Protein AF-A0A962NBS8-F1 (afdb_monomer_lite)

Sequence (531 aa):
AIYKRDRKGNLLDPVGNIVADDDPKKFEKAVHMSSIHVDLGMHCVDCHFAQDMHGNGHVVGEVMAGVEITCKDCHGTPDAYPTLRTTGPMAAPEGRDLANLRNPDGKRRFEWVGGKLIQRSLLNPGLEWEMSLVKDTSDPLSPAYNALADRAHTMSRNPATQAFGNDVAKEDRAHGEDTMLCYSCHTSWTTSCGGCHLPIQANWKTERKHYEGKFTRNYATYNPQVTRDDVFMLTRHGEIKDFAIAPLRSSSALVLSSTNINRERIYIQQPPIAASGYSSQAMAPHYPHTERRTETKTCTDCHLSQANDNNAIMAQLLGQGTKFMDFLGFNAWVGGEGEISAVRVTEWEEPQAVVGSYLHRYAYPDWFNDHLRNDQVLQEGYSHRAGEANCIQLRGEYVFVAEGSRGFRVYDAASVANKGFSQRIITAPFSPLGQDTRVKSRNATCVALATTQPVQPSRNQGELMRDINLEQPHHPIYNYAFVTDSEEGLILVDIDTLHDFEPRNNFLERALTWNENGVLNGATHLSIAGY

Radius of gyration: 28.08 Å; chains: 1; bounding box: 65×59×75 Å

pLDDT: mean 92.39, std 5.18, range [52.25, 98.56]

Structure (mmCIF, N/CA/C/O backbone):
data_AF-A0A962NBS8-F1
#
_entry.id   AF-A0A962NBS8-F1
#
loop_
_atom_site.group_PDB
_atom_site.id
_atom_site.type_symbol
_atom_site.label_atom_id
_atom_site.label_alt_id
_atom_site.label_comp_id
_atom_site.label_asym_id
_atom_site.label_entity_id
_atom_site.label_seq_id
_atom_site.pdbx_PDB_ins_code
_atom_site.Cartn_x
_atom_site.Cartn_y
_atom_site.Cartn_z
_atom_site.occupancy
_atom_site.B_iso_or_equiv
_atom_site.auth_seq_id
_atom_site.auth_comp_id
_atom_site.auth_asym_id
_atom_site.auth_atom_id
_atom_site.pdbx_PDB_model_num
ATOM 1 N N . ALA A 1 1 ? -20.575 0.754 0.756 1.00 84.12 1 ALA A N 1
ATOM 2 C CA . ALA A 1 1 ? -20.884 -0.115 1.907 1.00 84.12 1 ALA A CA 1
ATOM 3 C C . ALA A 1 1 ? -20.051 -1.378 1.771 1.00 84.12 1 ALA A C 1
ATOM 5 O O . ALA A 1 1 ? -19.960 -1.896 0.661 1.00 84.12 1 ALA A O 1
ATOM 6 N N . ILE A 1 2 ? -19.403 -1.803 2.852 1.00 93.19 2 ILE A N 1
ATOM 7 C CA . ILE A 1 2 ? -18.475 -2.940 2.869 1.00 93.19 2 ILE A CA 1
ATOM 8 C C . ILE A 1 2 ? -19.155 -4.105 3.588 1.00 93.19 2 ILE A C 1
ATOM 10 O O . ILE A 1 2 ? -19.727 -3.907 4.657 1.00 93.19 2 ILE A O 1
ATOM 14 N N . TYR A 1 3 ? -19.122 -5.300 3.001 1.00 95.06 3 TYR A N 1
ATOM 15 C CA . TYR A 1 3 ? -19.843 -6.470 3.509 1.00 95.06 3 TYR A CA 1
ATOM 16 C C . TYR A 1 3 ? -18.906 -7.651 3.719 1.00 95.06 3 TYR A C 1
ATOM 18 O O . TYR A 1 3 ? -17.949 -7.822 2.964 1.00 95.06 3 TYR A O 1
ATOM 26 N N . LYS A 1 4 ? -19.209 -8.477 4.722 1.00 94.88 4 LYS A N 1
ATOM 27 C CA . LYS A 1 4 ? -18.453 -9.690 5.047 1.00 94.88 4 LYS A CA 1
ATOM 28 C C . LYS A 1 4 ? -18.426 -10.631 3.845 1.00 94.88 4 LYS A C 1
ATOM 30 O O . LYS A 1 4 ? -19.470 -10.915 3.251 1.00 94.88 4 LYS A O 1
ATOM 35 N N . ARG A 1 5 ? -17.231 -11.119 3.509 1.00 94.12 5 ARG A N 1
ATOM 36 C CA . ARG A 1 5 ? -17.006 -12.058 2.408 1.00 94.12 5 ARG A CA 1
ATOM 37 C C . ARG A 1 5 ? -16.090 -13.202 2.817 1.00 94.12 5 ARG A C 1
ATOM 39 O O . ARG A 1 5 ? -15.264 -13.044 3.714 1.00 94.12 5 ARG A O 1
ATOM 46 N N . ASP A 1 6 ? -16.238 -14.343 2.153 1.00 92.06 6 ASP A N 1
ATOM 47 C CA . ASP A 1 6 ? -15.234 -15.406 2.215 1.00 92.06 6 ASP A CA 1
ATOM 48 C C . ASP A 1 6 ? -14.019 -15.083 1.324 1.00 92.06 6 ASP A C 1
ATOM 50 O O . ASP A 1 6 ? -14.008 -14.112 0.564 1.00 92.06 6 ASP A O 1
ATOM 54 N N . ARG A 1 7 ? -12.986 -15.934 1.374 1.00 86.44 7 ARG A N 1
ATOM 55 C CA . ARG A 1 7 ? -11.767 -15.778 0.556 1.00 86.44 7 ARG A CA 1
ATOM 56 C C . ARG A 1 7 ? -12.004 -15.908 -0.958 1.00 86.44 7 ARG A C 1
ATOM 58 O O . ARG A 1 7 ? -11.110 -15.586 -1.731 1.00 86.44 7 ARG A O 1
ATOM 65 N N . LYS A 1 8 ? -13.173 -16.394 -1.392 1.00 89.75 8 LYS A N 1
ATOM 66 C CA . LYS A 1 8 ? -13.573 -16.476 -2.807 1.00 89.75 8 LYS A CA 1
ATOM 67 C C . LYS A 1 8 ? -14.394 -15.260 -3.244 1.00 89.75 8 LYS A C 1
ATOM 69 O O . LYS A 1 8 ? -14.755 -15.165 -4.413 1.00 89.75 8 LYS A O 1
ATOM 74 N N . GLY A 1 9 ? -14.670 -14.337 -2.325 1.00 91.00 9 GLY A N 1
ATOM 75 C CA . GLY A 1 9 ? -15.442 -13.133 -2.576 1.00 91.00 9 GLY A CA 1
ATOM 76 C C . GLY A 1 9 ? -16.951 -13.321 -2.440 1.00 91.00 9 GLY A C 1
ATOM 77 O O . GLY A 1 9 ? -17.677 -12.393 -2.780 1.00 91.00 9 GLY A O 1
ATOM 78 N N . ASN A 1 10 ? -17.455 -14.447 -1.930 1.00 95.69 10 ASN A N 1
ATOM 79 C CA . ASN A 1 10 ? -18.895 -14.640 -1.730 1.00 95.69 10 ASN A CA 1
ATOM 80 C C . ASN A 1 10 ? -19.389 -13.830 -0.526 1.00 95.69 10 ASN A C 1
ATOM 82 O O . ASN A 1 10 ? -18.711 -13.800 0.498 1.00 95.69 10 ASN A O 1
ATOM 86 N N . LEU A 1 11 ? -20.568 -13.205 -0.621 1.00 96.88 11 LEU A N 1
ATOM 87 C CA . LEU A 1 11 ? -21.202 -12.517 0.512 1.00 96.88 11 LEU A CA 1
ATOM 88 C C . LEU A 1 11 ? -21.565 -13.507 1.621 1.00 96.88 11 LEU A C 1
ATOM 90 O O . LEU A 1 11 ? -22.054 -14.596 1.328 1.00 96.88 11 LEU A O 1
ATOM 94 N N . LEU A 1 12 ? -21.379 -13.107 2.881 1.00 97.19 12 LEU A N 1
ATOM 95 C CA . LEU A 1 12 ? -21.673 -13.944 4.043 1.00 97.19 12 LEU A CA 1
ATOM 96 C C . LEU A 1 12 ? -22.706 -13.317 4.982 1.00 97.19 12 LEU A C 1
ATOM 98 O O . LEU A 1 12 ? -22.660 -12.119 5.284 1.00 97.19 12 LEU A O 1
ATOM 102 N N . ASP A 1 13 ? -23.600 -14.164 5.485 1.00 96.38 13 ASP A N 1
ATOM 103 C CA . ASP A 1 13 ? -24.529 -13.840 6.568 1.00 96.38 13 ASP A CA 1
ATOM 104 C C . ASP A 1 13 ? -23.824 -13.855 7.956 1.00 96.38 13 ASP A C 1
ATOM 106 O O . ASP A 1 13 ? -22.623 -14.163 8.056 1.00 96.38 13 ASP A O 1
ATOM 110 N N . PRO A 1 14 ? -24.525 -13.509 9.057 1.00 94.88 14 PRO A N 1
ATOM 111 C CA . PRO A 1 14 ? -23.933 -13.485 10.398 1.00 94.88 14 PRO A CA 1
ATOM 112 C C . PRO A 1 14 ? -23.347 -14.820 10.871 1.00 94.88 14 PRO A C 1
ATOM 114 O O . PRO A 1 14 ? -22.362 -14.818 11.609 1.00 94.88 14 PRO A O 1
ATOM 117 N N . VAL A 1 15 ? -23.902 -15.953 10.431 1.00 94.44 15 VAL A N 1
ATOM 118 C CA . VAL A 1 15 ? -23.447 -17.295 10.835 1.00 94.44 15 VAL A CA 1
ATOM 119 C C . VAL A 1 15 ? -22.466 -17.921 9.835 1.00 94.44 15 VAL A C 1
ATOM 121 O O . VAL A 1 15 ? -21.932 -18.994 10.098 1.00 94.44 15 VAL A O 1
ATOM 124 N N . GLY A 1 16 ? -22.171 -17.232 8.728 1.00 94.25 16 GLY A N 1
ATOM 125 C CA . GLY A 1 16 ? -21.168 -17.623 7.740 1.00 94.25 16 GLY A CA 1
ATOM 126 C C . GLY A 1 16 ? -21.707 -18.382 6.527 1.00 94.25 16 GLY A C 1
ATOM 127 O O . GLY A 1 16 ? -20.905 -18.954 5.790 1.00 94.25 16 GLY A O 1
ATOM 128 N N . ASN A 1 17 ? -23.021 -18.394 6.282 1.00 97.25 17 ASN A N 1
ATOM 129 C CA . ASN A 1 17 ? -23.560 -18.968 5.047 1.00 97.25 17 ASN A CA 1
ATOM 130 C C . ASN A 1 17 ? -23.393 -18.002 3.872 1.00 97.25 17 ASN A C 1
ATOM 132 O O . ASN A 1 17 ? -23.471 -16.782 4.035 1.00 97.25 17 ASN A O 1
ATOM 136 N N . ILE A 1 18 ? -23.238 -18.568 2.674 1.00 98.06 18 ILE A N 1
ATOM 137 C CA . ILE A 1 18 ? -23.186 -17.801 1.430 1.00 98.06 18 ILE A CA 1
ATOM 138 C C . ILE A 1 18 ? -24.554 -17.173 1.142 1.00 98.06 18 ILE A C 1
ATOM 140 O O . ILE A 1 18 ? -25.574 -17.861 1.088 1.00 98.06 18 ILE A O 1
ATOM 144 N N . VAL A 1 19 ? -24.551 -15.866 0.894 1.00 97.81 19 VAL A N 1
ATOM 145 C CA . VAL A 1 19 ? -25.680 -15.108 0.356 1.00 97.81 19 VAL A CA 1
ATOM 146 C C . VAL A 1 19 ? -25.494 -14.979 -1.155 1.00 97.81 19 VAL A C 1
ATOM 148 O O . VAL A 1 19 ? -24.449 -14.527 -1.617 1.00 97.81 19 VAL A O 1
ATOM 151 N N . ALA A 1 20 ? -26.500 -15.382 -1.930 1.00 96.75 20 ALA A N 1
ATOM 152 C CA . ALA A 1 20 ? -26.421 -15.376 -3.388 1.00 96.75 20 ALA A CA 1
ATOM 153 C C . ALA A 1 20 ? -26.322 -13.950 -3.966 1.00 96.75 20 ALA A C 1
ATOM 155 O O . ALA A 1 20 ? -26.988 -13.023 -3.499 1.00 96.75 20 ALA A O 1
ATOM 156 N N . ASP A 1 21 ? -25.500 -13.773 -5.003 1.00 92.56 21 ASP A N 1
ATOM 157 C CA . ASP A 1 21 ? -25.269 -12.466 -5.633 1.00 92.56 21 ASP A CA 1
ATOM 158 C C . ASP A 1 21 ? -26.466 -11.953 -6.451 1.00 92.56 21 ASP A C 1
ATOM 160 O O . ASP A 1 21 ? -26.584 -10.744 -6.663 1.00 92.56 21 ASP A O 1
ATOM 164 N N . ASP A 1 22 ? -27.355 -12.833 -6.905 1.00 95.44 22 ASP A N 1
ATOM 165 C CA . ASP A 1 22 ? -28.584 -12.493 -7.631 1.00 95.44 22 ASP A CA 1
ATOM 166 C C . ASP A 1 22 ? -29.789 -12.255 -6.705 1.00 95.44 22 ASP A C 1
ATOM 168 O O . ASP A 1 22 ? -30.848 -11.822 -7.164 1.00 95.44 22 ASP A O 1
ATOM 172 N N . ASP A 1 23 ? -29.630 -12.465 -5.395 1.00 96.38 23 ASP A N 1
ATOM 173 C CA . ASP A 1 23 ? -30.675 -12.196 -4.416 1.00 96.38 23 ASP A CA 1
ATOM 174 C C . ASP A 1 23 ? -30.919 -10.677 -4.292 1.00 96.38 23 ASP A C 1
ATOM 176 O O . ASP A 1 23 ? -30.016 -9.930 -3.890 1.00 96.38 23 ASP A O 1
ATOM 180 N N . PRO A 1 24 ? -32.143 -10.182 -4.570 1.00 96.75 24 PRO A N 1
ATOM 181 C CA . PRO A 1 24 ? -32.455 -8.756 -4.477 1.00 96.75 24 PRO A CA 1
ATOM 182 C C . PRO A 1 24 ? -32.329 -8.198 -3.050 1.00 96.75 24 PRO A C 1
ATOM 184 O O . PRO A 1 24 ? -32.203 -6.987 -2.883 1.00 96.75 24 PRO A O 1
ATOM 187 N N . LYS A 1 25 ? -32.337 -9.059 -2.022 1.00 96.56 25 LYS A N 1
ATOM 188 C CA . LYS A 1 25 ? -32.187 -8.709 -0.601 1.00 96.56 25 LYS A CA 1
ATOM 189 C C . LYS A 1 25 ? -30.810 -9.050 -0.032 1.00 96.56 25 LYS A C 1
ATOM 191 O O . LYS A 1 25 ? -30.628 -9.028 1.184 1.00 96.56 25 LYS A O 1
ATOM 196 N N . LYS A 1 26 ? -29.817 -9.361 -0.869 1.00 96.56 26 LYS A N 1
ATOM 197 C CA . LYS A 1 26 ? -28.487 -9.793 -0.406 1.00 96.56 26 LYS A CA 1
ATOM 198 C C . LYS A 1 26 ? -27.836 -8.862 0.620 1.00 96.56 26 LYS A C 1
ATOM 200 O O . LYS A 1 26 ? -27.222 -9.338 1.565 1.00 96.56 26 LYS A O 1
ATOM 205 N N . PHE A 1 27 ? -28.016 -7.550 0.484 1.00 95.38 27 PHE A N 1
ATOM 206 C CA . PHE A 1 27 ? -27.446 -6.559 1.402 1.00 95.38 27 PHE A CA 1
ATOM 207 C C . PHE A 1 27 ? -28.185 -6.445 2.742 1.00 95.38 27 PHE A C 1
ATOM 209 O O . PHE A 1 27 ? -27.608 -5.936 3.696 1.00 95.38 27 PHE A O 1
ATOM 216 N N . GLU A 1 28 ? -29.430 -6.924 2.826 1.00 95.19 28 GLU A N 1
ATOM 217 C CA . GLU A 1 28 ? -30.158 -7.071 4.097 1.00 95.19 28 GLU A CA 1
ATOM 218 C C . GLU A 1 28 ? -29.718 -8.341 4.842 1.00 95.19 28 GLU A C 1
ATOM 220 O O . GLU A 1 28 ? -29.789 -8.402 6.065 1.00 95.19 28 GLU A O 1
ATOM 225 N N . LYS A 1 29 ? -29.282 -9.368 4.100 1.00 96.31 29 LYS A N 1
ATOM 226 C CA . LYS A 1 29 ? -28.864 -10.670 4.642 1.00 96.31 29 LYS A CA 1
ATOM 227 C C . LYS A 1 29 ? -27.384 -10.712 5.022 1.00 96.31 29 LYS A C 1
ATOM 229 O O . LYS A 1 29 ? -27.018 -11.383 5.983 1.00 96.31 29 LYS A O 1
ATOM 234 N N . ALA A 1 30 ? -26.537 -10.039 4.248 1.00 96.94 30 ALA A N 1
ATOM 235 C CA . ALA A 1 30 ? -25.099 -10.004 4.467 1.00 96.94 30 ALA A CA 1
ATOM 236 C C . ALA A 1 30 ? -24.724 -9.055 5.612 1.00 96.94 30 ALA A C 1
ATOM 238 O O . ALA A 1 30 ? -25.361 -8.025 5.827 1.00 96.94 30 ALA A O 1
ATOM 239 N N . VAL A 1 31 ? -23.636 -9.367 6.315 1.00 95.88 31 VAL A N 1
ATOM 240 C CA . VAL A 1 31 ? -23.142 -8.514 7.405 1.00 95.88 31 VAL A CA 1
ATOM 241 C C . VAL A 1 31 ? -22.486 -7.263 6.833 1.00 95.88 31 VAL A C 1
ATOM 243 O O . VAL A 1 31 ? -21.464 -7.361 6.153 1.00 95.88 31 VAL A O 1
ATOM 246 N N . HIS A 1 32 ? -23.036 -6.088 7.134 1.00 95.12 32 HIS A N 1
ATOM 247 C CA . HIS A 1 32 ? -22.356 -4.818 6.891 1.00 95.12 32 HIS A CA 1
ATOM 248 C C . HIS A 1 32 ? -21.219 -4.647 7.907 1.00 95.12 32 HIS A C 1
ATOM 250 O O . HIS A 1 32 ? -21.440 -4.726 9.112 1.00 95.12 32 HIS A O 1
ATOM 256 N N . MET A 1 33 ? -19.995 -4.427 7.428 1.00 94.25 33 MET A N 1
ATOM 257 C CA . MET A 1 33 ? -18.792 -4.317 8.261 1.00 94.25 33 MET A CA 1
ATOM 258 C C . MET A 1 33 ? -18.563 -2.876 8.754 1.00 94.25 33 MET A C 1
ATOM 260 O O . MET A 1 33 ? -17.455 -2.346 8.679 1.00 94.25 33 MET A O 1
ATOM 264 N N . SER A 1 34 ? -19.617 -2.202 9.220 1.00 93.62 34 SER A N 1
ATOM 265 C CA . SER A 1 34 ? -19.507 -0.935 9.962 1.00 93.62 34 SER A CA 1
ATOM 266 C C . SER A 1 34 ? -18.931 -1.169 11.360 1.00 93.62 34 SER A C 1
ATOM 268 O O . SER A 1 34 ? -18.981 -2.285 11.873 1.00 93.62 34 SER A O 1
ATOM 270 N N . SER A 1 35 ? -18.394 -0.129 12.003 1.00 95.25 35 SER A N 1
ATOM 271 C CA . SER A 1 35 ? -18.052 -0.213 13.428 1.00 95.25 35 SER A CA 1
ATOM 272 C C . SER A 1 35 ? -19.270 -0.624 14.264 1.00 95.25 35 SER A C 1
ATOM 274 O O . SER A 1 35 ? -20.374 -0.113 14.067 1.00 95.25 35 SER A O 1
ATOM 276 N N . ILE A 1 36 ? -19.055 -1.509 15.241 1.00 95.31 36 ILE A N 1
ATOM 277 C CA . ILE A 1 36 ? -20.084 -1.898 16.210 1.00 95.31 36 ILE A CA 1
ATOM 278 C C . ILE A 1 36 ? -20.584 -0.702 17.029 1.00 95.31 36 ILE A C 1
ATOM 280 O O . ILE A 1 36 ? -21.751 -0.668 17.405 1.00 95.31 36 ILE A O 1
ATOM 284 N N . HIS A 1 37 ? -19.739 0.303 17.278 1.00 95.56 37 HIS A N 1
ATOM 285 C CA . HIS A 1 37 ? -20.153 1.520 17.975 1.00 95.56 37 HIS A CA 1
ATOM 286 C C . HIS A 1 37 ? -21.187 2.294 17.150 1.00 95.56 37 HIS A C 1
ATOM 288 O O . HIS A 1 37 ? -22.208 2.720 17.687 1.00 95.56 37 HIS A O 1
ATOM 294 N N . VAL A 1 38 ? -20.976 2.400 15.833 1.00 94.31 38 VAL A N 1
ATOM 295 C CA . VAL A 1 38 ? -21.943 3.022 14.913 1.00 94.31 38 VAL A CA 1
ATOM 296 C C . VAL A 1 38 ? -23.237 2.210 14.850 1.00 94.31 38 VAL A C 1
ATOM 298 O O . VAL A 1 38 ? -24.318 2.789 14.927 1.00 94.31 38 VAL A O 1
ATOM 301 N N . ASP A 1 39 ? -23.143 0.880 14.779 1.00 93.62 39 ASP A N 1
ATOM 302 C CA . ASP A 1 39 ? -24.316 -0.006 14.756 1.00 93.62 39 ASP A CA 1
ATOM 303 C C . ASP A 1 39 ? -25.163 0.108 16.038 1.00 93.62 39 ASP A C 1
ATOM 305 O O . ASP A 1 39 ? -26.385 -0.037 15.996 1.00 93.62 39 ASP A O 1
ATOM 309 N N . LEU A 1 40 ? -24.529 0.408 17.178 1.00 95.38 40 LEU A N 1
ATOM 310 C CA . LEU A 1 40 ? -25.189 0.661 18.464 1.00 95.38 40 LEU A CA 1
ATOM 311 C C . LEU A 1 40 ? -25.683 2.109 18.634 1.00 95.38 40 LEU A C 1
ATOM 313 O O . LEU A 1 40 ? -26.249 2.438 19.680 1.00 95.38 40 LEU A O 1
ATOM 317 N N . GLY A 1 41 ? -25.492 2.969 17.629 1.00 95.56 41 GLY A N 1
ATOM 318 C CA . GLY A 1 41 ? -25.955 4.357 17.627 1.00 95.56 41 GLY A CA 1
ATOM 319 C C . GLY A 1 41 ? -25.032 5.350 18.338 1.00 95.56 41 GLY A C 1
ATOM 320 O O . GLY A 1 41 ? -25.498 6.420 18.735 1.00 95.56 41 GLY A O 1
ATOM 321 N N . MET A 1 42 ? -23.751 5.015 18.532 1.00 95.94 42 MET A N 1
ATOM 322 C CA . MET A 1 42 ? -22.754 5.962 19.040 1.00 95.94 42 MET A CA 1
ATOM 323 C C . MET A 1 42 ? -22.346 6.973 17.965 1.00 95.94 42 MET A C 1
ATOM 325 O O . MET A 1 42 ? -22.246 6.661 16.776 1.00 95.94 42 MET A O 1
ATOM 329 N N . HIS A 1 43 ? -22.041 8.187 18.410 1.00 93.44 43 HIS A N 1
ATOM 330 C CA . HIS A 1 43 ? -21.489 9.264 17.596 1.00 93.44 43 HIS A CA 1
ATOM 331 C C . HIS A 1 43 ? -20.085 9.651 18.070 1.00 93.44 43 HIS A C 1
ATOM 333 O O . HIS A 1 43 ? -19.661 9.267 19.156 1.00 93.44 43 HIS A O 1
ATOM 339 N N . CYS A 1 44 ? -19.375 10.479 17.290 1.00 91.38 44 CYS A N 1
ATOM 340 C CA . CYS A 1 44 ? -18.006 10.898 17.614 1.00 91.38 44 CYS A CA 1
ATOM 341 C C . CYS A 1 44 ? -17.871 11.394 19.062 1.00 91.38 44 CYS A C 1
ATOM 343 O O . CYS A 1 44 ? -16.929 11.024 19.742 1.00 91.38 44 CYS A O 1
ATOM 345 N N . VAL A 1 45 ? -18.846 12.163 19.558 1.00 92.31 45 VAL A N 1
ATOM 346 C CA . VAL A 1 45 ? -18.857 12.760 20.909 1.00 92.31 45 VAL A CA 1
ATOM 347 C C . VAL A 1 45 ? -19.091 11.774 22.062 1.00 92.31 45 VAL A C 1
ATOM 349 O O . VAL A 1 45 ? -18.953 12.145 23.233 1.00 92.31 45 VAL A O 1
ATOM 352 N N . ASP A 1 46 ? -19.479 10.538 21.746 1.00 93.62 46 ASP A N 1
ATOM 353 C CA . ASP A 1 46 ? -19.620 9.465 22.726 1.00 93.62 46 ASP A CA 1
ATOM 354 C C . ASP A 1 46 ? -18.254 8.833 23.048 1.00 93.62 46 ASP A C 1
ATOM 356 O O . ASP A 1 46 ? -18.072 8.336 24.155 1.00 93.62 46 ASP A O 1
ATOM 360 N N . CYS A 1 47 ? -17.269 8.931 22.146 1.00 91.38 47 CYS A N 1
ATOM 361 C CA . CYS A 1 47 ? -15.905 8.426 22.360 1.00 91.38 47 CYS A CA 1
ATOM 362 C C . CYS A 1 47 ? -14.857 9.547 22.457 1.00 91.38 47 CYS A C 1
ATOM 364 O O . CYS A 1 47 ? -13.937 9.443 23.259 1.00 91.38 47 CYS A O 1
ATOM 366 N N . HIS A 1 48 ? -15.010 10.624 21.684 1.00 92.06 48 HIS A N 1
ATOM 367 C CA . HIS A 1 48 ? -14.145 11.801 21.696 1.00 92.06 48 HIS A CA 1
ATOM 368 C C . HIS A 1 48 ? -14.730 12.893 22.588 1.00 92.06 48 HIS A C 1
ATOM 370 O O . HIS A 1 48 ? -15.776 13.483 22.300 1.00 92.06 48 HIS A O 1
ATOM 376 N N . PHE A 1 49 ? -14.049 13.162 23.699 1.00 88.25 49 PHE A N 1
ATOM 377 C CA . PHE A 1 49 ? -14.534 14.080 24.724 1.00 88.25 49 PHE A CA 1
ATOM 378 C C . PHE A 1 49 ? -14.046 15.513 24.486 1.00 88.25 49 PHE A C 1
ATOM 380 O O . PHE A 1 49 ? -13.648 15.891 23.386 1.00 88.25 49 PHE A O 1
ATOM 387 N N . ALA A 1 50 ? -14.144 16.370 25.508 1.00 82.25 50 ALA A N 1
ATOM 388 C CA . ALA A 1 50 ? -13.929 17.798 25.307 1.00 82.25 50 ALA A CA 1
ATOM 389 C C . ALA A 1 50 ? -12.532 18.125 24.752 1.00 82.25 50 ALA A C 1
ATOM 391 O O . ALA A 1 50 ? -12.457 18.998 23.898 1.00 82.25 50 ALA A O 1
ATOM 392 N N . GLN A 1 51 ? -11.460 17.446 25.178 1.00 87.00 51 GLN A N 1
ATOM 393 C CA . GLN A 1 51 ? -10.125 17.796 24.692 1.00 87.00 51 GLN A CA 1
ATOM 394 C C . GLN A 1 51 ? -9.903 17.322 23.256 1.00 87.00 51 GLN A C 1
ATOM 396 O O . GLN A 1 51 ? -9.416 18.101 22.447 1.00 87.00 51 GLN A O 1
ATOM 401 N N . ASP A 1 52 ? -10.340 16.109 22.915 1.00 86.88 52 ASP A N 1
ATOM 402 C CA . ASP A 1 52 ? -10.265 15.599 21.538 1.00 86.88 52 ASP A CA 1
ATOM 403 C C . ASP A 1 52 ? -10.954 16.530 20.535 1.00 86.88 52 ASP A C 1
ATOM 405 O O . ASP A 1 52 ? -10.498 16.697 19.408 1.00 86.88 52 ASP A O 1
ATOM 409 N N . MET A 1 53 ? -12.058 17.157 20.954 1.00 82.50 53 MET A N 1
ATOM 410 C CA . MET A 1 53 ? -12.872 18.005 20.084 1.00 82.50 53 MET A CA 1
ATOM 411 C C . MET A 1 53 ? -12.472 19.488 20.095 1.00 82.50 53 MET A C 1
ATOM 413 O O . MET A 1 53 ? -12.714 20.180 19.108 1.00 82.50 53 MET A O 1
ATOM 417 N N . HIS A 1 54 ? -11.903 20.000 21.192 1.00 86.19 54 HIS A N 1
ATOM 418 C CA . HIS A 1 54 ? -11.606 21.435 21.362 1.00 86.19 54 HIS A CA 1
ATOM 419 C C . HIS A 1 54 ? -10.103 21.744 21.453 1.00 86.19 54 HIS A C 1
ATOM 421 O O . HIS A 1 54 ? -9.715 22.911 21.413 1.00 86.19 54 HIS A O 1
ATOM 427 N N . GLY A 1 55 ? -9.259 20.717 21.567 1.00 84.56 55 GLY A N 1
ATOM 428 C CA . GLY A 1 55 ? -7.833 20.832 21.847 1.00 84.56 55 GLY A CA 1
ATOM 429 C C . GLY A 1 55 ? -7.536 21.308 23.273 1.00 84.56 55 GLY A C 1
ATOM 430 O O . GLY A 1 55 ? -8.429 21.584 24.075 1.00 84.56 55 GLY A O 1
ATOM 431 N N . ASN A 1 56 ? -6.248 21.431 23.586 1.00 85.31 56 ASN A N 1
ATOM 432 C CA . ASN A 1 56 ? -5.746 22.043 24.825 1.00 85.31 56 ASN A CA 1
ATOM 433 C C . ASN A 1 56 ? -4.836 23.259 24.551 1.00 85.31 56 ASN A C 1
ATOM 435 O O . ASN A 1 56 ? -4.095 23.702 25.425 1.00 85.31 56 ASN A O 1
ATOM 439 N N . GLY A 1 57 ? -4.873 23.783 23.320 1.00 86.56 57 GLY A N 1
ATOM 440 C CA . GLY A 1 57 ? -4.017 24.877 22.856 1.00 86.56 57 GLY A CA 1
ATOM 441 C C . GLY A 1 57 ? -2.623 24.451 22.379 1.00 86.56 57 GLY A C 1
ATOM 442 O O . GLY A 1 57 ? -1.906 25.284 21.827 1.00 86.56 57 GLY A O 1
ATOM 443 N N . HIS A 1 58 ? -2.238 23.181 22.536 1.00 85.56 58 HIS A N 1
ATOM 444 C CA . HIS A 1 58 ? -1.002 22.643 21.974 1.00 85.56 58 HIS A CA 1
ATOM 445 C C . HIS A 1 58 ? -1.195 22.241 20.506 1.00 85.56 58 HIS A C 1
ATOM 447 O O . HIS A 1 58 ? -2.151 21.547 20.156 1.00 85.56 58 HIS A O 1
ATOM 453 N N . VAL A 1 59 ? -0.280 22.681 19.642 1.00 85.94 59 VAL A N 1
ATOM 454 C CA . VAL A 1 59 ? -0.267 22.308 18.223 1.00 85.94 59 VAL A CA 1
ATOM 455 C C . VAL A 1 59 ? 0.541 21.030 18.071 1.00 85.94 59 VAL A C 1
ATOM 457 O O . VAL A 1 59 ? 1.718 20.999 18.413 1.00 85.94 59 VAL A O 1
ATOM 460 N N . VAL A 1 60 ? -0.096 19.997 17.532 1.00 86.81 60 VAL A N 1
ATOM 461 C CA . VAL A 1 60 ? 0.512 18.684 17.310 1.00 86.81 60 VAL A CA 1
ATOM 462 C C . VAL A 1 60 ? 0.849 18.461 15.836 1.00 86.81 60 VAL A C 1
ATOM 464 O O . VAL A 1 60 ? 0.181 18.996 14.951 1.00 86.81 60 VAL A O 1
ATOM 467 N N . GLY A 1 61 ? 1.893 17.668 15.574 1.00 81.44 61 GLY A N 1
ATOM 468 C CA . GLY A 1 61 ? 2.399 17.400 14.220 1.00 81.44 61 GLY A CA 1
ATOM 469 C C . GLY A 1 61 ? 1.567 16.406 13.402 1.00 81.44 61 GLY A C 1
ATOM 470 O O . GLY A 1 61 ? 1.673 16.386 12.178 1.00 81.44 61 GLY A O 1
ATOM 471 N N . GLU A 1 62 ? 0.712 15.609 14.047 1.00 84.44 62 GLU A N 1
ATOM 472 C CA . GLU A 1 62 ? -0.170 14.648 13.381 1.00 84.44 62 GLU A CA 1
ATOM 473 C C . GLU A 1 62 ? -1.534 14.539 14.076 1.00 84.44 62 GLU A C 1
ATOM 475 O O . GLU A 1 62 ? -1.669 14.821 15.261 1.00 84.44 62 GLU A O 1
ATOM 480 N N . VAL A 1 63 ? -2.570 14.102 13.354 1.00 85.31 63 VAL A N 1
ATOM 481 C CA . VAL A 1 63 ? -3.948 14.056 13.886 1.00 85.31 63 VAL A CA 1
ATOM 482 C C . VAL A 1 63 ? -4.079 13.077 15.061 1.00 85.31 63 VAL A C 1
ATOM 484 O O . VAL A 1 63 ? -4.790 13.355 16.022 1.00 85.31 63 VAL A O 1
ATOM 487 N N . MET A 1 64 ? -3.373 11.943 15.016 1.00 88.12 64 MET A N 1
ATOM 488 C CA . MET A 1 64 ? -3.459 10.895 16.044 1.00 88.12 64 MET A CA 1
ATOM 489 C C . MET A 1 64 ? -2.817 11.301 17.378 1.00 88.12 64 MET A C 1
ATOM 491 O O . MET A 1 64 ? -3.155 10.724 18.412 1.00 88.12 64 MET A O 1
ATOM 495 N N . ALA A 1 65 ? -1.936 12.304 17.347 1.00 90.19 65 ALA A N 1
ATOM 496 C CA . ALA A 1 65 ? -1.347 12.946 18.517 1.00 90.19 65 ALA A CA 1
ATOM 497 C C . ALA A 1 65 ? -2.386 13.652 19.387 1.00 90.19 65 ALA A C 1
ATOM 499 O O . ALA A 1 65 ? -2.229 13.730 20.597 1.00 90.19 65 ALA A O 1
ATOM 500 N N . GLY A 1 66 ? -3.440 14.181 18.758 1.00 91.19 66 GLY A N 1
ATOM 501 C CA . GLY A 1 66 ? -4.464 14.989 19.414 1.00 91.19 66 GLY A CA 1
ATOM 502 C C . GLY A 1 66 ? -5.506 14.182 20.187 1.00 91.19 66 GLY A C 1
ATOM 503 O O . GLY A 1 66 ? -6.432 14.776 20.726 1.00 91.19 66 GLY A O 1
ATOM 504 N N . VAL A 1 67 ? -5.374 12.853 20.236 1.00 92.38 67 VAL A N 1
ATOM 505 C CA . VAL A 1 67 ? -6.353 11.958 20.863 1.00 92.38 67 VAL A CA 1
ATOM 506 C C . VAL A 1 67 ? -5.957 11.664 22.315 1.00 92.38 67 VAL A C 1
ATOM 508 O O . VAL A 1 67 ? -4.888 11.117 22.576 1.00 92.38 67 VAL A O 1
ATOM 511 N N . GLU A 1 68 ? -6.820 12.003 23.269 1.00 93.12 68 GLU A N 1
ATOM 512 C CA . GLU A 1 68 ? -6.673 11.725 24.700 1.00 93.12 68 GLU A CA 1
ATOM 513 C C . GLU A 1 68 ? -7.197 10.334 25.068 1.00 93.12 68 GLU A C 1
ATOM 515 O O . GLU A 1 68 ? -6.677 9.718 25.988 1.00 93.12 68 GLU A O 1
ATOM 520 N N . ILE A 1 69 ? -8.193 9.806 24.353 1.00 93.62 69 ILE A N 1
ATOM 521 C CA . ILE A 1 69 ? -8.844 8.530 24.680 1.00 93.62 69 ILE A CA 1
ATOM 522 C C . ILE A 1 69 ? -8.186 7.314 24.009 1.00 93.62 69 ILE A C 1
ATOM 524 O O . ILE A 1 69 ? -7.727 7.363 22.866 1.00 93.62 69 ILE A O 1
ATOM 528 N N . THR A 1 70 ? -8.206 6.170 24.689 1.00 93.62 70 THR A N 1
ATOM 529 C CA . THR A 1 70 ? -7.879 4.856 24.121 1.00 93.62 70 THR A CA 1
ATOM 530 C C . THR A 1 70 ? -8.935 3.809 24.474 1.00 93.62 70 THR A C 1
ATOM 532 O O . THR A 1 70 ? -9.749 3.996 25.375 1.00 93.62 70 THR A O 1
ATOM 535 N N . CYS A 1 71 ? -8.929 2.668 23.775 1.00 94.69 71 CYS A N 1
ATOM 536 C CA . CYS A 1 71 ? -9.907 1.598 23.996 1.00 94.69 71 CYS A CA 1
ATOM 537 C C . CYS A 1 71 ? -9.898 1.087 25.451 1.00 94.69 71 CYS A C 1
ATOM 539 O O . CYS A 1 71 ? -10.960 0.874 26.038 1.00 94.69 71 CYS A O 1
ATOM 541 N N . LYS A 1 72 ? -8.711 0.927 26.056 1.00 94.69 72 LYS A N 1
ATOM 542 C CA . LYS A 1 72 ? -8.564 0.398 27.424 1.00 94.69 72 LYS A CA 1
ATOM 543 C C . LYS A 1 72 ? -9.134 1.328 28.498 1.00 94.69 72 LYS A C 1
ATOM 545 O O . LYS A 1 72 ? -9.497 0.856 29.571 1.00 94.69 72 LYS A O 1
ATOM 550 N N . ASP A 1 73 ? -9.298 2.614 28.198 1.00 95.50 73 ASP A N 1
ATOM 551 C CA . ASP A 1 73 ? -9.821 3.600 29.151 1.00 95.50 73 ASP A CA 1
ATOM 552 C C . ASP A 1 73 ? -11.307 3.364 29.454 1.00 95.50 73 ASP A C 1
ATOM 554 O O . ASP A 1 73 ? -11.774 3.703 30.541 1.00 95.50 73 ASP A O 1
ATOM 558 N N . CYS A 1 74 ? -12.028 2.729 28.520 1.00 95.75 74 CYS A N 1
ATOM 559 C CA . CYS A 1 74 ? -13.435 2.348 28.659 1.00 95.75 74 CYS A CA 1
ATOM 560 C C . CYS A 1 74 ? -13.652 0.831 28.768 1.00 95.75 74 CYS A C 1
ATOM 562 O O . CYS A 1 74 ? -14.628 0.403 29.379 1.00 95.75 74 CYS A O 1
ATOM 564 N N . HIS A 1 75 ? -12.773 0.016 28.176 1.00 96.38 75 HIS A N 1
ATOM 565 C CA . HIS A 1 75 ? -12.930 -1.443 28.119 1.00 96.38 75 HIS A CA 1
ATOM 566 C C . HIS A 1 75 ? -12.036 -2.206 29.112 1.00 96.38 75 HIS A C 1
ATOM 568 O O . HIS A 1 75 ? -12.325 -3.360 29.429 1.00 96.38 75 HIS A O 1
ATOM 574 N N . GLY A 1 76 ? -10.986 -1.575 29.642 1.00 96.12 76 GLY A N 1
ATOM 575 C CA . GLY A 1 76 ? -10.008 -2.204 30.528 1.00 96.12 76 GLY A CA 1
ATOM 576 C C . GLY A 1 76 ? -9.006 -3.100 29.798 1.00 96.12 76 GLY A C 1
ATOM 577 O O . GLY A 1 76 ? -8.787 -2.974 28.593 1.00 96.12 76 GLY A O 1
ATOM 578 N N . THR A 1 77 ? -8.392 -3.998 30.560 1.00 95.75 77 THR A N 1
ATOM 579 C CA . THR A 1 77 ? -7.447 -5.029 30.108 1.00 95.75 77 THR A CA 1
ATOM 580 C C . THR A 1 77 ? -7.909 -6.396 30.631 1.00 95.75 77 THR A C 1
ATOM 582 O O . THR A 1 77 ? -8.860 -6.444 31.418 1.00 95.75 77 THR A O 1
ATOM 585 N N . PRO A 1 78 ? -7.266 -7.517 30.258 1.00 95.56 78 PRO A N 1
ATOM 586 C CA . PRO A 1 78 ? -7.566 -8.818 30.859 1.00 95.56 78 PRO A CA 1
ATOM 587 C C . PRO A 1 78 ? -7.423 -8.823 32.390 1.00 95.56 78 PRO A C 1
ATOM 589 O O . PRO A 1 78 ? -8.176 -9.496 33.084 1.00 95.56 78 PRO A O 1
ATOM 592 N N . ASP A 1 79 ? -6.494 -8.031 32.934 1.00 94.38 79 ASP A N 1
ATOM 593 C CA . ASP A 1 79 ? -6.163 -8.056 34.364 1.00 94.38 79 ASP A CA 1
ATOM 594 C C . ASP A 1 79 ? -6.983 -7.047 35.188 1.00 94.38 79 ASP A C 1
ATOM 596 O O . ASP A 1 79 ? -7.254 -7.253 36.380 1.00 94.38 79 ASP A O 1
ATOM 600 N N . ALA A 1 80 ? -7.408 -5.941 34.570 1.00 95.56 80 ALA A N 1
ATOM 601 C CA . ALA A 1 80 ? -8.002 -4.807 35.268 1.00 95.56 80 ALA A CA 1
ATOM 602 C C . ALA A 1 80 ? -9.221 -4.230 34.541 1.00 95.56 80 ALA A C 1
ATOM 604 O O . ALA A 1 80 ? -9.231 -4.040 33.326 1.00 95.56 80 ALA A O 1
ATOM 605 N N . TYR A 1 81 ? -10.239 -3.873 35.325 1.00 97.62 81 TYR A N 1
ATOM 606 C CA . TYR A 1 81 ? -11.324 -3.019 34.851 1.00 97.62 81 TYR A CA 1
ATOM 607 C C . TYR A 1 81 ? -10.790 -1.633 34.453 1.00 97.62 81 TYR A C 1
ATOM 609 O O . TYR A 1 81 ? -9.767 -1.199 34.994 1.00 97.62 81 TYR A O 1
ATOM 617 N N . PRO A 1 82 ? -11.470 -0.921 33.536 1.00 96.75 82 PRO A N 1
ATOM 618 C CA . PRO A 1 82 ? -11.066 0.419 33.126 1.00 96.75 82 PRO A CA 1
ATOM 619 C C . PRO A 1 82 ? -10.992 1.365 34.327 1.00 96.75 82 PRO A C 1
ATOM 621 O O . PRO A 1 82 ? -11.905 1.425 35.152 1.00 96.75 82 PRO A O 1
ATOM 624 N N . THR A 1 83 ? -9.924 2.158 34.391 1.00 94.25 83 THR A N 1
ATOM 625 C CA . THR A 1 83 ? -9.773 3.220 35.399 1.00 94.25 83 THR A CA 1
ATOM 626 C C . THR A 1 83 ? -10.692 4.410 35.130 1.00 94.25 83 THR A C 1
ATOM 628 O O . THR A 1 83 ? -10.833 5.267 36.001 1.00 94.25 83 THR A O 1
ATOM 631 N N . LEU A 1 84 ? -11.294 4.476 33.931 1.00 95.44 84 LEU A N 1
ATOM 632 C CA . LEU A 1 84 ? -12.008 5.640 33.407 1.00 95.44 84 LEU A CA 1
ATOM 633 C C . LEU A 1 84 ? -11.132 6.899 33.384 1.00 95.44 84 LEU A C 1
ATOM 635 O O . LEU A 1 84 ? -11.637 8.013 33.490 1.00 95.44 84 LEU A O 1
ATOM 639 N N . ARG A 1 85 ? -9.814 6.725 33.251 1.00 95.50 85 ARG A N 1
ATOM 640 C CA . ARG A 1 85 ? -8.860 7.808 33.022 1.00 95.50 85 ARG A CA 1
ATOM 641 C C . ARG A 1 85 ? -8.272 7.669 31.637 1.00 95.50 85 ARG A C 1
ATOM 643 O O . ARG A 1 85 ? -7.854 6.583 31.264 1.00 95.50 85 ARG A O 1
ATOM 650 N N . THR A 1 86 ? -8.259 8.767 30.899 1.00 95.00 86 THR A N 1
ATOM 651 C CA . THR A 1 86 ? -7.746 8.801 29.529 1.00 95.00 86 THR A CA 1
ATOM 652 C C . THR A 1 86 ? -6.231 8.581 29.505 1.00 95.00 86 THR A C 1
ATOM 654 O O . THR A 1 86 ? -5.530 9.215 30.296 1.00 95.00 86 THR A O 1
ATOM 657 N N . THR A 1 87 ? -5.715 7.741 28.604 1.00 93.50 87 THR A N 1
ATOM 658 C CA . THR A 1 87 ? -4.268 7.442 28.502 1.00 93.50 87 THR A CA 1
ATOM 659 C C . THR A 1 87 ? -3.688 7.602 27.093 1.00 93.50 87 THR A C 1
ATOM 661 O O . THR A 1 87 ? -2.646 7.029 26.782 1.00 93.50 87 THR A O 1
ATOM 664 N N . GLY A 1 88 ? -4.393 8.278 26.192 1.00 92.50 88 GLY A N 1
ATOM 665 C CA . GLY A 1 88 ? -3.945 8.540 24.827 1.00 92.50 88 GLY A CA 1
ATOM 666 C C . GLY A 1 88 ? -2.856 9.613 24.762 1.00 92.50 88 GLY A C 1
ATOM 667 O O . GLY A 1 88 ? -2.590 10.274 25.764 1.00 92.50 88 GLY A O 1
ATOM 668 N N . PRO A 1 89 ? -2.238 9.826 23.588 1.00 91.75 89 PRO A N 1
ATOM 669 C CA . PRO A 1 89 ? -1.097 10.733 23.455 1.00 91.75 89 PRO A CA 1
ATOM 670 C C . PRO A 1 89 ? -1.350 12.175 23.909 1.00 91.75 89 PRO A C 1
ATOM 672 O O . PRO A 1 89 ? -0.434 12.835 24.389 1.00 91.75 89 PRO A O 1
ATOM 675 N N . MET A 1 90 ? -2.589 12.661 23.791 1.00 91.75 90 MET A N 1
ATOM 676 C CA . MET A 1 90 ? -2.950 14.012 24.228 1.00 91.75 90 MET A CA 1
ATOM 677 C C . MET A 1 90 ? -3.335 14.094 25.709 1.00 91.75 90 MET A C 1
ATOM 679 O O . MET A 1 90 ? -3.570 15.187 26.228 1.00 91.75 90 MET A O 1
ATOM 683 N N . ALA A 1 91 ? -3.470 12.961 26.400 1.00 92.00 91 ALA A N 1
ATOM 684 C CA . ALA A 1 91 ? -3.886 12.950 27.793 1.00 92.00 91 ALA A CA 1
ATOM 685 C C . ALA A 1 91 ? -2.837 13.635 28.685 1.00 92.00 91 ALA A C 1
ATOM 687 O O . ALA A 1 91 ? -1.631 13.483 28.497 1.00 92.00 91 ALA A O 1
ATOM 688 N N . ALA A 1 92 ? -3.302 14.371 29.697 1.00 90.00 92 ALA A N 1
ATOM 689 C CA . ALA A 1 92 ? -2.429 14.833 30.773 1.00 90.00 92 ALA A CA 1
ATOM 690 C C . ALA A 1 92 ? -1.823 13.629 31.530 1.00 90.00 92 ALA A C 1
ATOM 692 O O . ALA A 1 92 ? -2.433 12.557 31.517 1.00 90.00 92 ALA A O 1
ATOM 693 N N . PRO A 1 93 ? -0.686 13.778 32.240 1.00 89.94 93 PRO A N 1
ATOM 694 C CA . PRO A 1 93 ? -0.054 12.675 32.975 1.00 89.94 93 PRO A CA 1
ATOM 695 C C . PRO A 1 93 ? -0.995 11.930 33.938 1.00 89.94 93 PRO A C 1
ATOM 697 O O . PRO A 1 93 ? -0.917 10.714 34.081 1.00 89.94 93 PRO A O 1
ATOM 700 N N . GLU A 1 94 ? -1.910 12.647 34.588 1.00 91.38 94 GLU A N 1
ATOM 701 C CA . GLU A 1 94 ? -2.933 12.097 35.484 1.00 91.38 94 GLU A CA 1
ATOM 702 C C . GLU A 1 94 ? -4.181 11.541 34.771 1.00 91.38 94 GLU A C 1
ATOM 704 O O . GLU A 1 94 ? -5.034 10.911 35.412 1.00 91.38 94 GLU A O 1
ATOM 709 N N . GLY A 1 95 ? -4.298 11.788 33.466 1.00 92.56 95 GLY A N 1
ATOM 710 C CA . GLY A 1 95 ? -5.458 11.481 32.642 1.00 92.56 95 GLY A CA 1
ATOM 711 C C . GLY A 1 95 ? -6.712 12.265 33.039 1.00 92.56 95 GLY A C 1
ATOM 712 O O . GLY A 1 95 ? -6.943 12.632 34.197 1.00 92.56 95 GLY A O 1
ATOM 713 N N . ARG A 1 96 ? -7.596 12.494 32.073 1.00 92.69 96 ARG A N 1
ATOM 714 C CA . ARG A 1 96 ? -8.925 13.028 32.343 1.00 92.69 96 ARG A CA 1
ATOM 715 C C . ARG A 1 96 ? -9.793 11.952 32.976 1.00 92.69 96 ARG A C 1
ATOM 717 O O . ARG A 1 96 ? -9.959 10.874 32.419 1.00 92.69 96 ARG A O 1
ATOM 724 N N . ASP A 1 97 ? -10.415 12.286 34.098 1.00 94.75 97 ASP A N 1
ATOM 725 C CA . ASP A 1 97 ? -11.364 11.408 34.777 1.00 94.75 97 ASP A CA 1
ATOM 726 C C . ASP A 1 97 ? -12.746 11.446 34.097 1.00 94.75 97 ASP A C 1
ATOM 728 O O . ASP A 1 97 ? -13.512 12.410 34.231 1.00 94.75 97 ASP A O 1
ATOM 732 N N . LEU A 1 98 ? -13.063 10.385 33.355 1.00 94.25 98 LEU A N 1
ATOM 733 C CA . LEU A 1 98 ? -14.316 10.211 32.626 1.00 94.25 98 LEU A CA 1
ATOM 734 C C . LEU A 1 98 ? -15.509 9.966 33.560 1.00 94.25 98 LEU A C 1
ATOM 736 O O . LEU A 1 98 ? -16.643 10.255 33.173 1.00 94.25 98 LEU A O 1
ATOM 740 N N . ALA A 1 99 ? -15.291 9.519 34.803 1.00 93.81 99 ALA A N 1
ATOM 741 C CA . ALA A 1 99 ? -16.369 9.317 35.777 1.00 93.81 99 ALA A CA 1
ATOM 742 C C . ALA A 1 99 ? -17.008 10.643 36.232 1.00 93.81 99 ALA A C 1
ATOM 744 O O . ALA A 1 99 ? -18.139 10.668 36.730 1.00 93.81 99 ALA A O 1
ATOM 745 N N . ASN A 1 100 ? -16.303 11.761 36.027 1.00 93.56 100 ASN A N 1
ATOM 746 C CA . ASN A 1 100 ? -16.802 13.105 36.306 1.00 93.56 100 ASN A CA 1
ATOM 747 C C . ASN A 1 100 ? -17.576 13.722 35.133 1.00 93.56 100 ASN A C 1
ATOM 749 O O . ASN A 1 100 ? -18.221 14.759 35.313 1.00 93.56 100 ASN A O 1
ATOM 753 N N . LEU A 1 101 ? -17.543 13.110 33.942 1.00 93.12 101 LEU A N 1
ATOM 754 C CA . LEU A 1 101 ? -18.302 13.601 32.795 1.00 93.12 101 LEU A CA 1
ATOM 755 C C . LEU A 1 101 ? -19.801 13.501 33.061 1.00 93.12 101 LEU A C 1
ATOM 757 O O . LEU A 1 101 ? -20.306 12.483 33.537 1.00 93.12 101 LEU A O 1
ATOM 761 N N . ARG A 1 102 ? -20.524 14.560 32.696 1.00 93.69 102 ARG A N 1
ATOM 762 C CA . ARG A 1 102 ? -21.983 14.613 32.772 1.00 93.69 102 ARG A CA 1
ATOM 763 C C . ARG A 1 102 ? -22.586 14.963 31.425 1.00 93.69 102 ARG A C 1
ATOM 765 O O . ARG A 1 102 ? -22.002 15.715 30.645 1.00 93.69 102 ARG A O 1
ATOM 772 N N . ASN A 1 103 ? -23.763 14.412 31.175 1.00 93.81 103 ASN A N 1
ATOM 773 C CA . ASN A 1 103 ? -24.606 14.807 30.059 1.00 93.81 103 ASN A CA 1
ATOM 774 C C . ASN A 1 103 ? -25.404 16.078 30.418 1.00 93.81 103 ASN A C 1
ATOM 776 O O . ASN A 1 103 ? -25.459 16.453 31.593 1.00 93.81 103 ASN A O 1
ATOM 780 N N . PRO A 1 104 ? -26.017 16.765 29.433 1.00 92.25 104 PRO A N 1
ATOM 781 C CA . PRO A 1 104 ? -26.818 17.970 29.672 1.00 92.25 104 PRO A CA 1
ATOM 782 C C . PRO A 1 104 ? -27.990 17.771 30.644 1.00 92.25 104 PRO A C 1
ATOM 784 O O . PRO A 1 104 ? -28.435 18.727 31.271 1.00 92.25 104 PRO A O 1
ATOM 787 N N . ASP A 1 105 ? -28.464 16.534 30.803 1.00 92.75 105 ASP A N 1
ATOM 788 C CA . ASP A 1 105 ? -29.489 16.140 31.776 1.00 92.75 105 ASP A CA 1
ATOM 789 C C . ASP A 1 105 ? -28.949 15.978 33.215 1.00 92.75 105 ASP A C 1
ATOM 791 O O . ASP A 1 105 ? -29.690 15.627 34.132 1.00 92.75 105 ASP A O 1
ATOM 795 N N . GLY A 1 106 ? -27.653 16.219 33.428 1.00 93.62 106 GLY A N 1
ATOM 796 C CA . GLY A 1 106 ? -26.973 16.126 34.716 1.00 93.62 106 GLY A CA 1
ATOM 797 C C . GLY A 1 106 ? -26.546 14.712 35.116 1.00 93.62 106 GLY A C 1
ATOM 798 O O . GLY A 1 106 ? -25.792 14.572 36.088 1.00 93.62 106 GLY A O 1
ATOM 799 N N . LYS A 1 107 ? -26.951 13.661 34.391 1.00 95.19 107 LYS A N 1
ATOM 800 C CA . LYS A 1 107 ? -26.512 12.286 34.673 1.00 95.19 107 LYS A CA 1
ATOM 801 C C . LYS A 1 107 ? -25.034 12.110 34.340 1.00 95.19 107 LYS A C 1
ATOM 803 O O . LYS A 1 107 ? -24.498 12.784 33.461 1.00 95.19 107 LYS A O 1
ATOM 808 N N . ARG A 1 108 ? -24.361 11.190 35.038 1.00 96.06 108 ARG A N 1
ATOM 809 C CA . ARG A 1 108 ? -22.983 10.809 34.699 1.00 96.06 108 ARG A CA 1
ATOM 810 C C . ARG A 1 108 ? -22.958 10.108 33.342 1.00 96.06 108 ARG A C 1
ATOM 812 O O . ARG A 1 108 ? -23.811 9.258 33.083 1.00 96.06 108 ARG A O 1
ATOM 819 N N . ARG A 1 109 ? -21.979 10.444 32.500 1.00 95.38 109 ARG A N 1
ATOM 820 C CA . ARG A 1 109 ? -21.787 9.782 31.202 1.00 95.38 109 ARG A CA 1
ATOM 821 C C . ARG A 1 109 ? -21.314 8.345 31.374 1.00 95.38 109 ARG A C 1
ATOM 823 O O . ARG A 1 109 ? -21.810 7.483 30.663 1.00 95.38 109 ARG A O 1
ATOM 830 N N . PHE A 1 110 ? -20.417 8.114 32.332 1.00 97.19 110 PHE A N 1
ATOM 831 C CA . PHE A 1 110 ? -19.948 6.793 32.744 1.00 97.19 110 PHE A CA 1
ATOM 832 C C . PHE A 1 110 ? -20.341 6.530 34.194 1.00 97.19 110 PHE A C 1
ATOM 834 O O . PHE A 1 110 ? -20.121 7.375 35.066 1.00 97.19 110 PHE A O 1
ATOM 841 N N . GLU A 1 111 ? -20.932 5.373 34.469 1.00 96.88 111 GLU A N 1
ATOM 842 C CA . GLU A 1 111 ? -21.388 5.024 35.812 1.00 96.88 111 GLU A CA 1
ATOM 843 C C . GLU A 1 111 ? -21.377 3.516 36.047 1.00 96.88 111 GLU A C 1
ATOM 845 O O . GLU A 1 111 ? -21.870 2.748 35.228 1.00 96.88 111 GLU A O 1
ATOM 850 N N . TRP A 1 112 ? -20.859 3.096 37.200 1.00 96.88 112 TRP A N 1
ATOM 851 C CA . TRP A 1 112 ? -20.971 1.715 37.654 1.00 96.88 112 TRP A CA 1
ATOM 852 C C . TRP A 1 112 ? -22.320 1.496 38.342 1.00 96.88 112 TRP A C 1
ATOM 854 O O . TRP A 1 112 ? -22.603 2.111 39.371 1.00 96.88 112 TRP A O 1
ATOM 864 N N . VAL A 1 113 ? -23.139 0.597 37.797 1.00 96.56 113 VAL A N 1
ATOM 865 C CA . VAL A 1 113 ? -24.466 0.247 38.316 1.00 96.56 113 VAL A CA 1
ATOM 866 C C . VAL A 1 113 ? -24.545 -1.266 38.475 1.00 96.56 113 VAL A C 1
ATOM 868 O O . VAL A 1 113 ? -24.482 -2.005 37.499 1.00 96.56 113 VAL A O 1
ATOM 871 N N . GLY A 1 114 ? -24.660 -1.749 39.715 1.00 93.62 114 GLY A N 1
ATOM 872 C CA . GLY A 1 114 ? -24.791 -3.188 39.984 1.00 93.62 114 GLY A CA 1
ATOM 873 C C . GLY A 1 114 ? -23.628 -4.034 39.447 1.00 93.62 114 GLY A C 1
ATOM 874 O O . GLY A 1 114 ? -23.857 -5.139 38.971 1.00 93.62 114 GLY A O 1
ATOM 875 N N . GLY A 1 115 ? -22.400 -3.502 39.476 1.00 91.56 115 GLY A N 1
ATOM 876 C CA . GLY A 1 115 ? -21.204 -4.175 38.951 1.00 91.56 115 GLY A CA 1
ATOM 877 C C . GLY A 1 115 ? -21.000 -4.046 37.438 1.00 91.56 115 GLY A C 1
ATOM 878 O O . GLY A 1 115 ? -19.991 -4.519 36.935 1.00 91.56 115 GLY A O 1
ATOM 879 N N . LYS A 1 116 ? -21.906 -3.373 36.721 1.00 96.00 116 LYS A N 1
ATOM 880 C CA . LYS A 1 116 ? -21.807 -3.123 35.279 1.00 96.00 116 LYS A CA 1
ATOM 881 C C . LYS A 1 116 ? -21.388 -1.689 35.012 1.00 96.00 116 LYS A C 1
ATOM 883 O O . LYS A 1 116 ? -21.907 -0.775 35.654 1.00 96.00 116 LYS A O 1
ATOM 888 N N . LEU A 1 117 ? -20.489 -1.479 34.056 1.00 98.00 117 LEU A N 1
ATOM 889 C CA . LEU A 1 117 ? -20.146 -0.140 33.593 1.00 98.00 117 LEU A CA 1
ATOM 890 C C . LEU A 1 117 ? -21.139 0.294 32.513 1.00 98.00 117 LEU A C 1
ATOM 892 O O . LEU A 1 117 ? -21.229 -0.327 31.457 1.00 98.00 117 LEU A O 1
ATOM 896 N N . ILE A 1 118 ? -21.865 1.374 32.780 1.00 98.12 118 ILE A N 1
ATOM 897 C CA . ILE A 1 118 ? -22.824 1.974 31.859 1.00 98.12 118 ILE A CA 1
ATOM 898 C C . ILE A 1 118 ? -22.218 3.226 31.234 1.00 98.12 118 ILE A C 1
ATOM 900 O O . ILE A 1 118 ? -21.734 4.104 31.953 1.00 98.12 118 ILE A O 1
ATOM 904 N N . GLN A 1 119 ? -22.301 3.328 29.910 1.00 97.56 119 GLN A N 1
ATOM 905 C CA . GLN A 1 119 ? -22.054 4.552 29.155 1.00 97.56 119 GLN A CA 1
ATOM 906 C C . GLN A 1 119 ? -23.374 5.103 28.610 1.00 97.56 119 GLN A C 1
ATOM 908 O O . GLN A 1 119 ? -24.208 4.353 28.112 1.00 97.56 119 GLN A O 1
ATOM 913 N N . ARG A 1 120 ? -23.571 6.420 28.665 1.00 97.25 120 ARG A N 1
ATOM 914 C CA . ARG A 1 120 ? -24.787 7.082 28.165 1.00 97.25 120 ARG A CA 1
ATOM 915 C C . ARG A 1 120 ? -24.506 7.904 26.920 1.00 97.25 120 ARG A C 1
ATOM 917 O O . ARG A 1 120 ? -23.528 8.653 26.902 1.00 97.25 120 ARG A O 1
ATOM 924 N N . SER A 1 121 ? -25.396 7.830 25.930 1.00 96.56 121 SER A N 1
ATOM 925 C CA . SER A 1 121 ? -25.297 8.661 24.728 1.00 96.56 121 SER A CA 1
ATOM 926 C C . SER A 1 121 ? -25.407 10.138 25.083 1.00 96.56 121 SER A C 1
ATOM 928 O O . SER A 1 121 ? -26.253 10.536 25.887 1.00 96.56 121 SER A O 1
ATOM 930 N N . LEU A 1 122 ? -24.562 10.964 24.473 1.00 93.44 122 LEU A N 1
ATOM 931 C CA . LEU A 1 122 ? -24.675 12.413 24.565 1.00 93.44 122 LEU A CA 1
ATOM 932 C C . LEU A 1 122 ? -25.788 12.960 23.666 1.00 93.44 122 LEU A C 1
ATOM 934 O O . LEU A 1 122 ? -26.424 13.949 24.025 1.00 93.44 122 LEU A O 1
ATOM 938 N N . LEU A 1 123 ? -25.999 12.349 22.497 1.00 92.38 123 LEU A N 1
ATOM 939 C CA . LEU A 1 123 ? -26.905 12.879 21.473 1.00 92.38 123 LEU A CA 1
ATOM 940 C C . LEU A 1 123 ? -28.302 12.266 21.507 1.00 92.38 123 LEU A C 1
ATOM 942 O O . LEU A 1 123 ? -29.246 12.932 21.093 1.00 92.38 123 LEU A O 1
ATOM 946 N N . ASN A 1 124 ? -28.444 11.039 22.014 1.00 93.88 124 ASN A N 1
ATOM 947 C CA . ASN A 1 124 ? -29.706 10.305 22.014 1.00 93.88 124 ASN A CA 1
ATOM 948 C C . ASN A 1 124 ? -30.217 10.124 23.455 1.00 93.88 124 ASN A C 1
ATOM 950 O O . ASN A 1 124 ? -29.797 9.191 24.144 1.00 93.88 124 ASN A O 1
ATOM 954 N N . PRO A 1 125 ? -31.113 11.004 23.950 1.00 91.19 125 PRO A N 1
ATOM 955 C CA . PRO A 1 125 ? -31.629 10.917 25.312 1.00 91.19 125 PRO A CA 1
ATOM 956 C C . PRO A 1 125 ? -32.240 9.547 25.622 1.00 91.19 125 PRO A C 1
ATOM 958 O O . PRO A 1 125 ? -33.060 9.035 24.864 1.00 91.19 125 PRO A O 1
ATOM 961 N N . GLY A 1 126 ? -31.863 8.968 26.764 1.00 93.00 126 GLY A N 1
ATOM 962 C CA . GLY A 1 126 ? -32.357 7.663 27.215 1.00 93.00 126 GLY A CA 1
ATOM 963 C C . GLY A 1 126 ? -31.645 6.448 26.611 1.00 93.00 126 GLY A C 1
ATOM 964 O O . GLY A 1 126 ? -31.896 5.339 27.074 1.00 93.00 126 GLY A O 1
ATOM 965 N N . LEU A 1 127 ? -30.747 6.633 25.637 1.00 97.06 127 LEU A N 1
ATOM 966 C CA . LEU A 1 127 ? -29.895 5.559 25.130 1.00 97.06 127 LEU A CA 1
ATOM 967 C C . LEU A 1 127 ? -28.693 5.348 26.063 1.00 97.06 127 LEU A C 1
ATOM 969 O O . LEU A 1 127 ? -27.903 6.266 26.305 1.00 97.06 127 LEU A O 1
ATOM 973 N N . GLU A 1 128 ? -28.556 4.127 26.571 1.00 97.19 128 GLU A N 1
ATOM 974 C CA . GLU A 1 128 ? -27.470 3.701 27.453 1.00 97.19 128 GLU A CA 1
ATOM 975 C C . GLU A 1 128 ? -26.912 2.356 26.964 1.00 97.19 128 GLU A C 1
ATOM 977 O O . GLU A 1 128 ? -27.654 1.517 26.450 1.00 97.19 128 GLU A O 1
ATOM 982 N N . TRP A 1 129 ? -25.609 2.150 27.136 1.00 97.44 129 TRP A N 1
ATOM 983 C CA . TRP A 1 129 ? -24.899 0.935 26.751 1.00 97.44 129 TRP A CA 1
ATOM 984 C C . TRP A 1 129 ? -24.215 0.317 27.966 1.00 97.44 129 TRP A C 1
ATOM 986 O O . TRP A 1 129 ? -23.540 1.007 28.730 1.00 97.44 129 TRP A O 1
ATOM 996 N N . GLU A 1 130 ? -24.356 -0.996 28.117 1.00 96.94 130 GLU A N 1
ATOM 997 C CA . GLU A 1 130 ? -23.488 -1.786 28.987 1.00 96.94 130 GLU A CA 1
ATOM 998 C C . GLU A 1 130 ? -22.159 -2.016 28.265 1.00 96.94 130 GLU A C 1
ATOM 1000 O O . GLU A 1 130 ? -22.124 -2.583 27.169 1.00 96.94 130 GLU A O 1
ATOM 1005 N N . MET A 1 131 ? -21.067 -1.542 28.862 1.00 96.06 131 MET A N 1
ATOM 1006 C CA . MET A 1 131 ? -19.742 -1.655 28.268 1.00 96.06 131 MET A CA 1
ATOM 1007 C C . MET A 1 131 ? -19.269 -3.106 28.273 1.00 96.06 131 MET A C 1
ATOM 1009 O O . MET A 1 131 ? -19.365 -3.802 29.279 1.00 96.06 131 MET A O 1
ATOM 1013 N N . SER A 1 132 ? -18.708 -3.554 27.148 1.00 95.06 132 SER A N 1
ATOM 1014 C CA . SER A 1 132 ? -18.018 -4.845 27.069 1.00 95.06 132 SER A CA 1
ATOM 1015 C C . SER A 1 132 ? -16.647 -4.713 27.729 1.00 95.06 132 SER A C 1
ATOM 1017 O O . SER A 1 132 ? -15.820 -3.950 27.236 1.00 95.06 132 SER A O 1
ATOM 1019 N N . LEU A 1 133 ? -16.390 -5.437 28.815 1.00 97.31 133 LEU A N 1
ATOM 1020 C CA . LEU A 1 133 ? -15.151 -5.311 29.588 1.00 97.31 133 LEU A CA 1
ATOM 1021 C C . LEU A 1 133 ? -14.196 -6.466 29.270 1.00 97.31 133 LEU A C 1
ATOM 1023 O O . LEU A 1 133 ? -14.594 -7.629 29.317 1.00 97.31 133 LEU A O 1
ATOM 1027 N N . VAL A 1 134 ? -12.934 -6.153 28.957 1.00 95.56 134 VAL A N 1
ATOM 1028 C CA . VAL A 1 134 ? -11.935 -7.156 28.534 1.00 95.56 134 VAL A CA 1
ATOM 1029 C C . VAL A 1 134 ? -11.676 -8.169 29.648 1.00 95.56 134 VAL A C 1
ATOM 1031 O O . VAL A 1 134 ? -11.630 -9.370 29.393 1.00 95.56 134 VAL A O 1
ATOM 1034 N N . LYS A 1 135 ? -11.606 -7.693 30.895 1.00 96.31 135 LYS A N 1
ATOM 1035 C CA . LYS A 1 135 ? -11.480 -8.534 32.087 1.00 96.31 135 LYS A CA 1
ATOM 1036 C C . LYS A 1 135 ? -12.559 -9.613 32.158 1.00 96.31 135 LYS A C 1
ATOM 1038 O O . LYS A 1 135 ? -12.243 -10.777 32.369 1.00 96.31 135 LYS A O 1
ATOM 1043 N N . ASP A 1 136 ? -13.813 -9.242 31.906 1.00 96.94 136 ASP A N 1
ATOM 1044 C CA . ASP A 1 136 ? -14.934 -10.183 31.951 1.00 96.94 136 ASP A CA 1
ATOM 1045 C C . ASP A 1 136 ? -14.887 -11.179 30.794 1.00 96.94 136 ASP A C 1
ATOM 1047 O O . ASP A 1 136 ? -15.307 -12.321 30.953 1.00 96.94 136 ASP A O 1
ATOM 1051 N N . THR A 1 137 ? -14.382 -10.774 29.627 1.00 95.31 137 THR A N 1
ATOM 1052 C CA . THR A 1 137 ? -14.220 -11.691 28.490 1.00 95.31 137 THR A CA 1
ATOM 1053 C C . THR A 1 137 ? -13.038 -12.645 28.647 1.00 95.31 137 THR A C 1
ATOM 1055 O O . THR A 1 137 ? -13.034 -13.693 28.003 1.00 95.31 137 THR A O 1
ATOM 1058 N N . SER A 1 138 ? -12.076 -12.314 29.512 1.00 95.25 138 SER A N 1
ATOM 1059 C CA . SER A 1 138 ? -10.880 -13.118 29.788 1.00 95.25 138 SER A CA 1
ATOM 1060 C C . SER A 1 138 ? -10.948 -13.913 31.097 1.00 95.25 138 SER A C 1
ATOM 1062 O O . SER A 1 138 ? -10.021 -14.654 31.400 1.00 95.25 138 SER A O 1
ATOM 1064 N N . ASP A 1 139 ? -12.031 -13.799 31.869 1.00 95.25 139 ASP A N 1
ATOM 1065 C CA . ASP A 1 139 ? -12.229 -14.553 33.111 1.00 95.25 139 ASP A CA 1
ATOM 1066 C C . ASP A 1 139 ? -13.109 -15.794 32.869 1.00 95.25 139 ASP A C 1
ATOM 1068 O O . ASP A 1 139 ? -14.305 -15.632 32.622 1.00 95.25 139 ASP A O 1
ATOM 1072 N N . PRO A 1 140 ? -12.584 -17.031 32.993 1.00 95.06 140 PRO A N 1
ATOM 1073 C CA . PRO A 1 140 ? -13.366 -18.261 32.831 1.00 95.06 140 PRO A CA 1
ATOM 1074 C C . PRO A 1 140 ? -14.574 -18.398 33.771 1.00 95.06 140 PRO A C 1
ATOM 1076 O O . PRO A 1 140 ? -15.444 -19.234 33.526 1.00 95.06 140 PRO A O 1
ATOM 1079 N N . LEU A 1 141 ? -14.628 -17.620 34.857 1.00 94.88 141 LEU A N 1
ATOM 1080 C CA . LEU A 1 141 ? -15.747 -17.600 35.803 1.00 94.88 141 LEU A CA 1
ATOM 1081 C C . LEU A 1 141 ? -16.842 -16.594 35.421 1.00 94.88 141 LEU A C 1
ATOM 1083 O O . LEU A 1 141 ? -17.938 -16.633 35.986 1.00 94.88 141 LEU A O 1
ATOM 1087 N N . SER A 1 142 ? -16.567 -15.698 34.476 1.00 95.56 142 SER A N 1
ATOM 1088 C CA . SER A 1 142 ? -17.515 -14.692 34.016 1.00 95.56 142 SER A CA 1
ATOM 1089 C C . SER A 1 142 ? -18.515 -15.280 33.015 1.00 95.56 142 SER A C 1
ATOM 1091 O O . SER A 1 142 ? -18.132 -16.026 32.111 1.00 95.56 142 SER A O 1
ATOM 1093 N N . PRO A 1 143 ? -19.804 -14.892 33.068 1.00 95.00 143 PRO A N 1
ATOM 1094 C CA . PRO A 1 143 ? -20.770 -15.261 32.033 1.00 95.00 143 PRO A CA 1
ATOM 1095 C C . PRO A 1 143 ? -20.447 -14.648 30.658 1.00 95.00 143 PRO A C 1
ATOM 1097 O O . PRO A 1 143 ? -21.015 -15.080 29.657 1.00 95.00 143 PRO A O 1
ATOM 1100 N N . ALA A 1 144 ? -19.566 -13.644 30.599 1.00 95.12 144 ALA A N 1
ATOM 1101 C CA . ALA A 1 144 ? -19.110 -13.025 29.358 1.00 95.12 144 ALA A CA 1
ATOM 1102 C C . ALA A 1 144 ? -17.838 -13.676 28.780 1.00 95.12 144 ALA A C 1
ATOM 1104 O O . ALA A 1 144 ? -17.341 -13.195 27.758 1.00 95.12 144 ALA A O 1
ATOM 1105 N N . TYR A 1 145 ? -17.318 -14.741 29.409 1.00 96.94 145 TYR A N 1
ATOM 1106 C CA . TYR A 1 145 ? -16.077 -15.393 29.000 1.00 96.94 145 TYR A CA 1
ATOM 1107 C C . TYR A 1 145 ? -16.080 -15.784 27.522 1.00 96.94 145 TYR A C 1
ATOM 1109 O O . TYR A 1 145 ? -17.032 -16.377 27.005 1.00 96.94 145 TYR A O 1
ATOM 1117 N N . ASN A 1 146 ? -14.969 -15.503 26.849 1.00 95.00 146 ASN A N 1
ATOM 1118 C CA . ASN A 1 146 ? -14.725 -15.927 25.485 1.00 95.00 146 ASN A CA 1
ATOM 1119 C C . ASN A 1 146 ? -13.299 -16.470 25.366 1.00 95.00 146 ASN A C 1
ATOM 1121 O O . ASN A 1 146 ? -12.338 -15.709 25.303 1.00 95.00 146 ASN A O 1
ATOM 1125 N N . ALA A 1 147 ? -13.176 -17.794 25.251 1.00 95.06 147 ALA A N 1
ATOM 1126 C CA . ALA A 1 147 ? -11.885 -18.475 25.164 1.00 95.06 147 ALA A CA 1
ATOM 1127 C C . ALA A 1 147 ? -11.008 -18.007 23.986 1.00 95.06 147 ALA A C 1
ATOM 1129 O O . ALA A 1 147 ? -9.784 -18.053 24.077 1.00 95.06 147 ALA A O 1
ATOM 1130 N N . LEU A 1 148 ? -11.609 -17.556 22.876 1.00 93.12 148 LEU A N 1
ATOM 1131 C CA . LEU A 1 148 ? -10.853 -17.013 21.743 1.00 93.12 148 LEU A CA 1
ATOM 1132 C C . LEU A 1 148 ? -10.286 -15.628 22.066 1.00 93.12 148 LEU A C 1
ATOM 1134 O O . LEU A 1 148 ? -9.143 -15.353 21.710 1.00 93.12 148 LEU A O 1
ATOM 1138 N N . ALA A 1 149 ? -11.065 -14.781 22.745 1.00 93.06 149 ALA A N 1
ATOM 1139 C CA . ALA A 1 149 ? -10.617 -13.461 23.180 1.00 93.06 149 ALA A CA 1
ATOM 1140 C C . ALA A 1 149 ? -9.534 -13.577 24.260 1.00 93.06 149 ALA A C 1
ATOM 1142 O O . ALA A 1 149 ? -8.479 -12.965 24.119 1.00 93.06 149 ALA A O 1
ATOM 1143 N N . ASP A 1 150 ? -9.754 -14.422 25.273 1.00 95.31 150 ASP A N 1
ATOM 1144 C CA . ASP A 1 150 ? -8.764 -14.732 26.307 1.00 95.31 150 ASP A CA 1
ATOM 1145 C C . ASP A 1 150 ? -7.452 -15.177 25.659 1.00 95.31 150 ASP A C 1
ATOM 1147 O O . ASP A 1 150 ? -6.438 -14.496 25.786 1.00 95.31 150 ASP A O 1
ATOM 1151 N N . ARG A 1 151 ? -7.498 -16.223 24.822 1.00 94.81 151 ARG A N 1
ATOM 1152 C CA . ARG A 1 151 ? -6.321 -16.697 24.092 1.00 94.81 151 ARG A CA 1
ATOM 1153 C C . ARG A 1 151 ? -5.645 -15.589 23.287 1.00 94.81 151 ARG A C 1
ATOM 1155 O O . ARG A 1 151 ? -4.422 -15.512 23.300 1.00 94.81 151 ARG A O 1
ATOM 1162 N N . ALA A 1 152 ? -6.392 -14.748 22.574 1.00 93.31 152 ALA A N 1
ATOM 1163 C CA . ALA A 1 152 ? -5.800 -13.672 21.784 1.00 93.31 152 ALA A CA 1
ATOM 1164 C C . ALA A 1 152 ? -5.058 -12.649 22.662 1.00 93.31 152 ALA A C 1
ATOM 1166 O O . ALA A 1 152 ? -3.941 -12.272 22.316 1.00 93.31 152 ALA A O 1
ATOM 1167 N N . HIS A 1 153 ? -5.634 -12.243 23.795 1.00 93.00 153 HIS A N 1
ATOM 1168 C CA . HIS A 1 153 ? -5.060 -11.223 24.676 1.00 93.00 153 HIS A CA 1
ATOM 1169 C C . HIS A 1 153 ? -3.950 -11.748 25.600 1.00 93.00 153 HIS A C 1
ATOM 1171 O O . HIS A 1 153 ? -3.008 -11.018 25.904 1.00 93.00 153 HIS A O 1
ATOM 1177 N N . THR A 1 154 ? -4.041 -12.999 26.057 1.00 95.25 154 THR A N 1
ATOM 1178 C CA . THR A 1 154 ? -3.183 -13.545 27.123 1.00 95.25 154 THR A CA 1
ATOM 1179 C C . THR A 1 154 ? -2.180 -14.594 26.636 1.00 95.25 154 THR A C 1
ATOM 1181 O O . THR A 1 154 ? -1.404 -15.118 27.432 1.00 95.25 154 THR A O 1
ATOM 1184 N N . MET A 1 155 ? -2.139 -14.897 25.333 1.00 95.44 155 MET A N 1
ATOM 1185 C CA . MET A 1 155 ? -1.175 -15.847 24.769 1.00 95.44 155 MET A CA 1
ATOM 1186 C C . MET A 1 155 ? 0.277 -15.407 24.968 1.00 95.44 155 MET A C 1
ATOM 1188 O O . MET A 1 155 ? 0.647 -14.271 24.687 1.00 95.44 155 MET A O 1
ATOM 1192 N N . SER A 1 156 ? 1.116 -16.354 25.379 1.00 95.62 156 SER A N 1
ATOM 1193 C CA . SER A 1 156 ? 2.553 -16.209 25.565 1.00 95.62 156 SER A CA 1
ATOM 1194 C C . SER A 1 156 ? 3.306 -16.039 24.244 1.00 95.62 156 SER A C 1
ATOM 1196 O O . SER A 1 156 ? 2.973 -16.643 23.224 1.00 95.62 156 SER A O 1
ATOM 1198 N N . ARG A 1 157 ? 4.409 -15.286 24.294 1.00 93.56 157 ARG A N 1
ATOM 1199 C CA . ARG A 1 157 ? 5.410 -15.174 23.221 1.00 93.56 157 ARG A CA 1
ATOM 1200 C C . ARG A 1 157 ? 6.206 -16.456 23.001 1.00 93.56 157 ARG A C 1
ATOM 1202 O O . ARG A 1 157 ? 6.917 -16.538 22.005 1.00 93.56 157 ARG A O 1
ATOM 1209 N N . ASN A 1 158 ? 6.124 -17.434 23.906 1.00 93.94 158 ASN A N 1
ATOM 1210 C CA . ASN A 1 158 ? 6.809 -18.711 23.755 1.00 93.94 158 ASN A CA 1
ATOM 1211 C C . ASN A 1 158 ? 6.149 -19.541 22.635 1.00 93.94 158 ASN A C 1
ATOM 1213 O O . ASN A 1 158 ? 5.053 -20.076 22.835 1.00 93.94 158 ASN A O 1
ATOM 1217 N N . PRO A 1 159 ? 6.814 -19.716 21.477 1.00 88.94 159 PRO A N 1
ATOM 1218 C CA . PRO A 1 159 ? 6.206 -20.379 20.330 1.00 88.94 159 PRO A CA 1
ATOM 1219 C C . PRO A 1 159 ? 6.043 -21.892 20.528 1.00 88.94 159 PRO A C 1
ATOM 1221 O O . PRO A 1 159 ? 5.272 -22.507 19.794 1.00 88.94 159 PRO A O 1
ATOM 1224 N N . ALA A 1 160 ? 6.754 -22.490 21.493 1.00 91.50 160 ALA A N 1
ATOM 1225 C CA . ALA A 1 160 ? 6.703 -23.924 21.761 1.00 91.50 160 ALA A CA 1
ATOM 1226 C C . ALA A 1 160 ? 5.487 -24.314 22.608 1.00 91.50 160 ALA A C 1
ATOM 1228 O O . ALA A 1 160 ? 4.877 -25.349 22.357 1.00 91.50 160 ALA A O 1
ATOM 1229 N N . THR A 1 161 ? 5.137 -23.500 23.610 1.00 92.62 161 THR A N 1
ATOM 1230 C CA . THR A 1 161 ? 4.010 -23.797 24.509 1.00 92.62 161 THR A CA 1
ATOM 1231 C C . THR A 1 161 ? 2.727 -23.109 24.076 1.00 92.62 161 THR A C 1
ATOM 1233 O O . THR A 1 161 ? 1.661 -23.697 24.231 1.00 92.62 161 THR A O 1
ATOM 1236 N N . GLN A 1 162 ? 2.819 -21.875 23.559 1.00 91.00 162 GLN A N 1
ATOM 1237 C CA . GLN A 1 162 ? 1.666 -21.027 23.241 1.00 91.00 162 GLN A CA 1
ATOM 1238 C C . GLN A 1 162 ? 0.632 -20.990 24.381 1.00 91.00 162 GLN A C 1
ATOM 1240 O O . GLN A 1 162 ? -0.576 -20.957 24.139 1.00 91.00 162 GLN A O 1
ATOM 1245 N N . ALA A 1 163 ? 1.109 -21.047 25.630 1.00 95.50 163 ALA A N 1
ATOM 1246 C CA . ALA A 1 163 ? 0.256 -20.986 26.811 1.00 95.50 163 ALA A CA 1
ATOM 1247 C C . ALA A 1 163 ? -0.537 -19.672 26.816 1.00 95.50 163 ALA A C 1
ATOM 1249 O O . ALA A 1 163 ? -0.052 -18.668 26.299 1.00 95.50 163 ALA A O 1
ATOM 1250 N N . PHE A 1 164 ? -1.738 -19.673 27.385 1.00 95.94 164 PHE A N 1
ATOM 1251 C CA . PHE A 1 164 ? -2.575 -18.484 27.544 1.00 95.94 164 PHE A CA 1
ATOM 1252 C C . PHE A 1 164 ? -3.359 -18.576 28.857 1.00 95.94 164 PHE A C 1
ATOM 1254 O O . PHE A 1 164 ? -3.398 -19.634 29.487 1.00 95.94 164 PHE A O 1
ATOM 1261 N N . GLY A 1 165 ? -3.973 -17.470 29.250 1.00 94.19 165 GLY A N 1
ATOM 1262 C CA . GLY A 1 165 ? -4.722 -17.296 30.487 1.00 94.19 165 GLY A CA 1
ATOM 1263 C C . GLY A 1 165 ? -3.943 -16.503 31.537 1.00 94.19 165 GLY A C 1
ATOM 1264 O O . GLY A 1 165 ? -2.843 -16.002 31.296 1.00 94.19 165 GLY A O 1
ATOM 1265 N N . ASN A 1 166 ? -4.523 -16.416 32.733 1.00 89.56 166 ASN A N 1
ATOM 1266 C CA . ASN A 1 166 ? -4.001 -15.611 33.845 1.00 89.56 166 ASN A CA 1
ATOM 1267 C C . ASN A 1 166 ? -2.619 -16.056 34.354 1.00 89.56 166 ASN A C 1
ATOM 1269 O O . ASN A 1 166 ? -1.925 -15.264 34.987 1.00 89.56 166 ASN A O 1
ATOM 1273 N N . ASP A 1 167 ? -2.207 -17.291 34.059 1.00 91.44 167 ASP A N 1
ATOM 1274 C CA . ASP A 1 167 ? -0.890 -17.818 34.434 1.00 91.44 167 ASP A CA 1
ATOM 1275 C C . ASP A 1 167 ? 0.247 -17.260 33.559 1.00 91.44 167 ASP A C 1
ATOM 1277 O O . ASP A 1 167 ? 1.423 -17.401 33.898 1.00 91.44 167 ASP A O 1
ATOM 1281 N N . VAL A 1 168 ? -0.079 -16.620 32.430 1.00 95.25 168 VAL A N 1
ATOM 1282 C CA . VAL A 1 168 ? 0.904 -15.936 31.586 1.00 95.25 168 VAL A CA 1
ATOM 1283 C C . VAL A 1 168 ? 1.105 -14.514 32.104 1.00 95.25 168 VAL A C 1
ATOM 1285 O O . VAL A 1 168 ? 0.206 -13.667 32.010 1.00 95.25 168 VAL A O 1
ATOM 1288 N N . ALA A 1 169 ? 2.311 -14.249 32.614 1.00 93.69 169 ALA A N 1
ATOM 1289 C CA . ALA A 1 169 ? 2.729 -12.927 33.068 1.00 93.69 169 ALA A CA 1
ATOM 1290 C C . ALA A 1 169 ? 2.566 -11.879 31.956 1.00 93.69 169 ALA A C 1
ATOM 1292 O O . ALA A 1 169 ? 2.750 -12.178 30.773 1.00 93.69 169 ALA A O 1
ATOM 1293 N N . LYS A 1 170 ? 2.212 -10.642 32.324 1.00 92.81 170 LYS A N 1
ATOM 1294 C CA . LYS A 1 170 ? 1.855 -9.583 31.365 1.00 92.81 170 LYS A CA 1
ATOM 1295 C C . LYS A 1 170 ? 2.988 -9.313 30.366 1.00 92.81 170 LYS A C 1
ATOM 1297 O O . LYS A 1 170 ? 2.740 -9.187 29.170 1.00 92.81 170 LYS A O 1
ATOM 1302 N N . GLU A 1 171 ? 4.220 -9.258 30.853 1.00 92.38 171 GLU A N 1
ATOM 1303 C CA . GLU A 1 171 ? 5.451 -9.051 30.087 1.00 92.38 171 GLU A CA 1
ATOM 1304 C C . GLU A 1 171 ? 5.746 -10.170 29.072 1.00 92.38 171 GLU A C 1
ATOM 1306 O O . GLU A 1 171 ? 6.394 -9.926 28.049 1.00 92.38 171 GLU A O 1
ATOM 1311 N N . ASP A 1 172 ? 5.215 -11.370 29.310 1.00 94.31 172 ASP A N 1
ATOM 1312 C CA . ASP A 1 172 ? 5.408 -12.544 28.462 1.00 94.31 172 ASP A CA 1
ATOM 1313 C C . ASP A 1 172 ? 4.312 -12.701 27.397 1.00 94.31 172 ASP A C 1
ATOM 1315 O O . ASP A 1 172 ? 4.391 -13.617 26.571 1.00 94.31 172 ASP A O 1
ATOM 1319 N N . ARG A 1 173 ? 3.296 -11.825 27.374 1.00 94.75 173 ARG A N 1
ATOM 1320 C CA . ARG A 1 173 ? 2.184 -11.877 26.410 1.00 94.75 173 ARG A CA 1
ATOM 1321 C C . ARG A 1 173 ? 2.594 -11.365 25.028 1.00 94.75 173 ARG A C 1
ATOM 1323 O O . ARG A 1 173 ? 3.303 -10.371 24.883 1.00 94.75 173 ARG A O 1
ATOM 1330 N N . ALA A 1 174 ? 2.121 -12.036 23.981 1.00 93.56 174 ALA A N 1
ATOM 1331 C CA . ALA A 1 174 ? 2.411 -11.708 22.587 1.00 93.56 174 ALA A CA 1
ATOM 1332 C C . ALA A 1 174 ? 1.652 -10.476 22.082 1.00 93.56 174 ALA A C 1
ATOM 1334 O O . ALA A 1 174 ? 2.190 -9.725 21.267 1.00 93.56 174 ALA A O 1
ATOM 1335 N N . HIS A 1 175 ? 0.444 -10.244 22.598 1.00 93.50 175 HIS A N 1
ATOM 1336 C CA . HIS A 1 175 ? -0.456 -9.165 22.178 1.00 93.50 175 HIS A CA 1
ATOM 1337 C C . HIS A 1 175 ? -0.830 -8.243 23.346 1.00 93.50 175 HIS A C 1
ATOM 1339 O O . HIS A 1 175 ? -1.987 -7.853 23.490 1.00 93.50 175 HIS A O 1
ATOM 1345 N N . GLY A 1 176 ? 0.141 -7.930 24.208 1.00 89.75 176 GLY A N 1
ATOM 1346 C CA . GLY A 1 176 ? -0.071 -7.006 25.321 1.00 89.75 176 GLY A CA 1
ATOM 1347 C C . GLY A 1 176 ? -0.517 -5.617 24.852 1.00 89.75 176 GLY A C 1
ATOM 1348 O O . GLY A 1 176 ? -0.164 -5.159 23.764 1.00 89.75 176 GLY A O 1
ATOM 1349 N N . GLU A 1 177 ? -1.260 -4.910 25.702 1.00 87.62 177 GLU A N 1
ATOM 1350 C CA . GLU A 1 177 ? -1.854 -3.605 25.366 1.00 87.62 177 GLU A CA 1
ATOM 1351 C C . GLU A 1 177 ? -0.807 -2.503 25.144 1.00 87.62 177 GLU A C 1
ATOM 1353 O O . GLU A 1 177 ? -1.117 -1.461 24.569 1.00 87.62 177 GLU A O 1
ATOM 1358 N N . ASP A 1 178 ? 0.427 -2.743 25.590 1.00 85.88 178 ASP A N 1
ATOM 1359 C CA . ASP A 1 178 ? 1.569 -1.845 25.422 1.00 85.88 178 ASP A CA 1
ATOM 1360 C C . ASP A 1 178 ? 2.397 -2.192 24.160 1.00 85.88 178 ASP A C 1
ATOM 1362 O O . ASP A 1 178 ? 3.303 -1.454 23.792 1.00 85.88 178 ASP A O 1
ATOM 1366 N N . THR A 1 179 ? 2.103 -3.308 23.473 1.00 91.00 179 THR A N 1
ATOM 1367 C CA . THR A 1 179 ? 2.816 -3.737 22.251 1.00 91.00 179 THR A CA 1
ATOM 1368 C C . THR A 1 179 ? 1.952 -3.691 20.997 1.00 91.00 179 THR A C 1
ATOM 1370 O O . THR A 1 179 ? 2.480 -3.501 19.899 1.00 91.00 179 THR A O 1
ATOM 1373 N N . MET A 1 180 ? 0.635 -3.859 21.129 1.00 94.38 180 MET A N 1
ATOM 1374 C CA . MET A 1 180 ? -0.311 -3.872 20.018 1.00 94.38 180 MET A CA 1
ATOM 1375 C C . MET A 1 180 ? -1.553 -3.054 20.359 1.00 94.38 180 MET A C 1
ATOM 1377 O O . MET A 1 180 ? -2.191 -3.245 21.391 1.00 94.38 180 MET A O 1
ATOM 1381 N N . LEU A 1 181 ? -1.938 -2.163 19.449 1.00 95.31 181 LEU A N 1
ATOM 1382 C CA . LEU A 1 181 ? -3.161 -1.383 19.593 1.00 95.31 181 LEU A CA 1
ATOM 1383 C C . LEU A 1 181 ? -4.379 -2.287 19.381 1.00 95.31 181 LEU A C 1
ATOM 1385 O O . LEU A 1 181 ? -4.397 -3.092 18.453 1.00 95.31 181 LEU A O 1
ATOM 1389 N N . CYS A 1 182 ? -5.427 -2.140 20.197 1.00 94.50 182 CYS A N 1
ATOM 1390 C CA . CYS A 1 182 ? -6.589 -3.039 20.152 1.00 94.50 182 CYS A CA 1
ATOM 1391 C C . CYS A 1 182 ? -7.228 -3.098 18.750 1.00 94.50 182 CYS A C 1
ATOM 1393 O O . CYS A 1 182 ? -7.621 -4.163 18.270 1.00 94.50 182 CYS A O 1
ATOM 1395 N N . TYR A 1 183 ? -7.272 -1.964 18.047 1.00 95.06 183 TYR A N 1
ATOM 1396 C CA . TYR A 1 183 ? -7.820 -1.893 16.694 1.00 95.06 183 TYR A CA 1
ATOM 1397 C C . TYR A 1 183 ? -6.981 -2.637 15.639 1.00 95.06 183 TYR A C 1
ATOM 1399 O O . TYR A 1 183 ? -7.481 -2.870 14.546 1.00 95.06 183 TYR A O 1
ATOM 1407 N N . SER A 1 184 ? -5.769 -3.105 15.954 1.00 95.50 184 SER A N 1
ATOM 1408 C CA . SER A 1 184 ? -5.021 -4.039 15.096 1.00 95.50 184 SER A CA 1
ATOM 1409 C C . SER A 1 184 ? -5.743 -5.368 14.910 1.00 95.50 184 SER A C 1
ATOM 1411 O O . SER A 1 184 ? -5.708 -5.939 13.826 1.00 95.50 184 SER A O 1
ATOM 1413 N N . CYS A 1 185 ? -6.434 -5.850 15.942 1.00 93.75 185 CYS A N 1
ATOM 1414 C CA . CYS A 1 185 ? -7.233 -7.069 15.858 1.00 93.75 185 CYS A CA 1
ATOM 1415 C C . CYS A 1 185 ? -8.706 -6.755 15.578 1.00 93.75 185 CYS A C 1
ATOM 1417 O O . CYS A 1 185 ? -9.356 -7.422 14.773 1.00 93.75 185 CYS A O 1
ATOM 1419 N N . HIS A 1 186 ? -9.241 -5.719 16.227 1.00 95.44 186 HIS A N 1
ATOM 1420 C CA . HIS A 1 186 ? -10.679 -5.481 16.222 1.00 95.44 186 HIS A CA 1
ATOM 1421 C C . HIS A 1 186 ? -11.212 -4.851 14.935 1.00 95.44 186 HIS A C 1
ATOM 1423 O O . HIS A 1 186 ? -12.412 -4.958 14.696 1.00 95.44 186 HIS A O 1
ATOM 1429 N N . THR A 1 187 ? -10.373 -4.238 14.093 1.00 94.38 187 THR A N 1
ATOM 1430 C CA . THR A 1 187 ? -10.828 -3.704 12.802 1.00 94.38 187 THR A CA 1
ATOM 1431 C C . THR A 1 187 ? -11.209 -4.832 11.845 1.00 94.38 187 THR A C 1
ATOM 1433 O O . THR A 1 187 ? -10.432 -5.755 11.595 1.00 94.38 187 THR A O 1
ATOM 1436 N N . SER A 1 188 ? -12.400 -4.744 11.262 1.00 92.88 188 SER A N 1
ATOM 1437 C CA . SER A 1 188 ? -12.859 -5.733 10.281 1.00 92.88 188 SER A CA 1
ATOM 1438 C C . SER A 1 188 ? -12.164 -5.562 8.931 1.00 92.88 188 SER A C 1
ATOM 1440 O O . SER A 1 188 ? -11.697 -6.535 8.335 1.00 92.88 188 SER A O 1
ATOM 1442 N N . TRP A 1 189 ? -11.998 -4.318 8.487 1.00 92.75 189 TRP A N 1
ATOM 1443 C CA . TRP A 1 189 ? -11.349 -3.962 7.224 1.00 92.75 189 TRP A CA 1
ATOM 1444 C C . TRP A 1 189 ? -10.631 -2.612 7.318 1.00 92.75 189 TRP A C 1
ATOM 1446 O O . TRP A 1 189 ? -10.951 -1.784 8.171 1.00 92.75 189 TRP A O 1
ATOM 1456 N N . THR A 1 190 ? -9.680 -2.385 6.414 1.00 91.94 190 THR A N 1
ATOM 1457 C CA . THR A 1 190 ? -8.897 -1.148 6.325 1.00 91.94 190 THR A CA 1
ATOM 1458 C C . THR A 1 190 ? -9.011 -0.605 4.908 1.00 91.94 190 THR A C 1
ATOM 1460 O O . THR A 1 190 ? -8.861 -1.353 3.946 1.00 91.94 190 THR A O 1
ATOM 1463 N N . THR A 1 191 ? -9.253 0.698 4.749 1.00 89.06 191 THR A N 1
ATOM 1464 C CA . THR A 1 191 ? -9.150 1.338 3.429 1.00 89.06 191 THR A CA 1
ATOM 1465 C C . THR A 1 191 ? -7.701 1.318 2.960 1.00 89.06 191 THR A C 1
ATOM 1467 O O . THR A 1 191 ? -6.844 1.899 3.627 1.00 89.06 191 THR A O 1
ATOM 1470 N N . SER A 1 192 ? -7.439 0.751 1.789 1.00 86.12 192 SER A N 1
ATOM 1471 C CA . SER A 1 192 ? -6.154 0.838 1.101 1.00 86.12 192 SER A CA 1
ATOM 1472 C C . SER A 1 192 ? -6.313 1.557 -0.236 1.00 86.12 192 SER A C 1
ATOM 1474 O O . SER A 1 192 ? -7.226 1.261 -1.010 1.00 86.12 192 SER A O 1
ATOM 1476 N N . CYS A 1 193 ? -5.438 2.527 -0.499 1.00 83.94 193 CYS A N 1
ATOM 1477 C CA . CYS A 1 193 ? -5.450 3.334 -1.715 1.00 83.94 193 CYS A CA 1
ATOM 1478 C C . CYS A 1 193 ? -4.228 3.010 -2.581 1.00 83.94 193 CYS A C 1
ATOM 1480 O O . CYS A 1 193 ? -3.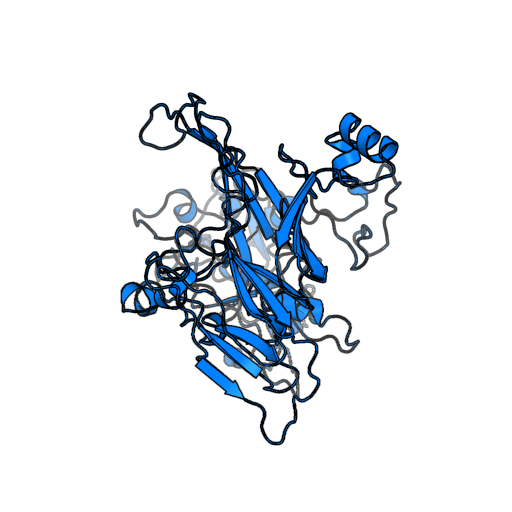145 3.527 -2.336 1.00 83.94 193 CYS A O 1
ATOM 1482 N N . GLY A 1 194 ? -4.410 2.190 -3.617 1.00 80.62 194 GLY A N 1
ATOM 1483 C CA . GLY A 1 194 ? -3.332 1.718 -4.494 1.00 80.62 194 GLY A CA 1
ATOM 1484 C C . GLY A 1 194 ? -2.979 2.646 -5.663 1.00 80.62 194 GLY A C 1
ATOM 1485 O O . GLY A 1 194 ? -2.091 2.317 -6.442 1.00 80.62 194 GLY A O 1
ATOM 1486 N N . GLY A 1 195 ? -3.661 3.786 -5.822 1.00 81.44 195 GLY A N 1
ATOM 1487 C CA . GLY A 1 195 ? -3.330 4.757 -6.868 1.00 81.44 195 GLY A CA 1
ATOM 1488 C C . GLY A 1 195 ? -4.286 5.943 -6.920 1.00 81.44 195 GLY A C 1
ATOM 1489 O O . GLY A 1 195 ? -5.501 5.753 -6.926 1.00 81.44 195 GLY A O 1
ATOM 1490 N N . CYS A 1 196 ? -3.740 7.153 -7.012 1.00 86.25 196 CYS A N 1
ATOM 1491 C CA . CYS A 1 196 ? -4.455 8.391 -7.302 1.00 86.25 196 CYS A CA 1
ATOM 1492 C C . CYS A 1 196 ? -3.776 9.080 -8.479 1.00 86.25 196 CYS A C 1
ATOM 1494 O O . CYS A 1 196 ? -2.639 9.543 -8.367 1.00 86.25 196 CYS A O 1
ATOM 1496 N N . HIS A 1 197 ? -4.483 9.156 -9.602 1.00 90.62 197 HIS A N 1
ATOM 1497 C CA . HIS A 1 197 ? -3.987 9.843 -10.781 1.00 90.62 197 HIS A CA 1
ATOM 1498 C C . HIS A 1 197 ? -4.416 11.310 -10.749 1.00 90.62 197 HIS A C 1
ATOM 1500 O O . HIS A 1 197 ? -5.598 11.623 -10.571 1.00 90.62 197 HIS A O 1
ATOM 1506 N N . LEU A 1 198 ? -3.444 12.209 -10.911 1.00 90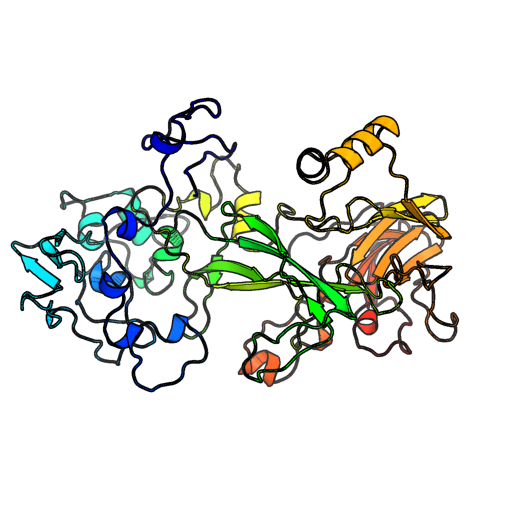.62 198 LEU A N 1
ATOM 1507 C CA . LEU A 1 198 ? -3.668 13.649 -11.016 1.00 90.62 198 LEU A CA 1
ATOM 1508 C C . LEU A 1 198 ? -3.236 14.127 -12.409 1.00 90.62 198 LEU A C 1
ATOM 1510 O O . LEU A 1 198 ? -2.063 14.466 -12.610 1.00 90.62 198 LEU A O 1
ATOM 1514 N N . PRO A 1 199 ? -4.161 14.168 -13.384 1.00 91.56 199 PRO A N 1
ATOM 1515 C CA . PRO A 1 199 ? -3.890 14.748 -14.687 1.00 91.56 199 PRO A CA 1
ATOM 1516 C C . PRO A 1 199 ? -3.982 16.275 -14.605 1.00 91.56 199 PRO A C 1
ATOM 1518 O O . PRO A 1 199 ? -5.050 16.857 -14.416 1.00 91.56 199 PRO A O 1
ATOM 1521 N N . ILE A 1 200 ? -2.841 16.933 -14.776 1.00 91.31 200 ILE A N 1
ATOM 1522 C CA . ILE A 1 200 ? -2.724 18.387 -14.821 1.00 91.31 200 ILE A CA 1
ATOM 1523 C C . ILE A 1 200 ? -2.950 18.849 -16.263 1.00 91.31 200 ILE A C 1
ATOM 1525 O O . ILE A 1 200 ? -2.261 18.420 -17.187 1.00 91.31 200 ILE A O 1
ATOM 1529 N N . GLN A 1 201 ? -3.899 19.753 -16.471 1.00 90.69 201 GLN A N 1
ATOM 1530 C CA . GLN A 1 201 ? -4.231 20.308 -17.777 1.00 90.69 201 GLN A CA 1
ATOM 1531 C C . GLN A 1 201 ? -4.058 21.825 -17.772 1.00 90.69 201 GLN A C 1
ATOM 1533 O O . GLN A 1 201 ? -4.703 22.546 -17.000 1.00 90.69 201 GLN A O 1
ATOM 1538 N N . ALA A 1 202 ? -3.198 22.319 -18.658 1.00 91.69 202 ALA A N 1
ATOM 1539 C CA . ALA A 1 202 ? -3.010 23.747 -18.865 1.00 91.69 202 ALA A CA 1
ATOM 1540 C C . ALA A 1 202 ? -4.234 24.405 -19.533 1.00 91.69 202 ALA A C 1
ATOM 1542 O O . ALA A 1 202 ? -5.051 23.749 -20.176 1.00 91.69 202 ALA A O 1
ATOM 1543 N N . ASN A 1 203 ? -4.321 25.733 -19.411 1.00 88.75 203 ASN A N 1
ATOM 1544 C CA . ASN A 1 203 ? -5.364 26.622 -19.948 1.00 88.75 203 ASN A CA 1
ATOM 1545 C C . ASN A 1 203 ? -6.765 26.527 -19.339 1.00 88.75 203 ASN A C 1
ATOM 1547 O O . ASN A 1 203 ? -7.683 27.201 -19.807 1.00 88.75 203 ASN A O 1
ATOM 1551 N N . TRP A 1 204 ? -6.921 25.808 -18.237 1.00 86.25 204 TRP A N 1
ATOM 1552 C CA . TRP A 1 204 ? -8.154 25.831 -17.463 1.00 86.25 204 TRP A CA 1
ATOM 1553 C C . TRP A 1 204 ? -8.070 26.888 -16.368 1.00 86.25 204 TRP A C 1
ATOM 1555 O O . TRP A 1 204 ? -7.332 26.729 -15.395 1.00 86.25 204 TRP A O 1
ATOM 1565 N N . LYS A 1 205 ? -8.832 27.979 -16.507 1.00 89.94 205 LYS A N 1
ATOM 1566 C CA . LYS A 1 205 ? -8.955 28.975 -15.436 1.00 89.94 205 LYS A CA 1
ATOM 1567 C C . LYS A 1 205 ? -9.838 28.406 -14.327 1.00 89.94 205 LYS A C 1
ATOM 1569 O O . LYS A 1 205 ? -11.051 28.336 -14.489 1.00 89.94 205 LYS A O 1
ATOM 1574 N N . THR A 1 206 ? -9.236 28.043 -13.201 1.00 87.88 206 THR A N 1
ATOM 1575 C CA . THR A 1 206 ? -9.949 27.488 -12.043 1.00 87.88 206 THR A CA 1
ATOM 1576 C C . THR A 1 206 ? -9.596 28.240 -10.774 1.00 87.88 206 THR A C 1
ATOM 1578 O O . THR A 1 206 ? -8.499 28.786 -10.639 1.00 87.88 206 THR A O 1
ATOM 1581 N N . GLU A 1 207 ? -10.556 28.335 -9.863 1.00 88.12 207 GLU A N 1
ATOM 1582 C CA . GLU A 1 207 ? -10.321 28.888 -8.535 1.00 88.12 207 GLU A CA 1
ATOM 1583 C C . GLU A 1 207 ? -9.464 27.915 -7.717 1.00 88.12 207 GLU A C 1
ATOM 1585 O O . GLU A 1 207 ? -9.691 26.703 -7.713 1.00 88.12 207 GLU A O 1
ATOM 1590 N N . ARG A 1 208 ? -8.448 28.441 -7.036 1.00 82.31 208 ARG A N 1
ATOM 1591 C CA . ARG A 1 208 ? -7.616 27.681 -6.109 1.00 82.31 208 ARG A CA 1
ATOM 1592 C C . ARG A 1 208 ? -8.414 27.414 -4.842 1.00 82.31 208 ARG A C 1
ATOM 1594 O O . ARG A 1 208 ? -8.852 28.349 -4.185 1.00 82.31 208 ARG A O 1
ATOM 1601 N N . LYS A 1 209 ? -8.504 26.142 -4.459 1.00 77.00 209 LYS A N 1
ATOM 1602 C CA . LYS A 1 209 ? -9.106 25.693 -3.192 1.00 77.00 209 LYS A CA 1
ATOM 1603 C C . LYS A 1 209 ? -8.104 25.656 -2.026 1.00 77.00 209 LYS A C 1
ATOM 1605 O O . LYS A 1 209 ? -8.310 24.926 -1.066 1.00 77.00 209 LYS A O 1
ATOM 1610 N N . HIS A 1 210 ? -7.005 26.399 -2.141 1.00 74.06 210 HIS A N 1
ATOM 1611 C CA . HIS A 1 210 ? -5.977 26.530 -1.108 1.00 74.06 210 HIS A CA 1
ATOM 1612 C C . HIS A 1 210 ? -6.054 27.928 -0.476 1.00 74.06 210 HIS A C 1
ATOM 1614 O O . HIS A 1 210 ? -6.689 28.827 -1.036 1.00 74.06 210 HIS A O 1
ATOM 1620 N N . TYR A 1 211 ? -5.427 28.113 0.687 1.00 73.12 211 TYR A N 1
ATOM 1621 C CA . TYR A 1 211 ? -5.617 29.287 1.547 1.00 73.12 211 TYR A CA 1
ATOM 1622 C C . TYR A 1 211 ? -5.280 30.636 0.886 1.00 73.12 211 TYR A C 1
ATOM 1624 O O . TYR A 1 211 ? -5.737 31.671 1.361 1.00 73.12 211 TYR A O 1
ATOM 1632 N N . GLU A 1 212 ? -4.510 30.664 -0.211 1.00 77.00 212 GLU A N 1
ATOM 1633 C CA . GLU A 1 212 ? -4.099 31.922 -0.848 1.00 77.00 212 GLU A CA 1
ATOM 1634 C C . GLU A 1 212 ? -5.193 32.598 -1.688 1.00 77.00 212 GLU A C 1
ATOM 1636 O O . GLU A 1 212 ? -4.970 33.730 -2.120 1.00 77.00 212 GLU A O 1
ATOM 1641 N N . GLY A 1 213 ? -6.318 31.919 -1.969 1.00 73.19 213 GLY A N 1
ATOM 1642 C CA . GLY A 1 213 ? -7.495 32.470 -2.662 1.00 73.19 213 GLY A CA 1
ATOM 1643 C C . GLY A 1 213 ? -7.177 33.203 -3.973 1.00 73.19 213 GLY A C 1
ATOM 1644 O O . GLY A 1 213 ? -7.093 34.424 -4.000 1.00 73.19 213 GLY A O 1
ATOM 1645 N N . LYS A 1 214 ? -6.971 32.487 -5.089 1.00 86.69 214 LYS A N 1
ATOM 1646 C CA . LYS A 1 214 ? -6.676 33.070 -6.424 1.00 86.69 214 LYS A CA 1
ATOM 1647 C C . LYS A 1 214 ? -7.136 32.141 -7.545 1.00 86.69 214 LYS A C 1
ATOM 1649 O O . LYS A 1 214 ? -7.583 31.033 -7.290 1.00 86.69 214 LYS A O 1
ATOM 1654 N N . PHE A 1 215 ? -6.956 32.550 -8.799 1.00 88.12 215 PHE A N 1
ATOM 1655 C CA . PHE A 1 215 ? -7.110 31.659 -9.951 1.00 88.12 215 PHE A CA 1
ATOM 1656 C C . PHE A 1 215 ? -5.777 31.019 -10.357 1.00 88.12 215 PHE A C 1
ATOM 1658 O O . PHE A 1 215 ? -4.726 31.656 -10.303 1.00 88.12 215 PHE A O 1
ATOM 1665 N N . THR A 1 216 ? -5.832 29.773 -10.820 1.00 87.75 216 THR A N 1
ATOM 1666 C CA . THR A 1 216 ? -4.757 29.084 -11.546 1.00 87.75 216 THR A CA 1
ATOM 1667 C C . THR A 1 216 ? -5.189 28.845 -12.995 1.00 87.75 216 THR A C 1
ATOM 1669 O O . THR A 1 216 ? -6.381 28.852 -13.297 1.00 87.75 216 THR A O 1
ATOM 1672 N N . ARG A 1 217 ? -4.222 28.669 -13.904 1.00 88.12 217 ARG A N 1
ATOM 1673 C CA . ARG A 1 217 ? -4.457 28.233 -15.296 1.00 88.12 217 ARG A CA 1
ATOM 1674 C C . ARG A 1 217 ? -4.101 26.764 -15.537 1.00 88.12 217 ARG A C 1
ATOM 1676 O O . ARG A 1 217 ? -4.101 26.322 -16.679 1.00 88.12 217 ARG A O 1
ATOM 1683 N N . ASN A 1 218 ? -3.787 26.037 -14.472 1.00 87.25 218 ASN A N 1
ATOM 1684 C CA . ASN A 1 218 ? -3.560 24.601 -14.492 1.00 87.25 218 ASN A CA 1
ATOM 1685 C C . ASN A 1 218 ? -4.627 23.952 -13.621 1.00 87.25 218 ASN A C 1
ATOM 1687 O O . ASN A 1 218 ? -4.702 24.253 -12.428 1.00 87.25 218 ASN A O 1
ATOM 1691 N N . TYR A 1 219 ? -5.447 23.106 -14.229 1.00 87.50 219 TYR A N 1
ATOM 1692 C CA . TYR A 1 219 ? -6.471 22.336 -13.540 1.00 87.50 219 TYR A CA 1
ATOM 1693 C C . TYR A 1 219 ? -5.977 20.915 -13.317 1.00 87.50 219 TYR A C 1
ATOM 1695 O O . TYR A 1 219 ? -5.449 20.307 -14.239 1.00 87.50 219 TYR A O 1
ATOM 1703 N N . ALA A 1 220 ? -6.146 20.403 -12.104 1.00 88.00 220 ALA A N 1
ATOM 1704 C CA . ALA A 1 220 ? -5.868 19.016 -11.772 1.00 88.00 220 ALA A CA 1
ATOM 1705 C C . ALA A 1 220 ? -7.133 18.401 -11.176 1.00 88.00 220 ALA A C 1
ATOM 1707 O O . ALA A 1 220 ? -7.684 18.934 -10.208 1.00 88.00 220 ALA A O 1
ATOM 1708 N N . THR A 1 221 ? -7.599 17.301 -11.762 1.00 86.75 221 THR A N 1
ATOM 1709 C CA . THR A 1 221 ? -8.595 16.434 -11.126 1.00 86.75 221 THR A CA 1
ATOM 1710 C C . THR A 1 221 ? -7.894 15.447 -10.200 1.00 86.75 221 THR A C 1
ATOM 1712 O O . THR A 1 221 ? -6.718 15.143 -10.381 1.00 86.75 221 THR A O 1
ATOM 1715 N N . TYR A 1 222 ? -8.605 14.980 -9.176 1.00 85.56 222 TYR A N 1
ATOM 1716 C CA . TYR A 1 222 ? -8.128 13.937 -8.275 1.00 85.56 222 TYR A CA 1
ATOM 1717 C C . TYR A 1 222 ? -8.936 12.673 -8.554 1.00 85.56 222 TYR A C 1
ATOM 1719 O O . TYR A 1 222 ? -10.116 12.627 -8.206 1.00 85.56 222 TYR A O 1
ATOM 1727 N N . ASN A 1 223 ? -8.319 11.686 -9.209 1.00 87.50 223 ASN A N 1
ATOM 1728 C CA . ASN A 1 223 ? -9.005 10.476 -9.665 1.00 87.50 223 ASN A CA 1
ATOM 1729 C C . ASN A 1 223 ? -8.427 9.249 -8.945 1.00 87.50 223 ASN A C 1
ATOM 1731 O O . ASN A 1 223 ? -7.345 8.778 -9.316 1.00 87.50 223 ASN A O 1
ATOM 1735 N N . PRO A 1 224 ? -9.110 8.727 -7.908 1.00 84.62 224 PRO A N 1
ATOM 1736 C CA . PRO A 1 224 ? -8.747 7.453 -7.302 1.00 84.62 224 PRO A CA 1
ATOM 1737 C C . PRO A 1 224 ? -8.821 6.349 -8.360 1.00 84.62 224 PRO A C 1
ATOM 1739 O O . PRO A 1 224 ? -9.878 6.108 -8.936 1.00 84.62 224 PRO A O 1
ATOM 1742 N N . GLN A 1 225 ? -7.693 5.696 -8.621 1.00 80.06 225 GLN A N 1
ATOM 1743 C CA . GLN A 1 225 ? -7.587 4.591 -9.574 1.00 80.06 225 GLN A CA 1
ATOM 1744 C C . GLN A 1 225 ? -7.897 3.259 -8.891 1.00 80.06 225 GLN A C 1
ATOM 1746 O O . GLN A 1 225 ? -8.585 2.410 -9.452 1.00 80.06 225 GLN A O 1
ATOM 1751 N N . VAL A 1 226 ? -7.412 3.077 -7.658 1.00 83.38 226 VAL A N 1
ATOM 1752 C CA . VAL A 1 226 ? -7.590 1.834 -6.900 1.00 83.38 226 VAL A CA 1
ATOM 1753 C C . VAL A 1 226 ? -7.877 2.156 -5.439 1.00 83.38 226 VAL A C 1
ATOM 1755 O O . VAL A 1 226 ? -7.031 2.690 -4.725 1.00 83.38 226 VAL A O 1
ATOM 1758 N N . THR A 1 227 ? -9.072 1.800 -4.973 1.00 85.81 227 THR A N 1
ATOM 1759 C CA . THR A 1 227 ? -9.441 1.805 -3.551 1.00 85.81 227 THR A CA 1
ATOM 1760 C C . THR A 1 227 ? -9.980 0.430 -3.187 1.00 85.81 227 THR A C 1
ATOM 1762 O O . THR A 1 227 ? -10.824 -0.112 -3.901 1.00 85.81 227 THR A O 1
ATOM 1765 N N . ARG A 1 228 ? -9.455 -0.150 -2.110 1.00 87.69 228 ARG A N 1
ATOM 1766 C CA . ARG A 1 228 ? -9.699 -1.535 -1.700 1.00 87.69 228 ARG A CA 1
ATOM 1767 C C . ARG A 1 228 ? -9.964 -1.618 -0.203 1.00 87.69 228 ARG A C 1
ATOM 1769 O O . ARG A 1 228 ? -9.404 -0.843 0.567 1.00 87.69 228 ARG A O 1
ATOM 1776 N N . ASP A 1 229 ? -10.791 -2.573 0.189 1.00 88.88 229 ASP A N 1
ATOM 1777 C CA . ASP A 1 229 ? -11.093 -2.942 1.577 1.00 88.88 229 ASP A CA 1
ATOM 1778 C C . ASP A 1 229 ? -10.549 -4.332 1.959 1.00 88.88 229 ASP A C 1
ATOM 1780 O O . ASP A 1 229 ? -10.555 -4.705 3.129 1.00 88.88 229 ASP A O 1
ATOM 1784 N N . ASP A 1 230 ? -10.025 -5.076 0.983 1.00 87.12 230 ASP A N 1
ATOM 1785 C CA . ASP A 1 230 ? -9.504 -6.440 1.119 1.00 87.12 230 ASP A CA 1
ATOM 1786 C C . ASP A 1 230 ? -7.976 -6.502 1.273 1.00 87.12 230 ASP A C 1
ATOM 1788 O O . ASP A 1 230 ? -7.355 -7.541 1.045 1.00 87.12 230 ASP A O 1
ATOM 1792 N N . VAL A 1 231 ? -7.369 -5.382 1.675 1.00 89.00 231 VAL A N 1
ATOM 1793 C CA . VAL A 1 231 ? -5.946 -5.290 2.000 1.00 89.00 231 VAL A CA 1
ATOM 1794 C C . VAL A 1 231 ? -5.794 -5.028 3.490 1.00 89.00 231 VAL A C 1
ATOM 1796 O O . VAL A 1 231 ? -6.303 -4.032 4.007 1.00 89.00 231 VAL A O 1
ATOM 1799 N N . PHE A 1 232 ? -5.056 -5.898 4.175 1.00 91.62 232 PHE A N 1
ATOM 1800 C CA . PHE A 1 232 ? -4.734 -5.720 5.584 1.00 91.62 232 PHE A CA 1
ATOM 1801 C C . PHE A 1 232 ? -3.234 -5.869 5.805 1.00 91.62 232 PHE A C 1
ATOM 1803 O O . PHE A 1 232 ? -2.638 -6.877 5.444 1.00 91.62 232 PHE A O 1
ATOM 1810 N N . MET A 1 233 ? -2.632 -4.833 6.377 1.00 93.88 233 MET A N 1
ATOM 1811 C CA . MET A 1 233 ? -1.197 -4.725 6.616 1.00 93.88 233 MET A CA 1
ATOM 1812 C C . MET A 1 233 ? -0.976 -4.289 8.058 1.00 93.88 233 MET A C 1
ATOM 1814 O O . MET A 1 233 ? -1.812 -3.578 8.616 1.00 93.88 233 MET A O 1
ATOM 1818 N N . LEU A 1 234 ? 0.145 -4.683 8.650 1.00 95.31 234 LEU A N 1
ATOM 1819 C CA . LEU A 1 234 ? 0.565 -4.240 9.974 1.00 95.31 234 LEU A CA 1
ATOM 1820 C C . LEU A 1 234 ? 1.876 -3.467 9.873 1.00 95.31 234 LEU A C 1
ATOM 1822 O O . LEU A 1 234 ? 2.748 -3.779 9.068 1.00 95.31 234 LEU A O 1
ATOM 1826 N N . THR A 1 235 ? 2.016 -2.461 10.725 1.00 93.56 235 THR A N 1
ATOM 1827 C CA . THR A 1 235 ? 3.249 -1.692 10.893 1.00 93.56 235 THR A CA 1
ATOM 1828 C C . THR A 1 235 ? 3.496 -1.425 12.371 1.00 93.56 235 THR A C 1
ATOM 1830 O O . THR A 1 235 ? 2.627 -1.656 13.214 1.00 93.56 235 THR A O 1
ATOM 1833 N N . ARG A 1 236 ? 4.674 -0.889 12.685 1.00 93.06 236 ARG A N 1
ATOM 1834 C CA . ARG A 1 236 ? 4.894 -0.155 13.931 1.00 93.06 236 ARG A CA 1
ATOM 1835 C C . ARG A 1 236 ? 4.448 1.289 13.754 1.00 93.06 236 ARG A C 1
ATOM 1837 O O . ARG A 1 236 ? 4.691 1.889 12.706 1.00 93.06 236 ARG A O 1
ATOM 1844 N N . HIS A 1 237 ? 3.766 1.820 14.758 1.00 92.19 237 HIS A N 1
ATOM 1845 C CA . HIS A 1 237 ? 3.420 3.234 14.814 1.00 92.19 237 HIS A CA 1
ATOM 1846 C C . HIS A 1 237 ? 4.680 4.101 15.014 1.00 92.19 237 HIS A C 1
ATOM 1848 O O . HIS A 1 237 ? 5.749 3.583 15.324 1.00 92.19 237 HIS A O 1
ATOM 1854 N N . GLY A 1 238 ? 4.567 5.418 14.840 1.00 89.31 238 GLY A N 1
ATOM 1855 C CA . GLY A 1 238 ? 5.602 6.362 15.273 1.00 89.31 238 GLY A CA 1
ATOM 1856 C C . GLY A 1 238 ? 5.699 6.490 16.799 1.00 89.31 238 GLY A C 1
ATOM 1857 O O . GLY A 1 238 ? 4.878 5.930 17.536 1.00 89.31 238 GLY A O 1
ATOM 1858 N N . GLU A 1 239 ? 6.671 7.285 17.251 1.00 89.25 239 GLU A N 1
ATOM 1859 C CA . GLU A 1 239 ? 6.997 7.531 18.666 1.00 89.25 239 GLU A CA 1
ATOM 1860 C C . GLU A 1 239 ? 5.787 7.920 19.526 1.00 89.25 239 GLU A C 1
ATOM 1862 O O . GLU A 1 239 ? 5.699 7.527 20.683 1.00 89.25 239 GLU A O 1
ATOM 1867 N N . ILE A 1 240 ? 4.795 8.600 18.946 1.00 89.62 240 ILE A N 1
ATOM 1868 C CA . ILE A 1 240 ? 3.628 9.090 19.681 1.00 89.62 240 ILE A CA 1
ATOM 1869 C C . ILE A 1 240 ? 2.714 7.996 20.248 1.00 89.62 240 ILE A C 1
ATOM 1871 O O . ILE A 1 240 ? 1.861 8.269 21.088 1.00 89.62 240 ILE A O 1
ATOM 1875 N N . LYS A 1 241 ? 2.837 6.763 19.750 1.00 91.38 241 LYS A N 1
ATOM 1876 C CA . LYS A 1 241 ? 2.159 5.578 20.296 1.00 91.38 241 LYS A CA 1
ATOM 1877 C C . LYS A 1 241 ? 3.171 4.474 20.597 1.00 91.38 241 LYS A C 1
ATOM 1879 O O . LYS A 1 241 ? 2.890 3.305 20.340 1.00 91.38 241 LYS A O 1
ATOM 1884 N N . ASP A 1 242 ? 4.359 4.863 21.061 1.00 91.69 242 ASP A N 1
ATOM 1885 C CA . ASP A 1 242 ? 5.399 3.968 21.580 1.00 91.69 242 ASP A CA 1
ATOM 1886 C C . ASP A 1 242 ? 5.785 2.828 20.623 1.00 91.69 242 ASP A C 1
ATOM 1888 O O . ASP A 1 242 ? 6.117 1.718 21.035 1.00 91.69 242 ASP A O 1
ATOM 1892 N N . PHE A 1 243 ? 5.718 3.083 19.313 1.00 93.25 243 PHE A N 1
ATOM 1893 C CA . PHE A 1 243 ? 5.991 2.086 18.274 1.00 93.25 243 PHE A CA 1
ATOM 1894 C C . PHE A 1 243 ? 5.116 0.820 18.334 1.00 93.25 243 PHE A C 1
ATOM 1896 O O . PHE A 1 243 ? 5.491 -0.226 17.787 1.00 93.25 243 PHE A O 1
ATOM 1903 N N . ALA A 1 244 ? 3.931 0.911 18.947 1.00 94.62 244 ALA A N 1
ATOM 1904 C CA . ALA A 1 244 ? 2.977 -0.187 19.036 1.00 94.62 244 ALA A CA 1
ATOM 1905 C C . ALA A 1 244 ? 2.511 -0.659 17.649 1.00 94.62 244 ALA A C 1
ATOM 1907 O O . ALA A 1 244 ? 2.449 0.110 16.683 1.00 94.62 244 ALA A O 1
ATOM 1908 N N . ILE A 1 245 ? 2.158 -1.941 17.546 1.00 96.06 245 ILE A N 1
ATOM 1909 C CA . ILE A 1 245 ? 1.658 -2.532 16.305 1.00 96.06 245 ILE A CA 1
ATOM 1910 C C . ILE A 1 245 ? 0.276 -1.956 15.987 1.00 96.06 245 ILE A C 1
ATOM 1912 O O . ILE A 1 245 ? -0.634 -2.014 16.821 1.00 96.06 245 ILE A O 1
ATOM 1916 N N . ALA A 1 246 ? 0.124 -1.452 14.764 1.00 95.19 246 ALA A N 1
ATOM 1917 C CA . ALA A 1 246 ? -1.086 -0.831 14.233 1.00 95.19 246 ALA A CA 1
ATOM 1918 C C . ALA A 1 246 ? -1.388 -1.363 12.820 1.00 95.19 246 ALA A C 1
ATOM 1920 O O . ALA A 1 246 ? -0.449 -1.726 12.101 1.00 95.19 246 ALA A O 1
ATOM 1921 N N . PRO A 1 247 ? -2.654 -1.352 12.357 1.00 94.94 247 PRO A N 1
ATOM 1922 C CA . PRO A 1 247 ? -2.948 -1.467 10.941 1.00 94.94 247 PRO A CA 1
ATOM 1923 C C . PRO A 1 247 ? -2.226 -0.382 10.152 1.00 94.94 247 PRO A C 1
ATOM 1925 O O . PRO A 1 247 ? -2.195 0.789 10.537 1.00 94.94 247 PRO A O 1
ATOM 1928 N N . LEU A 1 248 ? -1.685 -0.788 9.018 1.00 92.56 248 LEU A N 1
ATOM 1929 C CA . LEU A 1 248 ? -1.088 0.074 8.022 1.00 92.56 248 LEU A CA 1
ATOM 1930 C C . LEU A 1 248 ? -2.067 0.249 6.865 1.00 92.56 248 LEU A C 1
ATOM 1932 O O . LEU A 1 248 ? -2.714 -0.706 6.430 1.00 92.56 248 LEU A O 1
ATOM 1936 N N . ARG A 1 249 ? -2.128 1.458 6.312 1.00 89.44 249 ARG A N 1
ATOM 1937 C CA . ARG A 1 249 ? -2.739 1.682 5.003 1.00 89.44 249 ARG A CA 1
ATOM 1938 C C . ARG A 1 249 ? -1.751 2.309 4.039 1.00 89.44 249 ARG A C 1
ATOM 1940 O O . ARG A 1 249 ? -0.930 3.136 4.441 1.00 89.44 249 ARG A O 1
ATOM 1947 N N . SER A 1 250 ? -1.944 2.030 2.754 1.00 87.12 250 SER A N 1
ATOM 1948 C CA . SER A 1 250 ? -1.421 2.920 1.724 1.00 87.12 250 SER A CA 1
ATOM 1949 C C . SER A 1 250 ? -2.185 4.243 1.772 1.00 87.12 250 SER A C 1
ATOM 1951 O O . SER A 1 250 ? -3.417 4.277 1.695 1.00 87.12 250 SER A O 1
ATOM 1953 N N . SER A 1 251 ? -1.441 5.325 1.971 1.00 77.19 251 SER A N 1
ATOM 1954 C CA . SER A 1 251 ? -1.921 6.697 2.044 1.00 77.19 251 SER A CA 1
ATOM 1955 C C . SER A 1 251 ? -1.436 7.432 0.799 1.00 77.19 251 SER A C 1
ATOM 1957 O O . SER A 1 251 ? -0.315 7.909 0.769 1.00 77.19 251 SER A O 1
ATOM 1959 N N . SER A 1 252 ? -2.291 7.547 -0.218 1.00 73.56 252 SER A N 1
ATOM 1960 C CA . SER A 1 252 ? -2.026 8.320 -1.443 1.00 73.56 252 SER A CA 1
ATOM 1961 C C . SER A 1 252 ? -0.825 7.838 -2.273 1.00 73.56 252 SER A C 1
ATOM 1963 O O . SER A 1 252 ? 0.228 8.463 -2.268 1.00 73.56 252 SER A O 1
ATOM 1965 N N . ALA A 1 253 ? -1.004 6.787 -3.077 1.00 80.06 253 ALA A N 1
ATOM 1966 C CA . ALA A 1 253 ? -0.069 6.441 -4.152 1.00 80.06 253 ALA A CA 1
ATOM 1967 C C . ALA A 1 253 ? -0.224 7.415 -5.334 1.00 80.06 253 ALA A C 1
ATOM 1969 O O . ALA A 1 253 ? -1.081 7.233 -6.200 1.00 80.06 253 ALA A O 1
ATOM 1970 N N . LEU A 1 254 ? 0.551 8.500 -5.331 1.00 85.94 254 LEU A N 1
ATOM 1971 C CA . LEU A 1 254 ? 0.385 9.590 -6.289 1.00 85.94 254 LEU A CA 1
ATOM 1972 C C . LEU A 1 254 ? 1.022 9.271 -7.645 1.00 85.94 254 LEU A C 1
ATOM 1974 O O . LEU A 1 254 ? 2.208 8.985 -7.741 1.00 85.94 254 LEU A O 1
ATOM 1978 N N . VAL A 1 255 ? 0.253 9.425 -8.715 1.00 88.88 255 VAL A N 1
ATOM 1979 C CA . VAL A 1 255 ? 0.735 9.261 -10.086 1.00 88.88 255 VAL A CA 1
ATOM 1980 C C . VAL A 1 255 ? 0.347 10.500 -10.891 1.00 88.88 255 VAL A C 1
ATOM 1982 O O . VAL A 1 255 ? -0.812 10.918 -10.880 1.00 88.88 255 VAL A O 1
ATOM 1985 N N . LEU A 1 256 ? 1.311 11.130 -11.562 1.00 90.81 256 LEU A N 1
ATOM 1986 C CA . LEU A 1 256 ? 1.127 12.433 -12.200 1.00 90.81 256 LEU A CA 1
ATOM 1987 C C . LEU A 1 256 ? 1.171 12.339 -13.721 1.00 90.81 256 LEU A C 1
ATOM 1989 O O . LEU A 1 256 ? 2.050 11.705 -14.299 1.00 90.81 256 LEU A O 1
ATOM 1993 N N . SER A 1 257 ? 0.273 13.068 -14.373 1.00 93.12 257 SER A N 1
ATOM 1994 C CA . SER A 1 257 ? 0.367 13.353 -15.803 1.00 93.12 257 SER A CA 1
ATOM 1995 C C . SER A 1 257 ? 0.212 14.842 -16.045 1.00 93.12 257 SER A C 1
ATOM 1997 O O . SER A 1 257 ? -0.472 15.526 -15.286 1.00 93.12 257 SER A O 1
ATOM 1999 N N . SER A 1 258 ? 0.789 15.356 -17.128 1.00 93.56 258 SER A N 1
ATOM 2000 C CA . SER A 1 258 ? 0.600 16.758 -17.496 1.00 93.56 258 SER A CA 1
ATOM 2001 C C . SER A 1 258 ? 0.409 16.950 -18.991 1.00 93.56 258 SER A C 1
ATOM 2003 O O . SER A 1 258 ? 1.105 16.355 -19.813 1.00 93.56 258 SER A O 1
ATOM 2005 N N . THR A 1 259 ? -0.558 17.798 -19.340 1.00 93.69 259 THR A N 1
ATOM 2006 C CA . THR A 1 259 ? -0.852 18.235 -20.705 1.00 93.69 259 THR A CA 1
ATOM 2007 C C . THR A 1 259 ? -0.691 19.747 -20.809 1.00 93.69 259 THR A C 1
ATOM 2009 O O . THR A 1 259 ? -1.355 20.506 -20.099 1.00 93.69 259 THR A O 1
ATOM 2012 N N . ASN A 1 260 ? 0.183 20.197 -21.709 1.00 93.06 260 ASN A N 1
ATOM 2013 C CA . ASN A 1 260 ? 0.475 21.618 -21.888 1.00 93.06 260 ASN A CA 1
ATOM 2014 C C . ASN A 1 260 ? -0.523 22.329 -22.834 1.00 93.06 260 ASN A C 1
ATOM 2016 O O . ASN A 1 260 ? -1.444 21.724 -23.384 1.00 93.06 260 ASN A O 1
ATOM 2020 N N . ILE A 1 261 ? -0.316 23.635 -23.054 1.00 91.94 261 ILE A N 1
ATOM 2021 C CA . ILE A 1 261 ? -1.142 24.492 -23.929 1.00 91.94 261 ILE A CA 1
ATOM 2022 C C . ILE A 1 261 ? -1.239 23.991 -25.378 1.00 91.94 261 ILE A C 1
ATOM 2024 O O . ILE A 1 261 ? -2.270 24.171 -26.025 1.00 91.94 261 ILE A O 1
ATOM 2028 N N . ASN A 1 262 ? -0.204 23.312 -25.872 1.00 92.81 262 ASN A N 1
ATOM 2029 C CA . ASN A 1 262 ? -0.166 22.754 -27.221 1.00 92.81 262 ASN A CA 1
ATOM 2030 C C . ASN A 1 262 ? -0.879 21.398 -27.311 1.00 92.81 262 ASN A C 1
ATOM 2032 O O . ASN A 1 262 ? -0.918 20.790 -28.384 1.00 92.81 262 ASN A O 1
ATOM 2036 N N . ARG A 1 263 ? -1.477 20.921 -26.209 1.00 90.69 263 ARG A N 1
ATOM 2037 C CA . ARG A 1 263 ? -2.045 19.574 -26.058 1.00 90.69 263 ARG A CA 1
ATOM 2038 C C . ARG A 1 263 ? -0.993 18.482 -26.242 1.00 90.69 263 ARG A C 1
ATOM 2040 O O . ARG A 1 263 ? -1.263 17.447 -26.849 1.00 90.69 263 ARG A O 1
ATOM 2047 N N . GLU A 1 264 ? 0.222 18.744 -25.782 1.00 94.62 264 GLU A N 1
ATOM 2048 C CA . GLU A 1 264 ? 1.280 17.745 -25.665 1.00 94.62 264 GLU A CA 1
ATOM 2049 C C . GLU A 1 264 ? 1.222 17.150 -24.262 1.00 94.62 264 GLU A C 1
ATOM 2051 O O . GLU A 1 264 ? 1.167 17.890 -23.277 1.00 94.62 264 GLU A O 1
ATOM 2056 N N . ARG A 1 265 ? 1.228 15.818 -24.174 1.00 93.81 265 ARG A N 1
ATOM 2057 C CA . ARG A 1 265 ? 1.364 15.100 -22.905 1.00 93.81 265 ARG A CA 1
ATOM 2058 C C . ARG A 1 265 ? 2.851 15.060 -22.570 1.00 93.81 265 ARG A C 1
ATOM 2060 O O . ARG A 1 265 ? 3.583 14.269 -23.153 1.00 93.81 265 ARG A O 1
ATOM 2067 N N . ILE A 1 266 ? 3.293 15.983 -21.721 1.00 90.75 266 ILE A N 1
ATOM 2068 C CA . ILE A 1 266 ? 4.722 16.218 -21.459 1.00 90.75 266 ILE A CA 1
ATOM 2069 C C . ILE A 1 266 ? 5.344 15.128 -20.580 1.00 90.75 266 ILE A C 1
ATOM 2071 O O . ILE A 1 266 ? 6.522 14.838 -20.725 1.00 90.75 266 ILE A O 1
ATOM 2075 N N . TYR A 1 267 ? 4.542 14.520 -19.710 1.00 88.38 267 TYR A N 1
ATOM 2076 C CA . TYR A 1 267 ? 4.836 13.280 -19.002 1.00 88.38 267 TYR A CA 1
ATOM 2077 C C . TYR A 1 267 ? 3.511 12.603 -18.662 1.00 88.38 267 TYR A C 1
ATOM 2079 O O . TYR A 1 267 ? 2.477 13.271 -18.505 1.00 88.38 267 TYR A O 1
ATOM 2087 N N . ILE A 1 268 ? 3.542 11.279 -18.567 1.00 92.12 268 ILE A N 1
ATOM 2088 C CA . ILE A 1 268 ? 2.366 10.469 -18.274 1.00 92.12 268 ILE A CA 1
ATOM 2089 C C . ILE A 1 268 ? 2.658 9.493 -17.148 1.00 92.12 268 ILE A C 1
ATOM 2091 O O . ILE A 1 268 ? 3.706 8.854 -17.127 1.00 92.12 268 ILE A O 1
ATOM 2095 N N . GLN A 1 269 ? 1.704 9.398 -16.232 1.00 90.25 269 GLN A N 1
ATOM 2096 C CA . GLN A 1 269 ? 1.684 8.454 -15.129 1.00 90.25 269 GLN A CA 1
ATOM 2097 C C . GLN A 1 269 ? 3.025 8.299 -14.389 1.00 90.25 269 GLN A C 1
ATOM 2099 O O . GLN A 1 269 ? 3.446 7.195 -14.059 1.00 90.25 269 GLN A O 1
ATOM 2104 N N . GLN A 1 270 ? 3.687 9.421 -14.117 1.00 89.19 270 GLN A N 1
ATOM 2105 C CA . GLN A 1 270 ? 4.962 9.463 -13.414 1.00 89.19 270 GLN A CA 1
ATOM 2106 C C . GLN A 1 270 ? 4.729 9.598 -11.904 1.00 89.19 270 GLN A C 1
ATOM 2108 O O . GLN A 1 270 ? 4.151 10.602 -11.468 1.00 89.19 270 GLN A O 1
ATOM 2113 N N . PRO A 1 271 ? 5.154 8.623 -11.084 1.00 89.44 271 PRO A N 1
ATOM 2114 C CA . PRO A 1 271 ? 5.166 8.779 -9.637 1.00 89.44 271 PRO A CA 1
ATOM 2115 C C . PRO A 1 271 ? 6.333 9.696 -9.222 1.00 89.44 271 PRO A C 1
ATOM 2117 O O . PRO A 1 271 ? 7.447 9.515 -9.714 1.00 89.44 271 PRO A O 1
ATOM 2120 N N . PRO A 1 272 ? 6.139 10.675 -8.323 1.00 89.81 272 PRO A N 1
ATOM 2121 C CA . PRO A 1 272 ? 7.253 11.461 -7.798 1.00 89.81 272 PRO A CA 1
ATOM 2122 C C . PRO A 1 272 ? 8.152 10.656 -6.840 1.00 89.81 272 PRO A C 1
ATOM 2124 O O . PRO A 1 272 ? 7.757 9.616 -6.309 1.00 89.81 272 PRO A O 1
ATOM 2127 N N . ILE A 1 273 ? 9.354 11.185 -6.585 1.00 91.19 273 ILE A N 1
ATOM 2128 C CA . ILE A 1 273 ? 10.284 10.717 -5.544 1.00 91.19 273 ILE A CA 1
ATOM 2129 C C . ILE A 1 273 ? 10.291 11.753 -4.416 1.00 91.19 273 ILE A C 1
ATOM 2131 O O . ILE A 1 273 ? 10.483 12.947 -4.667 1.00 91.19 273 ILE A O 1
ATOM 2135 N N . ALA A 1 274 ? 10.083 11.305 -3.179 1.00 90.56 274 ALA A N 1
ATOM 2136 C CA . ALA A 1 274 ? 10.105 12.148 -1.993 1.00 90.56 274 ALA A CA 1
ATOM 2137 C C . ALA A 1 274 ? 11.499 12.753 -1.744 1.00 90.56 274 ALA A C 1
ATOM 2139 O O . ALA A 1 274 ? 12.525 12.273 -2.236 1.00 90.56 274 ALA A O 1
ATOM 2140 N N . ALA A 1 275 ? 11.554 13.806 -0.927 1.00 90.06 275 ALA A N 1
ATOM 2141 C CA . ALA A 1 275 ? 12.826 14.400 -0.517 1.00 90.06 275 ALA A CA 1
ATOM 2142 C C . ALA A 1 275 ? 13.727 13.397 0.230 1.00 90.06 275 ALA A C 1
ATOM 2144 O O . ALA A 1 275 ? 14.940 13.483 0.095 1.00 90.06 275 ALA A O 1
ATOM 2145 N N . SER A 1 276 ? 13.143 12.422 0.939 1.00 91.50 276 SER A N 1
ATOM 2146 C CA . SER A 1 276 ? 13.857 11.346 1.640 1.00 91.50 276 SER A CA 1
ATOM 2147 C C . SER A 1 276 ? 14.272 10.165 0.752 1.00 91.50 276 SER A C 1
ATOM 2149 O O . SER A 1 276 ? 14.851 9.204 1.254 1.00 91.50 276 SER A O 1
ATOM 2151 N N . GLY A 1 277 ? 14.000 10.221 -0.558 1.00 92.56 277 GLY A N 1
ATOM 2152 C CA . GLY A 1 277 ? 14.377 9.182 -1.523 1.00 92.56 277 GLY A CA 1
ATOM 2153 C C . GLY A 1 277 ? 13.334 8.082 -1.737 1.00 92.56 277 GLY A C 1
ATOM 2154 O O . GLY A 1 277 ? 13.454 7.324 -2.695 1.00 92.56 277 GLY A O 1
ATOM 2155 N N . TYR A 1 278 ? 12.284 8.012 -0.918 1.00 91.62 278 TYR A N 1
ATOM 2156 C CA . TYR A 1 278 ? 11.196 7.048 -1.100 1.00 91.62 278 TYR A CA 1
ATOM 2157 C C . TYR A 1 278 ? 10.284 7.393 -2.282 1.00 91.62 278 TYR A C 1
ATOM 2159 O O . TYR A 1 278 ? 10.200 8.540 -2.727 1.00 91.62 278 TYR A O 1
ATOM 2167 N N . SER A 1 279 ? 9.566 6.389 -2.783 1.00 89.50 279 SER A N 1
ATOM 2168 C CA . SER A 1 279 ? 8.553 6.597 -3.817 1.00 89.50 279 SER A CA 1
ATOM 2169 C C . SER A 1 279 ? 7.368 7.401 -3.286 1.00 89.50 279 SER A C 1
ATOM 2171 O O . SER A 1 279 ? 7.120 7.459 -2.084 1.00 89.50 279 SER A O 1
ATOM 2173 N N . SER A 1 280 ? 6.572 7.956 -4.192 1.00 85.62 280 SER A N 1
ATOM 2174 C CA . SER A 1 280 ? 5.304 8.618 -3.862 1.00 85.62 280 SER A CA 1
ATOM 2175 C C . SER A 1 280 ? 4.222 7.729 -3.238 1.00 85.62 280 SER A C 1
ATOM 2177 O O . SER A 1 280 ? 3.158 8.241 -2.889 1.00 85.62 280 SER A O 1
ATOM 2179 N N . GLN A 1 281 ? 4.448 6.418 -3.105 1.00 84.31 281 GLN A N 1
ATOM 2180 C CA . GLN A 1 281 ? 3.560 5.553 -2.340 1.00 84.31 281 GLN A CA 1
ATOM 2181 C C . GLN A 1 281 ? 3.839 5.722 -0.851 1.00 84.31 281 GLN A C 1
ATOM 2183 O O . GLN A 1 281 ? 4.737 5.090 -0.298 1.00 84.31 281 GLN A O 1
ATOM 2188 N N . ALA A 1 282 ? 3.052 6.571 -0.196 1.00 84.38 282 ALA A N 1
ATOM 2189 C CA . ALA A 1 282 ? 3.122 6.697 1.248 1.00 84.38 282 ALA A CA 1
ATOM 2190 C C . ALA A 1 282 ? 2.313 5.589 1.935 1.00 84.38 282 ALA A C 1
ATOM 2192 O O . ALA A 1 282 ? 1.270 5.130 1.464 1.00 84.38 282 ALA A O 1
ATOM 2193 N N . MET A 1 283 ? 2.816 5.166 3.085 1.00 87.62 283 MET A N 1
ATOM 2194 C CA . MET A 1 283 ? 2.217 4.181 3.973 1.00 87.62 283 MET A CA 1
ATOM 2195 C C . MET A 1 283 ? 2.096 4.853 5.341 1.00 87.62 283 MET A C 1
ATOM 2197 O O . MET A 1 283 ? 3.042 5.497 5.785 1.00 87.62 283 MET A O 1
ATOM 2201 N N . ALA A 1 284 ? 0.938 4.757 5.995 1.00 88.81 284 ALA A N 1
ATOM 2202 C CA . ALA A 1 284 ? 0.751 5.325 7.330 1.00 88.81 284 ALA A CA 1
ATOM 2203 C C . ALA A 1 284 ? -0.030 4.374 8.246 1.00 88.81 284 ALA A C 1
ATOM 2205 O O . ALA A 1 284 ? -0.954 3.699 7.767 1.00 88.81 284 ALA A O 1
ATOM 2206 N N . PRO A 1 285 ? 0.288 4.339 9.555 1.00 91.81 285 PRO A N 1
ATOM 2207 C CA . PRO A 1 285 ? -0.594 3.746 10.550 1.00 91.81 285 PRO A CA 1
ATOM 2208 C C . PRO A 1 285 ? -2.001 4.339 10.443 1.00 91.81 285 PRO A C 1
ATOM 2210 O O . PRO A 1 285 ? -2.170 5.530 10.162 1.00 91.81 285 PRO A O 1
ATOM 2213 N N . HIS A 1 286 ? -3.026 3.513 10.629 1.00 91.31 286 HIS A N 1
ATOM 2214 C CA . HIS A 1 286 ? -4.398 3.951 10.426 1.00 91.31 286 HIS A CA 1
ATOM 2215 C C . HIS A 1 286 ? -5.401 3.244 11.327 1.00 91.31 286 HIS A C 1
ATOM 2217 O O . HIS A 1 286 ? -5.420 2.020 11.430 1.00 91.31 286 HIS A O 1
ATOM 2223 N N . TYR A 1 287 ? -6.303 4.040 11.897 1.00 92.56 287 TYR A N 1
ATOM 2224 C CA . TYR A 1 287 ? -7.508 3.562 12.555 1.00 92.56 287 TYR A CA 1
ATOM 2225 C C . TYR A 1 287 ? -8.744 3.879 11.690 1.00 92.56 287 TYR A C 1
ATOM 2227 O O . TYR A 1 287 ? -9.161 5.041 11.622 1.00 92.56 287 TYR A O 1
ATOM 2235 N N . PRO A 1 288 ? -9.336 2.880 11.006 1.00 90.88 288 PRO A N 1
ATOM 2236 C CA . PRO A 1 288 ? -10.412 3.111 10.041 1.00 90.88 288 PRO A CA 1
ATOM 2237 C C . PRO A 1 288 ? -11.809 3.224 10.673 1.00 90.88 288 PRO A C 1
ATOM 2239 O O . PRO A 1 288 ? -12.760 3.489 9.946 1.00 90.88 288 PRO A O 1
ATOM 2242 N N . HIS A 1 289 ? -11.945 3.044 11.995 1.00 94.19 289 HIS A N 1
ATOM 2243 C CA . HIS A 1 289 ? -13.234 2.996 12.704 1.00 94.19 289 HIS A CA 1
ATOM 2244 C C . HIS A 1 289 ? -14.176 1.900 12.164 1.00 94.19 289 HIS A C 1
ATOM 2246 O O . HIS A 1 289 ? -15.330 2.146 11.802 1.00 94.19 289 HIS A O 1
ATOM 2252 N N . THR A 1 290 ? -13.655 0.675 12.052 1.00 95.25 290 THR A N 1
ATOM 2253 C CA . THR A 1 290 ? -14.379 -0.513 11.549 1.00 95.25 290 THR A CA 1
ATOM 2254 C C . THR A 1 290 ? -14.358 -1.657 12.563 1.00 95.25 290 THR A C 1
ATOM 2256 O O . THR A 1 290 ? -14.413 -2.835 12.204 1.00 95.25 290 THR A O 1
ATOM 2259 N N . GLU A 1 291 ? -14.224 -1.313 13.840 1.00 95.12 291 GLU A N 1
ATOM 2260 C CA . GLU A 1 291 ? -14.080 -2.234 14.955 1.00 95.12 291 GLU A CA 1
ATOM 2261 C C . GLU A 1 291 ? -15.321 -3.104 15.168 1.00 95.12 291 GLU A C 1
ATOM 2263 O O . GLU A 1 291 ? -16.458 -2.638 15.098 1.00 95.12 291 GLU A O 1
ATOM 2268 N N . ARG A 1 292 ? -15.106 -4.393 15.432 1.00 94.69 292 ARG A N 1
ATOM 2269 C CA . ARG A 1 292 ? -16.157 -5.396 15.625 1.00 94.69 292 ARG A CA 1
ATOM 2270 C C . ARG A 1 292 ? -15.879 -6.243 16.860 1.00 94.69 292 ARG A C 1
ATOM 2272 O O . ARG A 1 292 ? -14.760 -6.307 17.370 1.00 94.69 292 ARG A O 1
ATOM 2279 N N . ARG A 1 293 ? -16.924 -6.940 17.310 1.00 89.38 293 ARG A N 1
ATOM 2280 C CA . ARG A 1 293 ? -16.824 -7.984 18.343 1.00 89.38 293 ARG A CA 1
ATOM 2281 C C . ARG A 1 293 ? -16.665 -9.390 17.765 1.00 89.38 293 ARG A C 1
ATOM 2283 O O . ARG A 1 293 ? -16.135 -10.254 18.451 1.00 89.38 293 ARG A O 1
ATOM 2290 N N . THR A 1 294 ? -17.145 -9.614 16.541 1.00 89.94 294 THR A N 1
ATOM 2291 C CA . THR A 1 294 ? -17.202 -10.945 15.914 1.00 89.94 294 THR A CA 1
ATOM 2292 C C . THR A 1 294 ? -16.405 -10.998 14.616 1.00 89.94 294 THR A C 1
ATOM 2294 O O . THR A 1 294 ? -15.599 -11.903 14.438 1.00 89.94 294 THR A O 1
ATOM 2297 N N . GLU A 1 295 ? -16.570 -10.023 13.719 1.00 93.38 295 GLU A N 1
ATOM 2298 C CA . GLU A 1 295 ? -15.801 -9.929 12.468 1.00 93.38 295 GLU A CA 1
ATOM 2299 C C . GLU A 1 295 ? -14.428 -9.264 12.689 1.00 93.38 295 GLU A C 1
ATOM 2301 O O . GLU A 1 295 ? -14.098 -8.266 12.050 1.00 93.38 295 GLU A O 1
ATOM 2306 N N . THR A 1 296 ? -13.651 -9.781 13.640 1.00 92.50 296 THR A N 1
ATOM 2307 C CA . THR A 1 296 ? -12.281 -9.335 13.938 1.00 92.50 296 THR A CA 1
ATOM 2308 C C . THR A 1 296 ? -11.258 -10.152 13.153 1.00 92.50 296 THR A C 1
ATOM 2310 O O . THR A 1 296 ? -11.600 -11.137 12.495 1.00 92.50 296 THR A O 1
ATOM 2313 N N . LYS A 1 297 ? -9.978 -9.781 13.247 1.00 92.75 297 LYS A N 1
ATOM 2314 C CA . LYS A 1 297 ? -8.890 -10.631 12.756 1.00 92.75 297 LYS A CA 1
ATOM 2315 C C . LYS A 1 297 ? -8.799 -11.916 13.578 1.00 92.75 297 LYS A C 1
ATOM 2317 O O . LYS A 1 297 ? -9.028 -11.928 14.787 1.00 92.75 297 LYS A O 1
ATOM 2322 N N . THR A 1 298 ? -8.467 -13.002 12.899 1.00 91.38 298 THR A N 1
ATOM 2323 C CA . THR A 1 298 ? -8.238 -14.338 13.454 1.00 91.38 298 THR A CA 1
ATOM 2324 C C . THR A 1 298 ? -6.751 -14.683 13.402 1.00 91.38 298 THR A C 1
ATOM 2326 O O . THR A 1 298 ? -5.968 -14.015 12.727 1.00 91.38 298 THR A O 1
ATOM 2329 N N . CYS A 1 299 ? -6.333 -15.757 14.079 1.00 91.56 299 CYS A N 1
ATOM 2330 C CA . CYS A 1 299 ? -4.920 -16.144 14.129 1.00 91.56 299 CYS A CA 1
ATOM 2331 C C . CYS A 1 299 ? -4.296 -16.290 12.731 1.00 91.56 299 CYS A C 1
ATOM 2333 O O . CYS A 1 299 ? -3.176 -15.845 12.521 1.00 91.56 299 CYS A O 1
ATOM 2335 N N . THR A 1 300 ? -5.017 -16.863 11.762 1.00 93.44 300 THR A N 1
ATOM 2336 C CA . THR A 1 300 ? -4.505 -17.087 10.397 1.00 93.44 300 THR A CA 1
ATOM 2337 C C . THR A 1 300 ? -4.546 -15.857 9.494 1.00 93.44 300 THR A C 1
ATOM 2339 O O . THR A 1 300 ? -4.061 -15.921 8.366 1.00 93.44 300 THR A O 1
ATOM 2342 N N . ASP A 1 301 ? -5.117 -14.748 9.965 1.00 92.00 301 ASP A N 1
ATOM 2343 C CA . ASP A 1 301 ? -4.996 -13.461 9.277 1.00 92.00 301 ASP A CA 1
ATOM 2344 C C . ASP A 1 301 ? -3.643 -12.800 9.581 1.00 92.00 301 ASP A C 1
ATOM 2346 O O . ASP A 1 301 ? -3.174 -11.990 8.785 1.00 92.00 301 ASP A O 1
ATOM 2350 N N . CYS A 1 302 ? -3.000 -13.180 10.697 1.00 92.81 302 CYS A N 1
ATOM 2351 C CA . CYS A 1 302 ? -1.743 -12.591 11.169 1.00 92.81 302 CYS A CA 1
ATOM 2352 C C . CYS A 1 302 ? -0.580 -13.586 11.356 1.00 92.81 302 CYS A C 1
ATOM 2354 O O . CYS A 1 302 ? 0.558 -13.170 11.569 1.00 92.81 302 CYS A O 1
ATOM 2356 N N . HIS A 1 303 ? -0.841 -14.893 11.300 1.00 92.94 303 HIS A N 1
ATOM 2357 C CA . HIS A 1 303 ? 0.149 -15.956 11.476 1.00 92.94 303 HIS A CA 1
ATOM 2358 C C . HIS A 1 303 ? 0.002 -17.028 10.402 1.00 92.94 303 HIS A C 1
ATOM 2360 O O . HIS A 1 303 ? -1.082 -17.238 9.860 1.00 92.94 303 HIS A O 1
ATOM 2366 N N . LEU A 1 304 ? 1.089 -17.753 10.130 1.00 94.56 304 LEU A N 1
ATOM 2367 C CA . LEU A 1 304 ? 1.081 -18.865 9.183 1.00 94.56 304 LEU A CA 1
ATOM 2368 C C . LEU A 1 304 ? 0.022 -19.908 9.559 1.00 94.56 304 LEU A C 1
ATOM 2370 O O . LEU A 1 304 ? -0.065 -20.367 10.698 1.00 94.56 304 LEU A O 1
ATOM 2374 N N . SER A 1 305 ? -0.784 -20.275 8.570 1.00 95.06 305 SER A N 1
ATOM 2375 C CA . SER A 1 305 ? -1.830 -21.280 8.693 1.00 95.06 305 SER A CA 1
ATOM 2376 C C . SER A 1 305 ? -1.221 -22.678 8.692 1.00 95.06 305 SER A C 1
ATOM 2378 O O . SER A 1 305 ? -0.368 -22.989 7.860 1.00 95.06 305 SER A O 1
ATOM 2380 N N . GLN A 1 306 ? -1.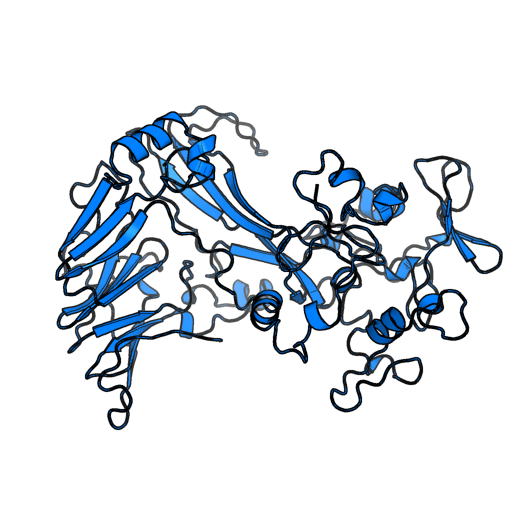708 -23.563 9.566 1.00 93.19 306 GLN A N 1
ATOM 2381 C CA . GLN A 1 306 ? -1.337 -24.985 9.533 1.00 93.19 306 GLN A CA 1
ATOM 2382 C C . GLN A 1 306 ? -1.744 -25.661 8.216 1.00 93.19 306 GLN A C 1
ATOM 2384 O O . GLN A 1 306 ? -1.100 -26.618 7.797 1.00 93.19 306 GLN A O 1
ATOM 2389 N N . ALA A 1 307 ? -2.777 -25.146 7.541 1.00 95.69 307 ALA A N 1
ATOM 2390 C CA . ALA A 1 307 ? -3.183 -25.617 6.220 1.00 95.69 307 ALA A CA 1
ATOM 2391 C C . ALA A 1 307 ? -2.246 -25.134 5.095 1.00 95.69 307 ALA A C 1
ATOM 2393 O O . ALA A 1 307 ? -2.414 -25.554 3.952 1.00 95.69 307 ALA A O 1
ATOM 2394 N N . ASN A 1 308 ? -1.267 -24.271 5.408 1.00 94.62 308 ASN A N 1
ATOM 2395 C CA . ASN A 1 308 ? -0.309 -23.689 4.466 1.00 94.62 308 ASN A CA 1
ATOM 2396 C C . ASN A 1 308 ? -0.988 -22.970 3.282 1.00 94.62 308 ASN A C 1
ATOM 2398 O O . ASN A 1 308 ? -0.558 -23.064 2.134 1.00 94.62 308 ASN A O 1
ATOM 2402 N N . ASP A 1 309 ? -2.081 -22.261 3.567 1.00 93.56 309 ASP A N 1
ATOM 2403 C CA . ASP A 1 309 ? -2.967 -21.653 2.571 1.00 93.56 309 ASP A CA 1
ATOM 2404 C C . ASP A 1 309 ? -2.993 -20.114 2.630 1.00 93.56 309 ASP A C 1
ATOM 2406 O O . ASP A 1 309 ? -3.861 -19.487 2.023 1.00 93.56 309 ASP A O 1
ATOM 2410 N N . ASN A 1 310 ? -2.056 -19.486 3.356 1.00 94.25 310 ASN A N 1
ATOM 2411 C CA . ASN A 1 310 ? -2.066 -18.040 3.607 1.00 94.25 310 ASN A CA 1
ATOM 2412 C C . ASN A 1 310 ? -0.728 -17.312 3.368 1.00 94.25 310 ASN A C 1
ATOM 2414 O O . ASN A 1 310 ? -0.584 -16.167 3.785 1.00 94.25 310 ASN A O 1
ATOM 2418 N N . ASN A 1 311 ? 0.234 -17.903 2.651 1.00 92.56 311 ASN A N 1
ATOM 2419 C CA . ASN A 1 311 ? 1.549 -17.274 2.415 1.00 92.56 311 ASN A CA 1
ATOM 2420 C C . ASN A 1 311 ? 1.455 -15.900 1.723 1.00 92.56 311 ASN A C 1
ATOM 2422 O O . ASN A 1 311 ? 2.155 -14.968 2.107 1.00 92.56 311 ASN A O 1
ATOM 2426 N N . ALA A 1 312 ? 0.549 -15.740 0.751 1.00 90.69 312 ALA A N 1
ATOM 2427 C CA . ALA A 1 312 ? 0.310 -14.442 0.116 1.00 90.69 312 ALA A CA 1
ATOM 2428 C C . ALA A 1 312 ? -0.306 -13.425 1.095 1.00 90.69 312 ALA A C 1
ATOM 2430 O O . ALA A 1 312 ? 0.066 -12.258 1.085 1.00 90.69 312 ALA A O 1
ATOM 2431 N N . ILE A 1 313 ? -1.202 -13.865 1.984 1.00 91.50 313 ILE A N 1
ATOM 2432 C CA . ILE A 1 313 ? -1.774 -13.002 3.028 1.00 91.50 313 ILE A CA 1
ATOM 2433 C C . ILE A 1 313 ? -0.665 -12.543 3.976 1.00 91.50 313 ILE A C 1
ATOM 2435 O O . ILE A 1 313 ? -0.594 -11.362 4.281 1.00 91.50 313 ILE A O 1
ATOM 2439 N N . MET A 1 314 ? 0.251 -13.434 4.362 1.00 94.38 314 MET A N 1
ATOM 2440 C CA . MET A 1 314 ? 1.398 -13.079 5.201 1.00 94.38 314 MET A CA 1
ATOM 2441 C C . MET A 1 314 ? 2.336 -12.075 4.524 1.00 94.38 314 MET A C 1
ATOM 2443 O O . MET A 1 314 ? 2.754 -11.109 5.158 1.00 94.38 314 MET A O 1
ATOM 2447 N N . ALA A 1 315 ? 2.630 -12.253 3.234 1.00 92.06 315 ALA A N 1
ATOM 2448 C CA . ALA A 1 315 ? 3.432 -11.293 2.475 1.00 92.06 315 ALA A CA 1
ATOM 2449 C C . ALA A 1 315 ? 2.745 -9.918 2.378 1.00 92.06 315 ALA A C 1
ATOM 2451 O O . ALA A 1 315 ? 3.402 -8.886 2.518 1.00 92.06 315 ALA A O 1
ATOM 2452 N N . GLN A 1 316 ? 1.418 -9.889 2.192 1.00 90.94 316 GLN A N 1
ATOM 2453 C CA . GLN A 1 316 ? 0.645 -8.648 2.225 1.00 90.94 316 GLN A CA 1
ATOM 2454 C C . GLN A 1 316 ? 0.685 -8.018 3.622 1.00 90.94 316 GLN A C 1
ATOM 2456 O O . GLN A 1 316 ? 1.056 -6.856 3.735 1.00 90.94 316 GLN A O 1
ATOM 2461 N N . LEU A 1 317 ? 0.386 -8.788 4.671 1.00 93.81 317 LEU A N 1
ATOM 2462 C CA . LEU A 1 317 ? 0.363 -8.349 6.066 1.00 93.81 317 LEU A CA 1
ATOM 2463 C C . LEU A 1 317 ? 1.661 -7.644 6.474 1.00 93.81 317 LEU A C 1
ATOM 2465 O O . LEU A 1 317 ? 1.618 -6.611 7.136 1.00 93.81 317 LEU A O 1
ATOM 2469 N N . LEU A 1 318 ? 2.800 -8.203 6.061 1.00 92.19 318 LEU A N 1
ATOM 2470 C CA . LEU A 1 318 ? 4.140 -7.700 6.367 1.00 92.19 318 LEU A CA 1
ATOM 2471 C C . LEU A 1 318 ? 4.613 -6.584 5.420 1.00 92.19 318 LEU A C 1
ATOM 2473 O O . LEU A 1 318 ? 5.746 -6.129 5.541 1.00 92.19 318 LEU A O 1
ATOM 2477 N N . GLY A 1 319 ? 3.788 -6.161 4.457 1.00 87.62 319 GLY A N 1
ATOM 2478 C CA . GLY A 1 319 ? 4.141 -5.113 3.498 1.00 87.62 319 GLY A CA 1
ATOM 2479 C C . GLY A 1 319 ? 5.176 -5.529 2.445 1.00 87.62 319 GLY A C 1
ATOM 2480 O O . GLY A 1 319 ? 5.691 -4.674 1.734 1.00 87.62 319 GLY A O 1
ATOM 2481 N N . GLN A 1 320 ? 5.465 -6.826 2.298 1.00 84.75 320 GLN A N 1
ATOM 2482 C CA . GLN A 1 320 ? 6.433 -7.348 1.317 1.00 84.75 320 GLN A CA 1
ATOM 2483 C C . GLN A 1 320 ? 5.899 -7.313 -0.123 1.00 84.75 320 GLN A C 1
ATOM 2485 O O . GLN A 1 320 ? 6.657 -7.452 -1.081 1.00 84.75 320 GLN A O 1
ATOM 2490 N N . GLY A 1 321 ? 4.589 -7.105 -0.274 1.00 80.88 321 GLY A N 1
ATOM 2491 C CA . GLY A 1 321 ? 3.914 -7.053 -1.562 1.00 80.88 321 GLY A CA 1
ATOM 2492 C C . GLY A 1 321 ? 3.584 -8.440 -2.114 1.00 80.88 321 GLY A C 1
ATOM 2493 O O . GLY A 1 321 ? 4.248 -9.438 -1.856 1.00 80.88 321 GLY A O 1
ATOM 2494 N N . THR A 1 322 ? 2.503 -8.503 -2.885 1.00 83.00 322 THR A N 1
ATOM 2495 C CA . THR A 1 322 ? 1.972 -9.750 -3.467 1.00 83.00 322 THR A CA 1
ATOM 2496 C C . THR A 1 322 ? 1.672 -9.630 -4.954 1.00 83.00 322 THR A C 1
ATOM 2498 O O . THR A 1 322 ? 1.100 -10.552 -5.530 1.00 83.00 322 THR A O 1
ATOM 2501 N N . LYS A 1 323 ? 1.988 -8.477 -5.566 1.00 79.81 323 LYS A N 1
ATOM 2502 C CA . LYS A 1 323 ? 1.500 -8.081 -6.901 1.00 79.81 323 LYS A CA 1
ATOM 2503 C C . LYS A 1 323 ? -0.030 -8.099 -7.026 1.00 79.81 323 LYS A C 1
ATOM 2505 O O . LYS A 1 323 ? -0.583 -8.141 -8.118 1.00 79.81 323 LYS A O 1
ATOM 2510 N N . PHE A 1 324 ? -0.738 -8.071 -5.892 1.00 81.12 324 PHE A N 1
ATOM 2511 C CA . PHE A 1 324 ? -2.200 -8.045 -5.865 1.00 81.12 324 PHE A CA 1
ATOM 2512 C C . PHE A 1 324 ? -2.768 -6.758 -6.472 1.00 81.12 324 PHE A C 1
ATOM 2514 O O . PHE A 1 324 ? -3.861 -6.761 -7.030 1.00 81.12 324 PHE A O 1
ATOM 2521 N N . MET A 1 325 ? -2.012 -5.663 -6.375 1.00 80.50 325 MET A N 1
ATOM 2522 C CA . MET A 1 325 ? -2.303 -4.392 -7.024 1.00 80.50 325 MET A CA 1
ATOM 2523 C C . MET A 1 325 ? -1.066 -3.972 -7.812 1.00 80.50 325 MET A C 1
ATOM 2525 O O . MET A 1 325 ? -0.126 -3.440 -7.229 1.00 80.50 325 MET A O 1
ATOM 2529 N N . ASP A 1 326 ? -1.090 -4.202 -9.121 1.00 79.50 326 ASP A N 1
ATOM 2530 C CA . ASP A 1 326 ? -0.058 -3.737 -10.044 1.00 79.50 326 ASP A CA 1
ATOM 2531 C C . ASP A 1 326 ? -0.674 -2.761 -11.046 1.00 79.50 326 ASP A C 1
ATOM 2533 O O . ASP A 1 326 ? -1.774 -2.966 -11.567 1.00 79.50 326 ASP A O 1
ATOM 2537 N N . PHE A 1 327 ? 0.045 -1.676 -11.315 1.00 80.62 327 PHE A N 1
ATOM 2538 C CA . PHE A 1 327 ? -0.373 -0.668 -12.274 1.00 80.62 327 PHE A CA 1
ATOM 2539 C C . PHE A 1 327 ? 0.271 -0.956 -13.631 1.00 80.62 327 PHE A C 1
ATOM 2541 O O . PHE A 1 327 ? 1.474 -0.777 -13.796 1.00 80.62 327 PHE A O 1
ATOM 2548 N N . LEU A 1 328 ? -0.534 -1.407 -14.600 1.00 84.00 328 LEU A N 1
ATOM 2549 C CA . LEU A 1 328 ? -0.068 -1.696 -15.963 1.00 84.00 328 LEU A CA 1
ATOM 2550 C C . LEU A 1 328 ? 0.440 -0.435 -16.681 1.00 84.00 328 LEU A C 1
ATOM 2552 O O . LEU A 1 328 ? 1.372 -0.505 -17.476 1.00 84.00 328 LEU A O 1
ATOM 2556 N N . GLY A 1 329 ? -0.174 0.713 -16.384 1.00 88.69 329 GLY A N 1
ATOM 2557 C CA . GLY A 1 329 ? 0.079 1.979 -17.059 1.00 88.69 329 GLY A CA 1
ATOM 2558 C C . GLY A 1 329 ? -0.714 2.158 -18.357 1.00 88.69 329 GLY A C 1
ATOM 2559 O O . GLY A 1 329 ? -1.493 1.307 -18.778 1.00 88.69 329 GLY A O 1
ATOM 2560 N N . PHE A 1 330 ? -0.522 3.316 -18.983 1.00 93.25 330 PHE A N 1
ATOM 2561 C CA . PHE A 1 330 ? -1.155 3.752 -20.225 1.00 93.25 330 PHE A CA 1
ATOM 2562 C C . PHE A 1 330 ? -0.630 2.950 -21.414 1.00 93.25 330 PHE A C 1
ATOM 2564 O O . PHE A 1 330 ? -1.374 2.666 -22.354 1.00 93.25 330 PHE A O 1
ATOM 2571 N N . ASN A 1 331 ? 0.643 2.550 -21.339 1.00 94.88 331 ASN A N 1
ATOM 2572 C CA . ASN A 1 331 ? 1.279 1.661 -22.294 1.00 94.88 331 ASN A CA 1
ATOM 2573 C C . ASN A 1 331 ? 1.771 0.394 -21.593 1.00 94.88 331 ASN A C 1
ATOM 2575 O O . ASN A 1 331 ? 2.421 0.488 -20.553 1.00 94.88 331 ASN A O 1
ATOM 2579 N N . ALA A 1 332 ? 1.552 -0.759 -22.217 1.00 95.19 332 ALA A N 1
ATOM 2580 C CA . ALA A 1 332 ? 2.313 -1.963 -21.925 1.00 95.19 332 ALA A CA 1
ATOM 2581 C C . ALA A 1 332 ? 3.602 -1.960 -22.757 1.00 95.19 332 ALA A C 1
ATOM 2583 O O . ALA A 1 332 ? 3.601 -1.550 -23.921 1.00 95.19 332 ALA A O 1
ATOM 2584 N N . TRP A 1 333 ? 4.696 -2.427 -22.163 1.00 95.25 333 TRP A N 1
ATOM 2585 C CA . TRP A 1 333 ? 5.999 -2.509 -22.818 1.00 95.25 333 TRP A CA 1
ATOM 2586 C C . TRP A 1 333 ? 6.278 -3.935 -23.269 1.00 95.25 333 TRP A C 1
ATOM 2588 O O . TRP A 1 333 ? 6.180 -4.870 -22.477 1.00 95.25 333 TRP A O 1
ATOM 2598 N N . VAL A 1 334 ? 6.630 -4.088 -24.542 1.00 95.69 334 VAL A N 1
ATOM 2599 C CA . VAL A 1 334 ? 6.870 -5.382 -25.183 1.00 95.69 334 VAL A CA 1
ATOM 2600 C C . VAL A 1 334 ? 8.267 -5.377 -25.792 1.00 95.69 334 VAL A C 1
ATOM 2602 O O . VAL A 1 334 ? 8.655 -4.409 -26.445 1.00 95.69 334 VAL A O 1
ATOM 2605 N N . GLY A 1 335 ? 9.026 -6.445 -25.554 1.00 95.06 335 GLY A N 1
ATOM 2606 C CA . GLY A 1 335 ? 10.299 -6.708 -26.220 1.00 95.06 335 GLY A CA 1
ATOM 2607 C C . GLY A 1 335 ? 10.117 -7.684 -27.381 1.00 95.06 335 GLY A C 1
ATOM 2608 O O . GLY A 1 335 ? 9.315 -8.611 -27.284 1.00 95.06 335 GLY A O 1
ATOM 2609 N N . GLY A 1 336 ? 10.854 -7.471 -28.468 1.00 92.31 336 GLY A N 1
ATOM 2610 C CA . GLY A 1 336 ? 10.900 -8.360 -29.625 1.00 92.31 336 GLY A CA 1
ATOM 2611 C C . GLY A 1 336 ? 12.319 -8.558 -30.159 1.00 92.31 336 GLY A C 1
ATOM 2612 O O . GLY A 1 336 ? 13.307 -8.077 -29.595 1.00 92.31 336 GLY A O 1
ATOM 2613 N N . GLU A 1 337 ? 12.423 -9.263 -31.285 1.00 93.19 337 GLU A N 1
ATOM 2614 C CA . GLU A 1 337 ? 13.687 -9.463 -31.996 1.00 93.19 337 GLU A CA 1
ATOM 2615 C C . GLU A 1 337 ? 14.136 -8.150 -32.659 1.00 93.19 337 GLU A C 1
ATOM 2617 O O . GLU A 1 337 ? 13.718 -7.801 -33.762 1.00 93.19 337 GLU A O 1
ATOM 2622 N N . GLY A 1 338 ? 14.999 -7.390 -31.981 1.00 95.19 338 GLY A N 1
ATOM 2623 C CA . GLY A 1 338 ? 15.570 -6.156 -32.524 1.00 95.19 338 GLY A CA 1
ATOM 2624 C C . GLY A 1 338 ? 14.748 -4.893 -32.266 1.00 95.19 338 GLY A C 1
ATOM 2625 O O . GLY A 1 338 ? 15.091 -3.836 -32.810 1.00 95.19 338 GLY A O 1
ATOM 2626 N N . GLU A 1 339 ? 13.706 -4.955 -31.434 1.00 95.81 339 GLU A N 1
ATOM 2627 C CA . GLU A 1 339 ? 12.910 -3.790 -31.039 1.00 95.81 339 GLU A CA 1
ATOM 2628 C C . GLU A 1 339 ? 12.304 -3.890 -29.633 1.00 95.81 339 GLU A C 1
ATOM 2630 O O . GLU A 1 339 ? 12.146 -4.967 -29.062 1.00 95.81 339 GLU A O 1
ATOM 2635 N N . ILE A 1 340 ? 11.954 -2.723 -29.097 1.00 97.38 340 ILE A N 1
ATOM 2636 C CA . ILE A 1 340 ? 11.028 -2.569 -27.977 1.00 97.38 340 ILE A CA 1
ATOM 2637 C C . ILE A 1 340 ? 9.866 -1.687 -28.417 1.00 97.38 340 ILE A C 1
ATOM 2639 O O . ILE A 1 340 ? 10.063 -0.748 -29.195 1.00 97.38 340 ILE A O 1
ATOM 2643 N N . SER A 1 341 ? 8.681 -1.949 -27.879 1.00 96.88 341 SER A N 1
ATOM 2644 C CA . SER A 1 341 ? 7.460 -1.235 -28.241 1.00 96.88 341 SER A CA 1
ATOM 2645 C C . SER A 1 341 ? 6.648 -0.850 -27.013 1.00 96.88 341 SER A C 1
ATOM 2647 O O . SER A 1 341 ? 6.416 -1.666 -26.122 1.00 96.88 341 SER A O 1
ATOM 2649 N N . ALA A 1 342 ? 6.172 0.392 -26.994 1.00 96.75 342 ALA A N 1
ATOM 2650 C CA . ALA A 1 342 ? 5.145 0.856 -26.072 1.00 96.75 342 ALA A CA 1
ATOM 2651 C C . ALA A 1 342 ? 3.783 0.761 -26.764 1.00 96.75 342 ALA A C 1
ATOM 2653 O O . ALA A 1 342 ? 3.512 1.527 -27.690 1.00 96.75 342 ALA A O 1
ATOM 2654 N N . VAL A 1 343 ? 2.943 -0.177 -26.336 1.00 97.06 343 VAL A N 1
ATOM 2655 C CA . VAL A 1 343 ? 1.602 -0.413 -26.889 1.00 97.06 343 VAL A CA 1
ATOM 2656 C C . VAL A 1 343 ? 0.577 0.225 -25.967 1.00 97.06 343 VAL A C 1
ATOM 2658 O O . VAL A 1 343 ? 0.542 -0.108 -24.784 1.00 97.06 343 VAL A O 1
ATOM 2661 N N . ARG A 1 344 ? -0.273 1.120 -26.475 1.00 96.31 344 ARG A N 1
ATOM 2662 C CA . ARG A 1 344 ? -1.323 1.737 -25.655 1.00 96.31 344 ARG A CA 1
ATOM 2663 C C . ARG A 1 344 ? -2.363 0.690 -25.265 1.00 96.31 344 ARG A C 1
ATOM 2665 O O . ARG A 1 344 ? -2.960 0.056 -26.132 1.00 96.31 344 ARG A O 1
ATOM 2672 N N . VAL A 1 345 ? -2.616 0.563 -23.965 1.00 97.06 345 VAL A N 1
ATOM 2673 C CA . VAL A 1 345 ? -3.506 -0.463 -23.394 1.00 97.06 345 VAL A CA 1
ATOM 2674 C C . VAL A 1 345 ? -4.680 0.103 -22.603 1.00 97.06 345 VAL A C 1
ATOM 2676 O O . VAL A 1 345 ? -5.620 -0.634 -22.317 1.00 97.06 345 VAL A O 1
ATOM 2679 N N . THR A 1 346 ? -4.676 1.398 -22.279 1.00 95.44 346 THR A N 1
ATOM 2680 C CA . THR A 1 346 ? -5.806 2.068 -21.618 1.00 95.44 346 THR A CA 1
ATOM 2681 C C . THR A 1 346 ? -6.316 3.252 -22.427 1.00 95.44 346 THR A C 1
ATOM 2683 O O . THR A 1 346 ? -5.635 3.804 -23.302 1.00 95.44 346 THR A O 1
ATOM 2686 N N . GLU A 1 347 ? -7.517 3.700 -22.077 1.00 94.62 347 GLU A N 1
ATOM 2687 C CA . GLU A 1 347 ? -7.959 5.034 -22.447 1.00 94.62 347 GLU A CA 1
ATOM 2688 C C . GLU A 1 347 ? -7.149 6.123 -21.742 1.00 94.62 347 GLU A C 1
ATOM 2690 O O . GLU A 1 347 ? -6.554 5.910 -20.681 1.00 94.62 347 GLU A O 1
ATOM 2695 N N . TRP A 1 348 ? -7.072 7.293 -22.383 1.00 91.75 348 TRP A N 1
ATOM 2696 C CA . TRP A 1 348 ? -6.428 8.463 -21.782 1.00 91.75 348 TRP A CA 1
ATOM 2697 C C . TRP A 1 348 ? -7.357 9.191 -20.816 1.00 91.75 348 TRP A C 1
ATOM 2699 O O . TRP A 1 348 ? -6.901 9.653 -19.770 1.00 91.75 348 TRP A O 1
ATOM 2709 N N . GLU A 1 349 ? -8.625 9.321 -21.210 1.00 90.50 349 GLU A N 1
ATOM 2710 C CA . GLU A 1 349 ? -9.661 9.965 -20.410 1.00 90.50 349 GLU A CA 1
ATOM 2711 C C . GLU A 1 349 ? -9.946 9.159 -19.140 1.00 90.50 349 GLU A C 1
ATOM 2713 O O . GLU A 1 349 ? -9.666 7.964 -19.070 1.00 90.50 349 GLU A O 1
ATOM 2718 N N . GLU A 1 350 ? -10.499 9.830 -18.132 1.00 89.69 350 GLU A N 1
ATOM 2719 C CA . GLU A 1 350 ? -10.838 9.198 -16.857 1.00 89.69 350 GLU A CA 1
ATOM 2720 C C . GLU A 1 350 ? -12.264 8.625 -16.878 1.00 89.69 350 GLU A C 1
ATOM 2722 O O . GLU A 1 350 ? -13.179 9.319 -17.341 1.00 89.69 350 GLU A O 1
ATOM 2727 N N . PRO A 1 351 ? -12.485 7.405 -16.347 1.00 90.50 351 PRO A N 1
ATOM 2728 C CA . PRO A 1 351 ? -11.479 6.506 -15.765 1.00 90.50 351 PRO A CA 1
ATOM 2729 C C . PRO A 1 351 ? -10.571 5.868 -16.831 1.00 90.50 351 PRO A C 1
ATOM 2731 O O . PRO A 1 351 ? -11.074 5.419 -17.855 1.00 90.50 351 PRO A O 1
ATOM 2734 N N . GLN A 1 352 ? -9.263 5.735 -16.567 1.00 90.94 352 GLN A N 1
ATOM 2735 C CA . GLN A 1 352 ? -8.299 5.103 -17.492 1.00 90.94 352 GLN A CA 1
ATOM 2736 C C . GLN A 1 352 ? -8.503 3.580 -17.624 1.00 90.94 352 GLN A C 1
ATOM 2738 O O . GLN A 1 352 ? -7.697 2.760 -17.184 1.00 90.94 352 GLN A O 1
ATOM 2743 N N . ALA A 1 353 ? -9.621 3.187 -18.230 1.00 93.19 353 ALA A N 1
ATOM 2744 C CA . ALA A 1 353 ? -10.028 1.805 -18.392 1.00 93.19 353 ALA A CA 1
ATOM 2745 C C . ALA A 1 353 ? -9.112 1.081 -19.385 1.00 93.19 353 ALA A C 1
ATOM 2747 O O . ALA A 1 353 ? -8.819 1.597 -20.463 1.00 93.19 353 ALA A O 1
ATOM 2748 N N . VAL A 1 354 ? -8.705 -0.145 -19.042 1.00 95.31 354 VAL A N 1
ATOM 2749 C CA . VAL A 1 354 ? -8.004 -1.041 -19.973 1.00 95.31 354 VAL A CA 1
ATOM 2750 C C . VAL A 1 354 ? -8.923 -1.329 -21.158 1.00 95.31 354 VAL A C 1
ATOM 2752 O O . VAL A 1 354 ? -10.070 -1.746 -20.960 1.00 95.31 354 VAL A O 1
ATOM 2755 N N . VAL A 1 355 ? -8.435 -1.112 -22.375 1.00 97.25 355 VAL A N 1
ATOM 2756 C CA . VAL A 1 355 ? -9.201 -1.306 -23.610 1.00 97.25 355 VAL A CA 1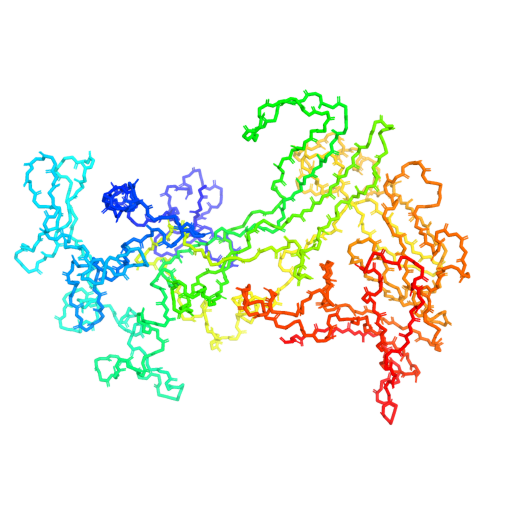
ATOM 2757 C C . VAL A 1 355 ? -9.682 -2.759 -23.684 1.00 97.25 355 VAL A C 1
ATOM 2759 O O . VAL A 1 355 ? -8.927 -3.699 -23.460 1.00 97.25 355 VAL A O 1
ATOM 2762 N N . GLY A 1 356 ? -10.979 -2.937 -23.927 1.00 96.56 356 GLY A N 1
ATOM 2763 C CA . GLY A 1 356 ? -11.641 -4.250 -23.965 1.00 96.56 356 GLY A CA 1
ATOM 2764 C C . GLY A 1 356 ? -12.037 -4.833 -22.598 1.00 96.56 356 GLY A C 1
ATOM 2765 O O . GLY A 1 356 ? -12.682 -5.878 -22.546 1.00 96.56 356 GLY A O 1
ATOM 2766 N N . SER A 1 357 ? -11.719 -4.167 -21.484 1.00 96.12 357 SER A N 1
ATOM 2767 C CA . SER A 1 357 ? -12.086 -4.639 -20.140 1.00 96.12 357 SER A CA 1
ATOM 2768 C C . SER A 1 357 ? -13.577 -4.485 -19.808 1.00 96.12 357 SER A C 1
ATOM 2770 O O . SER A 1 357 ? -14.326 -3.757 -20.466 1.00 96.12 357 SER A O 1
ATOM 2772 N N . TYR A 1 358 ? -13.998 -5.119 -18.706 1.00 95.56 358 TYR A N 1
ATOM 2773 C CA . TYR A 1 358 ? -15.323 -4.909 -18.115 1.00 95.56 358 TYR A CA 1
ATOM 2774 C C . TYR A 1 358 ? -15.592 -3.423 -17.842 1.00 95.56 358 TYR A C 1
ATOM 2776 O O . TYR A 1 358 ? -16.655 -2.927 -18.196 1.00 95.56 358 TYR A O 1
ATOM 2784 N N . LEU A 1 359 ? -14.628 -2.694 -17.267 1.00 93.69 359 LEU A N 1
ATOM 2785 C CA . LEU A 1 359 ? -14.783 -1.261 -17.009 1.00 93.69 359 LEU A CA 1
ATOM 2786 C C . LEU A 1 359 ? -14.938 -0.474 -18.317 1.00 93.69 359 LEU A C 1
ATOM 2788 O O . LEU A 1 359 ? -15.814 0.381 -18.402 1.00 93.69 359 LEU A O 1
ATOM 2792 N N . HIS A 1 360 ? -14.156 -0.806 -19.350 1.00 97.12 360 HIS A N 1
ATOM 2793 C CA . HIS A 1 360 ? -14.237 -0.153 -20.660 1.00 97.12 360 HIS A CA 1
ATOM 2794 C C . HIS A 1 360 ? -15.623 -0.306 -21.295 1.00 97.12 360 HIS A C 1
ATOM 2796 O O . HIS A 1 360 ? -16.181 0.674 -21.777 1.00 97.12 360 HIS A O 1
ATOM 2802 N N . ARG A 1 361 ? -16.230 -1.498 -21.202 1.00 97.94 361 ARG A N 1
ATOM 2803 C CA . ARG A 1 361 ? -17.588 -1.764 -21.706 1.00 97.94 361 ARG A CA 1
ATOM 2804 C C . ARG A 1 361 ? -18.641 -0.798 -21.156 1.00 97.94 361 ARG A C 1
ATOM 2806 O O . ARG A 1 361 ? -19.564 -0.442 -21.883 1.00 97.94 361 ARG A O 1
ATOM 2813 N N . TYR A 1 362 ? -18.538 -0.417 -19.883 1.00 97.00 362 TYR A N 1
ATOM 2814 C CA . TYR A 1 362 ? -19.538 0.434 -19.230 1.00 97.00 362 TYR A CA 1
ATOM 2815 C C . TYR A 1 362 ? -19.157 1.914 -19.213 1.00 97.00 362 TYR A C 1
ATOM 2817 O O . TYR A 1 362 ? -20.043 2.757 -19.312 1.00 97.00 362 TYR A O 1
ATOM 2825 N N . ALA A 1 363 ? -17.868 2.236 -19.099 1.00 96.38 363 ALA A N 1
ATOM 2826 C CA . ALA A 1 363 ? -17.392 3.616 -19.097 1.00 96.38 363 ALA A CA 1
ATOM 2827 C C . ALA A 1 363 ? -17.336 4.221 -20.513 1.00 96.38 363 ALA A C 1
ATOM 2829 O O . ALA A 1 363 ? -17.614 5.406 -20.674 1.00 96.38 363 ALA A O 1
ATOM 2830 N N . TYR A 1 364 ? -17.031 3.408 -21.534 1.00 97.56 364 TYR A N 1
ATOM 2831 C CA . TYR A 1 364 ? -16.849 3.833 -22.929 1.00 97.56 364 TYR A CA 1
ATOM 2832 C C . TYR A 1 364 ? -17.515 2.846 -23.910 1.00 97.56 364 TYR A C 1
ATOM 2834 O O . TYR A 1 364 ? -16.831 2.184 -24.694 1.00 97.56 364 TYR A O 1
ATOM 2842 N N . PRO A 1 365 ? -18.854 2.708 -23.892 1.00 98.06 365 PRO A N 1
ATOM 2843 C CA . PRO A 1 365 ? -19.553 1.685 -24.674 1.00 98.06 365 PRO A CA 1
ATOM 2844 C C . PRO A 1 365 ? -19.304 1.786 -26.188 1.00 98.06 365 PRO A C 1
ATOM 2846 O O . PRO A 1 365 ? -19.173 0.759 -26.853 1.00 98.06 365 PRO A O 1
ATOM 2849 N N . ASP A 1 366 ? -19.188 3.000 -26.733 1.00 98.12 366 ASP A N 1
ATOM 2850 C CA . ASP A 1 366 ? -18.927 3.207 -28.163 1.00 98.12 366 ASP A CA 1
ATOM 2851 C C . ASP A 1 366 ? -17.517 2.741 -28.553 1.00 98.12 366 ASP A C 1
ATOM 2853 O O . ASP A 1 366 ? -17.360 1.964 -29.494 1.00 98.12 366 ASP A O 1
ATOM 2857 N N . TRP A 1 367 ? -16.497 3.128 -27.780 1.00 97.62 367 TRP A N 1
ATOM 2858 C CA . TRP A 1 367 ? -15.103 2.737 -28.024 1.00 97.62 367 TRP A CA 1
ATOM 2859 C C . TRP A 1 367 ? -14.872 1.244 -27.770 1.00 97.62 367 TRP A C 1
ATOM 2861 O O . TRP A 1 367 ? -14.086 0.596 -28.460 1.00 97.62 367 TRP A O 1
ATOM 2871 N N . PHE A 1 368 ? -15.607 0.652 -26.825 1.00 98.31 368 PHE A N 1
ATOM 2872 C CA . PHE A 1 368 ? -15.632 -0.794 -26.633 1.00 98.31 368 PHE A CA 1
ATOM 2873 C C . PHE A 1 368 ? -16.174 -1.515 -27.873 1.00 98.31 368 PHE A C 1
ATOM 2875 O O . PHE A 1 368 ? -15.565 -2.482 -28.331 1.00 98.31 368 PHE A O 1
ATOM 2882 N N . ASN A 1 369 ? -17.271 -1.030 -28.460 1.00 98.38 369 ASN A N 1
ATOM 2883 C CA . ASN A 1 369 ? -17.809 -1.592 -29.699 1.00 98.38 369 ASN A CA 1
ATOM 2884 C C . ASN A 1 369 ? -16.857 -1.387 -30.889 1.00 98.38 369 ASN A C 1
ATOM 2886 O O . ASN A 1 369 ? -16.740 -2.281 -31.724 1.00 98.38 369 ASN A O 1
ATOM 2890 N N . ASP A 1 370 ? -16.140 -0.262 -30.960 1.00 97.75 370 ASP A N 1
ATOM 2891 C CA . ASP A 1 370 ? -15.072 -0.053 -31.948 1.00 97.75 370 ASP A CA 1
ATOM 2892 C C . ASP A 1 370 ? -13.960 -1.089 -31.809 1.00 97.75 370 ASP A C 1
ATOM 2894 O O . ASP A 1 370 ? -13.554 -1.698 -32.796 1.00 97.75 370 ASP A O 1
ATOM 2898 N N . HIS A 1 371 ? -13.503 -1.346 -30.584 1.00 97.88 371 HIS A N 1
ATOM 2899 C CA . HIS A 1 371 ? -12.496 -2.368 -30.322 1.00 97.88 371 HIS A CA 1
ATOM 2900 C C . HIS A 1 371 ? -12.967 -3.769 -30.748 1.00 97.88 371 HIS A C 1
ATOM 2902 O O . HIS A 1 371 ? -12.191 -4.509 -31.346 1.00 97.88 371 HIS A O 1
ATOM 2908 N N . LEU A 1 372 ? -14.243 -4.114 -30.527 1.00 98.19 372 LEU A N 1
ATOM 2909 C CA . LEU A 1 372 ? -14.819 -5.366 -31.034 1.00 98.19 372 LEU A CA 1
ATOM 2910 C C . LEU A 1 372 ? -14.879 -5.415 -32.566 1.00 98.19 372 LEU A C 1
ATOM 2912 O O . LEU A 1 372 ? -14.609 -6.461 -33.145 1.00 98.19 372 LEU A O 1
ATOM 2916 N N . ARG A 1 373 ? -15.216 -4.299 -33.227 1.00 98.19 373 ARG A N 1
ATOM 2917 C CA . ARG A 1 373 ? -15.209 -4.198 -34.698 1.00 98.19 373 ARG A CA 1
ATOM 2918 C C . ARG A 1 373 ? -13.808 -4.300 -35.296 1.00 98.19 373 ARG A C 1
ATOM 2920 O O . ARG A 1 373 ? -13.680 -4.710 -36.442 1.00 98.19 373 ARG A O 1
ATOM 2927 N N . ASN A 1 374 ? -12.788 -3.944 -34.522 1.00 96.62 374 ASN A N 1
ATOM 2928 C CA . ASN A 1 374 ? -11.379 -4.067 -34.883 1.00 96.62 374 ASN A CA 1
ATOM 2929 C C . ASN A 1 374 ? -10.774 -5.409 -34.431 1.00 96.62 374 ASN A C 1
ATOM 2931 O O . ASN A 1 374 ? -9.579 -5.467 -34.149 1.00 96.62 374 ASN A O 1
ATOM 2935 N N . ASP A 1 375 ? -11.592 -6.459 -34.290 1.00 97.88 375 ASP A N 1
ATOM 2936 C CA . ASP A 1 375 ? -11.170 -7.810 -33.896 1.00 97.88 375 ASP A CA 1
ATOM 2937 C C . ASP A 1 375 ? -10.321 -7.847 -32.614 1.00 97.88 375 ASP A C 1
ATOM 2939 O O . ASP A 1 375 ? -9.414 -8.661 -32.461 1.00 97.88 375 ASP A O 1
ATOM 2943 N N . GLN A 1 376 ? -10.607 -6.935 -31.680 1.00 97.31 376 GLN A N 1
ATOM 2944 C CA . GLN A 1 376 ? -9.891 -6.789 -30.412 1.00 97.31 376 GLN A CA 1
ATOM 2945 C C . GLN A 1 376 ? -8.392 -6.463 -30.567 1.00 97.31 376 GLN A C 1
ATOM 2947 O O . GLN A 1 376 ? -7.597 -6.671 -29.649 1.00 97.31 376 GLN A O 1
ATOM 2952 N N . VAL A 1 377 ? -7.991 -5.893 -31.706 1.00 96.94 377 VAL A N 1
ATOM 2953 C CA . VAL A 1 377 ? -6.612 -5.461 -31.958 1.00 96.94 377 VAL A CA 1
ATOM 2954 C C . VAL A 1 377 ? -6.384 -4.050 -31.410 1.00 96.94 377 VAL A C 1
ATOM 2956 O O . VAL A 1 377 ? -7.146 -3.119 -31.694 1.00 96.94 377 VAL A O 1
ATOM 2959 N N . LEU A 1 378 ? -5.308 -3.867 -30.639 1.00 96.56 378 LEU A N 1
ATOM 2960 C CA . LEU A 1 378 ? -4.841 -2.551 -30.189 1.00 96.56 378 LEU A CA 1
ATOM 2961 C C . LEU A 1 378 ? -4.170 -1.804 -31.350 1.00 96.56 378 LEU A C 1
ATOM 2963 O O . LEU A 1 378 ? -3.312 -2.352 -32.034 1.00 96.56 378 LEU A O 1
ATOM 2967 N N . GLN A 1 379 ? -4.568 -0.551 -31.574 1.00 94.44 379 GLN A N 1
ATOM 2968 C CA . GLN A 1 379 ? -4.239 0.187 -32.804 1.00 94.44 379 GLN A CA 1
ATOM 2969 C C . GLN A 1 379 ? -3.048 1.147 -32.672 1.00 94.44 379 GLN A C 1
ATOM 2971 O O . GLN A 1 379 ? -2.557 1.660 -33.674 1.00 94.44 379 GLN A O 1
ATOM 2976 N N . GLU A 1 380 ? -2.598 1.440 -31.451 1.00 94.69 380 GLU A N 1
ATOM 2977 C CA . GLU A 1 380 ? -1.572 2.451 -31.188 1.00 94.69 380 GLU A CA 1
ATOM 2978 C C . GLU A 1 380 ? -0.360 1.814 -30.501 1.00 94.69 380 GLU A C 1
ATOM 2980 O O . GLU A 1 380 ? -0.464 1.268 -29.401 1.00 94.69 380 GLU A O 1
ATOM 2985 N N . GLY A 1 381 ? 0.798 1.912 -31.154 1.00 94.88 381 GLY A N 1
ATOM 2986 C CA . GLY A 1 381 ? 2.071 1.437 -30.631 1.00 94.88 381 GLY A CA 1
ATOM 2987 C C . GLY A 1 381 ? 3.243 2.256 -31.165 1.00 94.88 381 GLY A C 1
ATOM 2988 O O . GLY A 1 381 ? 3.208 2.752 -32.292 1.00 94.88 381 GLY A O 1
ATOM 2989 N N . TYR A 1 382 ? 4.279 2.403 -30.345 1.00 95.44 382 TYR A N 1
ATOM 2990 C CA . TYR A 1 382 ? 5.497 3.138 -30.680 1.00 95.44 382 TYR A CA 1
ATOM 2991 C C . TYR A 1 382 ? 6.708 2.234 -30.485 1.00 95.44 382 TYR A C 1
ATOM 2993 O O . TYR A 1 382 ? 6.997 1.848 -29.355 1.00 95.44 382 TYR A O 1
ATOM 3001 N N . SER A 1 383 ? 7.415 1.917 -31.570 1.00 95.50 383 SER A N 1
ATOM 3002 C CA . SER A 1 383 ? 8.605 1.060 -31.535 1.00 95.50 383 SER A CA 1
ATOM 3003 C C . SER A 1 383 ? 9.909 1.857 -31.539 1.00 95.50 383 SER A C 1
ATOM 3005 O O . SER A 1 383 ? 9.992 2.977 -32.051 1.00 95.50 383 SER A O 1
ATOM 3007 N N . HIS A 1 384 ? 10.963 1.250 -31.001 1.00 96.25 384 HIS A N 1
ATOM 3008 C CA . HIS A 1 384 ? 12.338 1.714 -31.120 1.00 96.25 384 HIS A CA 1
ATOM 3009 C C . HIS A 1 384 ? 13.277 0.526 -31.312 1.00 96.25 384 HIS A C 1
ATOM 3011 O O . HIS A 1 384 ? 13.163 -0.495 -30.637 1.00 96.25 384 HIS A O 1
ATOM 3017 N N . ARG A 1 385 ? 14.264 0.685 -32.199 1.00 95.50 385 ARG A N 1
ATOM 3018 C CA . ARG A 1 385 ? 15.251 -0.358 -32.490 1.00 95.50 385 ARG A CA 1
ATOM 3019 C C . ARG A 1 385 ? 16.070 -0.727 -31.247 1.00 95.50 385 ARG A C 1
ATOM 3021 O O . ARG A 1 385 ? 16.715 0.121 -30.625 1.00 95.50 385 ARG A O 1
ATOM 3028 N N . ALA A 1 386 ? 16.113 -2.009 -30.948 1.00 95.38 386 ALA A N 1
ATOM 3029 C CA . ALA A 1 386 ? 16.779 -2.609 -29.803 1.00 95.38 386 ALA A CA 1
ATOM 3030 C C . ALA A 1 386 ? 17.704 -3.749 -30.268 1.00 95.38 386 ALA A C 1
ATOM 3032 O O . ALA A 1 386 ? 17.950 -3.926 -31.468 1.00 95.38 386 ALA A O 1
ATOM 3033 N N . GLY A 1 387 ? 18.315 -4.462 -29.331 1.00 94.25 387 GLY A N 1
ATOM 3034 C CA . GLY A 1 387 ? 18.758 -5.836 -29.566 1.00 94.25 387 GLY A CA 1
ATOM 3035 C C . GLY A 1 387 ? 17.617 -6.832 -29.436 1.00 94.25 387 GLY A C 1
ATOM 3036 O O . GLY A 1 387 ? 16.450 -6.463 -29.519 1.00 94.25 387 GLY A O 1
ATOM 3037 N N . GLU A 1 388 ? 17.966 -8.097 -29.239 1.00 95.81 388 GLU A N 1
ATOM 3038 C CA . GLU A 1 388 ? 16.997 -9.113 -28.837 1.00 95.81 388 GLU A CA 1
ATOM 3039 C C . GLU A 1 388 ? 16.577 -8.827 -27.394 1.00 95.81 388 GLU A C 1
ATOM 3041 O O . GLU A 1 388 ? 17.359 -9.022 -26.464 1.00 95.81 388 GLU A O 1
ATOM 3046 N N . ALA A 1 389 ? 15.384 -8.258 -27.217 1.00 96.50 389 ALA A N 1
ATOM 3047 C CA . ALA A 1 389 ? 14.897 -7.814 -25.918 1.00 96.50 389 ALA A CA 1
ATOM 3048 C C . ALA A 1 389 ? 14.356 -9.007 -25.113 1.00 96.50 389 ALA A C 1
ATOM 3050 O O . ALA A 1 389 ? 13.150 -9.228 -25.038 1.00 96.50 389 ALA A O 1
ATOM 3051 N N . ASN A 1 390 ? 15.265 -9.764 -24.496 1.00 95.81 390 ASN A N 1
ATOM 3052 C CA . ASN A 1 390 ? 14.955 -10.985 -23.747 1.00 95.81 390 ASN A CA 1
ATOM 3053 C C . ASN A 1 390 ? 14.079 -10.733 -22.506 1.00 95.81 390 ASN A C 1
ATOM 3055 O O . ASN A 1 390 ? 13.342 -11.608 -22.056 1.00 95.81 390 ASN A O 1
ATOM 3059 N N . CYS A 1 391 ? 14.175 -9.536 -21.926 1.00 96.00 391 CYS A N 1
ATOM 3060 C CA . CYS A 1 391 ? 13.490 -9.157 -20.695 1.00 96.00 391 CYS A CA 1
ATOM 3061 C C . CYS A 1 391 ? 13.449 -7.628 -20.580 1.00 96.00 391 CYS A C 1
ATOM 3063 O O . CYS A 1 391 ? 14.414 -6.949 -20.947 1.00 96.00 391 CYS A O 1
ATOM 3065 N N . ILE A 1 392 ? 12.340 -7.097 -20.064 1.00 95.69 392 ILE A N 1
ATOM 3066 C CA . ILE A 1 392 ? 12.042 -5.663 -20.025 1.00 95.69 392 ILE A CA 1
ATOM 3067 C C . ILE A 1 392 ? 11.341 -5.285 -18.717 1.00 95.69 392 ILE A C 1
ATOM 3069 O O . ILE A 1 392 ? 10.469 -6.014 -18.244 1.00 95.69 392 ILE A O 1
ATOM 3073 N N . GLN A 1 393 ? 11.695 -4.136 -18.140 1.00 94.31 393 GLN A N 1
ATOM 3074 C CA . GLN A 1 393 ? 10.995 -3.546 -16.995 1.00 94.31 393 GLN A CA 1
ATOM 3075 C C . GLN A 1 393 ? 10.910 -2.023 -17.121 1.00 94.31 393 GLN A C 1
ATOM 3077 O O . GLN A 1 393 ? 11.882 -1.372 -17.487 1.00 94.31 393 GLN A O 1
ATOM 3082 N N . LEU A 1 394 ? 9.755 -1.448 -16.783 1.00 93.31 394 LEU A N 1
ATOM 3083 C CA . LEU A 1 394 ? 9.568 -0.001 -16.650 1.00 93.31 394 LEU A CA 1
ATOM 3084 C C . LEU A 1 394 ? 9.715 0.401 -15.174 1.00 93.31 394 LEU A C 1
ATOM 3086 O O . LEU A 1 394 ? 9.102 -0.221 -14.304 1.00 93.31 394 LEU A O 1
ATOM 3090 N N . ARG A 1 395 ? 10.462 1.475 -14.903 1.00 91.56 395 ARG A N 1
ATOM 3091 C CA . ARG A 1 395 ? 10.460 2.184 -13.614 1.00 91.56 395 ARG A CA 1
ATOM 3092 C C . ARG A 1 395 ? 10.502 3.686 -13.862 1.00 91.56 395 ARG A C 1
ATOM 3094 O O . ARG A 1 395 ? 11.486 4.209 -14.380 1.00 91.56 395 ARG A O 1
ATOM 3101 N N . GLY A 1 396 ? 9.434 4.376 -13.464 1.00 87.88 396 GLY A N 1
ATOM 3102 C CA . GLY A 1 396 ? 9.287 5.815 -13.693 1.00 87.88 396 GLY A CA 1
ATOM 3103 C C . GLY A 1 396 ? 9.376 6.163 -15.180 1.00 87.88 396 GLY A C 1
ATOM 3104 O O . GLY A 1 396 ? 8.557 5.714 -15.983 1.00 87.88 396 GLY A O 1
ATOM 3105 N N . GLU A 1 397 ? 10.367 6.969 -15.546 1.00 89.31 397 GLU A N 1
ATOM 3106 C CA . GLU A 1 397 ? 10.595 7.426 -16.920 1.00 89.31 397 GLU A CA 1
ATOM 3107 C C . GLU A 1 397 ? 11.476 6.483 -17.752 1.00 89.31 397 GLU A C 1
ATOM 3109 O O . GLU A 1 397 ? 11.606 6.683 -18.957 1.00 89.31 397 GLU A O 1
ATOM 3114 N N . TYR A 1 398 ? 12.052 5.442 -17.143 1.00 94.12 398 TYR A N 1
ATOM 3115 C CA . TYR A 1 398 ? 13.062 4.603 -17.781 1.00 94.12 398 TYR A CA 1
ATOM 3116 C C . TYR A 1 398 ? 12.598 3.168 -18.022 1.00 94.12 398 TYR A C 1
ATOM 3118 O O . TYR A 1 398 ? 11.969 2.531 -17.172 1.00 94.12 398 TYR A O 1
ATOM 3126 N N . VAL A 1 399 ? 12.983 2.636 -19.180 1.00 96.38 399 VAL A N 1
ATOM 3127 C CA . VAL A 1 399 ? 12.742 1.257 -19.607 1.00 96.38 399 VAL A CA 1
ATOM 3128 C C . VAL A 1 399 ? 14.066 0.507 -19.650 1.00 96.38 399 VAL A C 1
ATOM 3130 O O . VAL A 1 399 ? 14.960 0.831 -20.428 1.00 96.38 399 VAL A O 1
ATOM 3133 N N . PHE A 1 400 ? 14.177 -0.503 -18.802 1.00 97.81 400 PHE A N 1
ATOM 3134 C CA . PHE A 1 400 ? 15.352 -1.327 -18.560 1.00 97.81 400 PHE A CA 1
ATOM 3135 C C . PHE A 1 400 ? 15.239 -2.595 -19.401 1.00 97.81 400 PHE A C 1
ATOM 3137 O O . PHE A 1 400 ? 14.221 -3.282 -19.323 1.00 97.81 400 PHE A O 1
ATOM 3144 N N . VAL A 1 401 ? 16.260 -2.909 -20.200 1.00 98.19 401 VAL A N 1
ATOM 3145 C CA . VAL A 1 401 ? 16.206 -3.999 -21.185 1.00 98.19 401 VAL A CA 1
ATOM 3146 C C . VAL A 1 401 ? 17.495 -4.817 -21.163 1.00 98.19 401 VAL A C 1
ATOM 3148 O O . VAL A 1 401 ? 18.597 -4.265 -21.198 1.00 98.19 401 VAL A O 1
ATOM 3151 N N . ALA A 1 402 ? 17.356 -6.141 -21.143 1.00 98.19 402 ALA A N 1
ATOM 3152 C CA . ALA A 1 402 ? 18.443 -7.070 -21.441 1.00 98.19 402 ALA A CA 1
ATOM 3153 C C . ALA A 1 402 ? 18.405 -7.418 -22.939 1.00 98.19 402 ALA A C 1
ATOM 3155 O O . ALA A 1 402 ? 17.447 -8.032 -23.402 1.00 98.19 402 ALA A O 1
ATOM 3156 N N . GLU A 1 403 ? 19.415 -6.986 -23.698 1.00 97.81 403 GLU A N 1
ATOM 3157 C CA . GLU A 1 403 ? 19.436 -7.011 -25.169 1.00 97.81 403 GLU A CA 1
ATOM 3158 C C . GLU A 1 403 ? 20.300 -8.141 -25.778 1.00 97.81 403 GLU A C 1
ATOM 3160 O O . GLU A 1 403 ? 20.905 -7.968 -26.848 1.00 97.81 403 GLU A O 1
ATOM 3165 N N . GLY A 1 404 ? 20.449 -9.274 -25.087 1.00 96.75 404 GLY A N 1
ATOM 3166 C CA . GLY A 1 404 ? 21.281 -10.390 -25.544 1.00 96.75 404 GLY A CA 1
ATOM 3167 C C . GLY A 1 404 ? 22.737 -9.966 -25.730 1.00 96.75 404 GLY A C 1
ATOM 3168 O O . GLY A 1 404 ? 23.334 -9.321 -24.863 1.00 96.75 404 GLY A O 1
ATOM 3169 N N . SER A 1 405 ? 23.304 -10.250 -26.903 1.00 96.75 405 SER A N 1
ATOM 3170 C CA . SER A 1 405 ? 24.676 -9.856 -27.279 1.00 96.75 405 SER A CA 1
ATOM 3171 C C . SER A 1 405 ? 24.936 -8.343 -27.301 1.00 96.75 405 SER A C 1
ATOM 3173 O O . SER A 1 405 ? 26.085 -7.895 -27.383 1.00 96.75 405 SER A O 1
ATOM 3175 N N . ARG A 1 406 ? 23.887 -7.513 -27.229 1.00 96.38 406 ARG A N 1
ATOM 3176 C CA . ARG A 1 406 ? 24.045 -6.062 -27.077 1.00 96.38 406 ARG A CA 1
ATOM 3177 C C . ARG A 1 406 ? 24.212 -5.626 -25.621 1.00 96.38 406 ARG A C 1
ATOM 3179 O O . ARG A 1 406 ? 24.634 -4.483 -25.414 1.00 96.38 406 ARG A O 1
ATOM 3186 N N . GLY A 1 407 ? 24.035 -6.525 -24.659 1.00 97.62 407 GLY A N 1
ATOM 3187 C CA . GLY A 1 407 ? 24.189 -6.268 -23.232 1.00 97.62 407 GLY A CA 1
ATOM 3188 C C . GLY A 1 407 ? 22.953 -5.627 -22.611 1.00 97.62 407 GLY A C 1
ATOM 3189 O O . GLY A 1 407 ? 21.851 -5.727 -23.141 1.00 97.62 407 GLY A O 1
ATOM 3190 N N . PHE A 1 408 ? 23.132 -4.959 -21.479 1.00 98.19 408 PHE A N 1
ATOM 3191 C CA . PHE A 1 408 ? 22.066 -4.236 -20.793 1.00 98.19 408 PHE A CA 1
ATOM 3192 C C . PHE A 1 408 ? 21.948 -2.798 -21.306 1.00 98.19 408 PHE A C 1
ATOM 3194 O O . PHE A 1 408 ? 22.957 -2.145 -21.598 1.00 98.19 408 PHE A O 1
ATOM 3201 N N . ARG A 1 409 ? 20.717 -2.287 -21.395 1.00 97.31 409 ARG A N 1
ATOM 3202 C CA . ARG A 1 409 ? 20.449 -0.913 -21.815 1.00 97.31 409 ARG A CA 1
ATOM 3203 C C . ARG A 1 409 ? 19.239 -0.310 -21.117 1.00 97.31 409 ARG A C 1
ATOM 3205 O O . ARG A 1 409 ? 18.241 -0.993 -20.901 1.00 97.31 409 ARG A O 1
ATOM 3212 N N . VAL A 1 410 ? 19.310 0.994 -20.853 1.00 97.25 410 VAL A N 1
ATOM 3213 C CA . VAL A 1 410 ? 18.174 1.793 -20.377 1.00 97.25 410 VAL A CA 1
ATOM 3214 C C . VAL A 1 410 ? 17.745 2.811 -21.432 1.00 97.25 410 VAL A C 1
ATOM 3216 O O . VAL A 1 410 ? 18.586 3.516 -21.991 1.00 97.25 410 VAL A O 1
ATOM 3219 N N . TYR A 1 411 ? 16.442 2.892 -21.689 1.00 96.06 411 TYR A N 1
ATOM 3220 C CA . TYR A 1 411 ? 15.805 3.849 -22.592 1.00 96.06 411 TYR A CA 1
ATOM 3221 C C . TYR A 1 411 ? 14.980 4.867 -21.808 1.00 96.06 411 TYR A C 1
ATOM 3223 O O . TYR A 1 411 ? 14.297 4.495 -20.859 1.00 96.06 411 TYR A O 1
ATOM 3231 N N . ASP A 1 412 ? 14.991 6.124 -22.238 1.00 93.81 412 ASP A N 1
ATOM 3232 C CA . ASP A 1 412 ? 14.091 7.164 -21.733 1.00 93.81 412 ASP A CA 1
ATOM 3233 C C . ASP A 1 412 ? 12.754 7.099 -22.492 1.00 93.81 412 ASP A C 1
ATOM 3235 O O . ASP A 1 412 ? 12.700 7.130 -23.727 1.00 93.81 412 ASP A O 1
ATOM 3239 N N . ALA A 1 413 ? 11.669 6.968 -21.734 1.00 93.62 413 ALA A N 1
ATOM 3240 C CA . ALA A 1 413 ? 10.298 6.859 -22.201 1.00 93.62 413 ALA A CA 1
ATOM 3241 C C . ALA A 1 413 ? 9.409 8.046 -21.790 1.00 93.62 413 ALA A C 1
ATOM 3243 O O . ALA A 1 413 ? 8.199 8.009 -22.039 1.00 93.62 413 ALA A O 1
ATOM 3244 N N . ALA A 1 414 ? 9.962 9.116 -21.208 1.00 91.31 414 ALA A N 1
ATOM 3245 C CA . ALA A 1 414 ? 9.202 10.284 -20.751 1.00 91.31 414 ALA A CA 1
ATOM 3246 C C . ALA A 1 414 ? 8.339 10.897 -21.871 1.00 91.31 414 ALA A C 1
ATOM 3248 O O . ALA A 1 414 ? 7.225 11.372 -21.641 1.00 91.31 414 ALA A O 1
ATOM 3249 N N . SER A 1 415 ? 8.830 10.821 -23.112 1.00 92.62 415 SER A N 1
ATOM 3250 C CA . SER A 1 415 ? 8.181 11.381 -24.300 1.00 92.62 415 SER A CA 1
ATOM 3251 C C . SER A 1 415 ? 7.233 10.420 -25.028 1.00 92.62 415 SER A C 1
ATOM 3253 O O . SER A 1 415 ? 6.693 10.792 -26.070 1.00 92.62 415 SER A O 1
ATOM 3255 N N . VAL A 1 416 ? 6.966 9.215 -24.503 1.00 94.50 416 VAL A N 1
ATOM 3256 C CA . VAL A 1 416 ? 6.178 8.169 -25.195 1.00 94.50 416 VAL A CA 1
ATOM 3257 C C . VAL A 1 416 ? 4.793 8.650 -25.660 1.00 94.50 416 VAL A C 1
ATOM 3259 O O . VAL A 1 416 ? 4.332 8.320 -26.755 1.00 94.50 416 VAL A O 1
ATOM 3262 N N . ALA A 1 417 ? 4.147 9.510 -24.872 1.00 93.62 417 ALA A N 1
ATOM 3263 C CA . ALA A 1 417 ? 2.838 10.085 -25.182 1.00 93.62 417 ALA A CA 1
ATOM 3264 C C . ALA A 1 417 ? 2.908 11.513 -25.758 1.00 93.62 417 ALA A C 1
ATOM 3266 O O . ALA A 1 417 ? 1.872 12.130 -26.029 1.00 93.62 417 ALA A O 1
ATOM 3267 N N . ASN A 1 418 ? 4.112 12.057 -25.945 1.00 94.25 418 ASN A N 1
ATOM 3268 C CA . ASN A 1 418 ? 4.313 13.425 -26.387 1.00 94.25 418 ASN A CA 1
ATOM 3269 C C . ASN A 1 418 ? 4.318 13.513 -27.919 1.00 94.25 418 ASN A C 1
ATOM 3271 O O . ASN A 1 418 ? 5.267 13.112 -28.589 1.00 94.25 418 ASN A O 1
ATOM 3275 N N . LYS A 1 419 ? 3.267 14.111 -28.489 1.00 92.06 419 LYS A N 1
ATOM 3276 C CA . LYS A 1 419 ? 3.157 14.334 -29.941 1.00 92.06 419 LYS A CA 1
ATOM 3277 C C . LYS A 1 419 ? 4.205 15.298 -30.518 1.00 92.06 419 LYS A C 1
ATOM 3279 O O . LYS A 1 419 ? 4.371 15.328 -31.731 1.00 92.06 419 LYS A O 1
ATOM 3284 N N . GLY A 1 420 ? 4.868 16.095 -29.677 1.00 92.31 420 GLY A N 1
ATOM 3285 C CA . GLY A 1 420 ? 5.946 17.001 -30.079 1.00 92.31 420 GLY A CA 1
ATOM 3286 C C . GLY A 1 420 ? 7.260 16.279 -30.396 1.00 92.31 420 GLY A C 1
ATOM 3287 O O . GLY A 1 420 ? 8.161 16.881 -30.972 1.00 92.31 420 GLY A O 1
ATOM 3288 N N . PHE A 1 421 ? 7.366 14.987 -30.067 1.00 91.06 421 PHE A N 1
ATOM 3289 C CA . PHE A 1 421 ? 8.540 14.162 -30.338 1.00 91.06 421 PHE A CA 1
ATOM 3290 C C . PHE A 1 421 ? 8.245 13.148 -31.445 1.00 91.06 421 PHE A C 1
ATOM 3292 O O . PHE A 1 421 ? 7.278 12.387 -31.382 1.00 91.06 421 PHE A O 1
ATOM 3299 N N . SER A 1 422 ? 9.102 13.131 -32.471 1.00 89.44 422 SER A N 1
ATOM 3300 C CA . SER A 1 422 ? 9.013 12.146 -33.561 1.00 89.44 422 SER A CA 1
ATOM 3301 C C . SER A 1 422 ? 9.533 10.778 -33.119 1.00 89.44 422 SER A C 1
ATOM 3303 O O . SER A 1 422 ? 8.858 9.773 -33.312 1.00 89.44 422 SER A O 1
ATOM 3305 N N . GLN A 1 423 ? 10.702 10.750 -32.470 1.00 91.44 423 GLN A N 1
ATOM 3306 C CA . GLN A 1 423 ? 11.236 9.563 -31.809 1.00 91.44 423 GLN A CA 1
ATOM 3307 C C . GLN A 1 423 ? 10.919 9.655 -30.316 1.00 91.44 423 GLN A C 1
ATOM 3309 O O . GLN A 1 423 ? 11.478 10.494 -29.615 1.00 91.44 423 GLN A O 1
ATOM 3314 N N . ARG A 1 424 ? 9.979 8.831 -29.848 1.00 92.56 424 ARG A N 1
ATOM 3315 C CA . ARG A 1 424 ? 9.375 8.984 -28.513 1.00 92.56 424 ARG A CA 1
ATOM 3316 C C . ARG A 1 424 ? 10.006 8.141 -27.409 1.00 92.56 424 ARG A C 1
ATOM 3318 O O . ARG A 1 424 ? 9.804 8.429 -26.236 1.00 92.56 424 ARG A O 1
ATOM 3325 N N . ILE A 1 425 ? 10.749 7.114 -27.806 1.00 95.25 425 ILE A N 1
ATOM 3326 C CA . ILE A 1 425 ? 11.618 6.309 -26.944 1.00 95.25 425 ILE A CA 1
ATOM 3327 C C . ILE A 1 425 ? 13.049 6.717 -27.284 1.00 95.25 425 ILE A C 1
ATOM 3329 O O . ILE A 1 425 ? 13.412 6.692 -28.462 1.00 95.25 425 ILE A O 1
ATOM 3333 N N . ILE A 1 426 ? 13.832 7.134 -26.297 1.00 92.44 426 ILE A N 1
ATOM 3334 C CA . ILE A 1 426 ? 15.090 7.855 -26.495 1.00 92.44 426 ILE A CA 1
ATOM 3335 C C . ILE A 1 426 ? 16.249 7.028 -25.935 1.00 92.44 426 ILE A C 1
ATOM 3337 O O . ILE A 1 426 ? 16.213 6.533 -24.815 1.00 92.44 426 ILE A O 1
ATOM 3341 N N . THR A 1 427 ? 17.301 6.875 -26.740 1.00 91.56 427 THR A N 1
ATOM 3342 C CA . THR A 1 427 ? 18.547 6.206 -26.327 1.00 91.56 427 THR A CA 1
ATOM 3343 C C . THR A 1 427 ? 19.496 7.163 -25.597 1.00 91.56 427 THR A C 1
ATOM 3345 O O . THR A 1 427 ? 20.120 6.795 -24.611 1.00 91.56 427 THR A O 1
ATOM 3348 N N . ALA A 1 428 ? 19.646 8.374 -26.130 1.00 85.81 428 ALA A N 1
ATOM 3349 C CA . ALA A 1 428 ? 20.419 9.464 -25.551 1.00 85.81 428 ALA A CA 1
ATOM 3350 C C . ALA A 1 428 ? 19.805 10.776 -26.073 1.00 85.81 428 ALA A C 1
ATOM 3352 O O . ALA A 1 428 ? 19.548 10.852 -27.280 1.00 85.81 428 ALA A O 1
ATOM 3353 N N . PRO A 1 429 ? 19.571 11.800 -25.232 1.00 76.50 429 PRO A N 1
ATOM 3354 C CA . PRO A 1 429 ? 18.894 13.028 -25.661 1.00 76.50 429 PRO A CA 1
ATOM 3355 C C . PRO A 1 429 ? 19.640 13.809 -26.754 1.00 76.50 429 PRO A C 1
ATOM 3357 O O . PRO A 1 429 ? 19.014 14.448 -27.595 1.00 76.50 429 PRO A O 1
ATOM 3360 N N . PHE A 1 430 ? 20.978 13.743 -26.757 1.00 75.50 430 PHE A N 1
ATOM 3361 C CA . PHE A 1 430 ? 21.827 14.487 -27.697 1.00 75.50 430 PHE A CA 1
ATOM 3362 C C . PHE A 1 430 ? 22.803 13.581 -28.450 1.00 75.50 430 PHE A C 1
ATOM 3364 O O . PHE A 1 430 ? 22.793 13.532 -29.678 1.00 75.50 430 PHE A O 1
ATOM 3371 N N . SER A 1 431 ? 23.677 12.875 -27.725 1.00 82.62 431 SER A N 1
ATOM 3372 C CA . SER A 1 431 ? 24.650 11.948 -28.307 1.00 82.62 431 SER A CA 1
ATOM 3373 C C . SER A 1 431 ? 25.184 10.965 -27.257 1.00 82.62 431 SER A C 1
ATOM 3375 O O . SER A 1 431 ? 25.153 11.298 -26.069 1.00 82.62 431 SER A O 1
ATOM 3377 N N . PRO A 1 432 ? 25.778 9.831 -27.679 1.00 82.38 432 PRO A N 1
ATOM 3378 C CA . PRO A 1 432 ? 26.486 8.918 -26.778 1.00 82.38 432 PRO A CA 1
ATOM 3379 C C . PRO A 1 432 ? 27.662 9.547 -26.010 1.00 82.38 432 PRO A C 1
ATOM 3381 O O . PRO A 1 432 ? 28.117 8.987 -25.024 1.00 82.38 432 PRO A O 1
ATOM 3384 N N . LEU A 1 433 ? 28.177 10.704 -26.450 1.00 83.75 433 LEU A N 1
ATOM 3385 C CA . LEU A 1 433 ? 29.247 11.421 -25.743 1.00 83.75 433 LEU A CA 1
ATOM 3386 C C . LEU A 1 433 ? 28.735 12.216 -24.534 1.00 83.75 433 LEU A C 1
ATOM 3388 O O . LEU A 1 433 ? 29.538 12.632 -23.707 1.00 83.75 433 LEU A O 1
ATOM 3392 N N . GLY A 1 434 ? 27.425 12.475 -24.461 1.00 84.38 434 GLY A N 1
ATOM 3393 C CA . GLY A 1 434 ? 26.797 13.189 -23.345 1.00 84.38 434 GLY A CA 1
ATOM 3394 C C . GLY A 1 434 ? 26.060 12.281 -22.360 1.00 84.38 434 GLY A C 1
ATOM 3395 O O . GLY A 1 434 ? 25.770 12.727 -21.258 1.00 84.38 434 GLY A O 1
ATOM 3396 N N . GLN A 1 435 ? 25.745 11.050 -22.768 1.00 90.19 435 GLN A N 1
ATOM 3397 C CA . GLN A 1 435 ? 25.076 10.021 -21.972 1.00 90.19 435 GLN A CA 1
ATOM 3398 C C . GLN A 1 435 ? 25.259 8.664 -22.666 1.00 90.19 435 GLN A C 1
ATOM 3400 O O . GLN A 1 435 ? 24.980 8.552 -23.862 1.00 90.19 435 GLN A O 1
ATOM 3405 N N . ASP A 1 436 ? 25.644 7.629 -21.919 1.00 92.12 436 ASP A N 1
ATOM 3406 C CA . ASP A 1 436 ? 25.615 6.238 -22.379 1.00 92.12 436 ASP A CA 1
ATOM 3407 C C . ASP A 1 436 ? 25.071 5.321 -21.278 1.00 92.12 436 ASP A C 1
ATOM 3409 O O . ASP A 1 436 ? 25.763 4.919 -20.345 1.00 92.12 436 ASP A O 1
ATOM 3413 N N . THR A 1 437 ? 23.798 4.961 -21.412 1.00 95.00 437 THR A N 1
ATOM 3414 C CA . THR A 1 437 ? 23.088 4.066 -20.492 1.00 95.00 437 THR A CA 1
ATOM 3415 C C . THR A 1 437 ? 23.211 2.591 -20.872 1.00 95.00 437 THR A C 1
ATOM 3417 O O . THR A 1 437 ? 22.392 1.759 -20.471 1.00 95.00 437 THR A O 1
ATOM 3420 N N . ARG A 1 438 ? 24.200 2.242 -21.702 1.00 96.06 438 ARG A N 1
ATOM 3421 C CA . ARG A 1 438 ? 24.464 0.866 -22.111 1.00 96.06 438 ARG A CA 1
ATOM 3422 C C . ARG A 1 438 ? 25.617 0.275 -21.310 1.00 96.06 438 ARG A C 1
ATOM 3424 O O . ARG A 1 438 ? 26.740 0.759 -21.366 1.00 96.06 438 ARG A O 1
ATOM 3431 N N . VAL A 1 439 ? 25.375 -0.893 -20.725 1.00 97.62 439 VAL A N 1
ATOM 3432 C CA . VAL A 1 439 ? 26.421 -1.745 -20.161 1.00 97.62 439 VAL A CA 1
ATOM 3433 C C . VAL A 1 439 ? 26.624 -2.936 -21.086 1.00 97.62 439 VAL A C 1
ATOM 3435 O O . VAL A 1 439 ? 25.770 -3.813 -21.209 1.00 97.62 439 VAL A O 1
ATOM 3438 N N . LYS A 1 440 ? 27.768 -2.970 -21.773 1.00 97.25 440 LYS A N 1
ATOM 3439 C CA . LYS A 1 440 ? 28.127 -4.098 -22.647 1.00 97.25 440 LYS A CA 1
ATOM 3440 C C . LYS A 1 440 ? 28.266 -5.366 -21.810 1.00 97.25 440 LYS A C 1
ATOM 3442 O O . LYS A 1 440 ? 28.872 -5.302 -20.745 1.00 97.25 440 LYS A O 1
ATOM 3447 N N . SER A 1 441 ? 27.780 -6.494 -22.317 1.00 97.50 441 SER A N 1
ATOM 3448 C CA . SER A 1 441 ? 28.021 -7.843 -21.794 1.00 97.50 441 SER A CA 1
ATOM 3449 C C . SER A 1 441 ? 27.979 -8.862 -22.937 1.00 97.50 441 SER A C 1
ATOM 3451 O O . SER A 1 441 ? 27.700 -8.479 -24.078 1.00 97.50 441 SER A O 1
ATOM 3453 N N . ARG A 1 442 ? 28.332 -10.121 -22.666 1.00 97.56 442 ARG A N 1
ATOM 3454 C CA . ARG A 1 442 ? 28.427 -11.176 -23.683 1.00 97.56 442 ARG A CA 1
ATOM 3455 C C . ARG A 1 442 ? 27.065 -11.626 -24.193 1.00 97.56 442 ARG A C 1
ATOM 3457 O O . ARG A 1 442 ? 26.896 -11.725 -25.406 1.00 97.56 442 ARG A O 1
ATOM 3464 N N . ASN A 1 443 ? 26.116 -11.872 -23.292 1.00 97.81 443 ASN A N 1
ATOM 3465 C CA . ASN A 1 443 ? 24.751 -12.251 -23.632 1.00 97.81 443 ASN A CA 1
ATOM 3466 C C . ASN A 1 443 ? 23.771 -11.985 -22.470 1.00 97.81 443 ASN A C 1
ATOM 3468 O O . ASN A 1 443 ? 23.446 -12.890 -21.700 1.00 97.81 443 ASN A O 1
ATOM 3472 N N . ALA A 1 444 ? 23.286 -10.745 -22.344 1.00 98.19 444 ALA A N 1
ATOM 3473 C CA . ALA A 1 444 ? 22.327 -10.354 -21.309 1.00 98.19 444 ALA A CA 1
ATOM 3474 C C . ALA A 1 444 ? 20.945 -10.985 -21.550 1.00 98.19 444 ALA A C 1
ATOM 3476 O O . ALA A 1 444 ? 20.308 -10.757 -22.581 1.00 98.19 444 ALA A O 1
ATOM 3477 N N . THR A 1 445 ? 20.444 -11.734 -20.575 1.00 97.94 445 THR A N 1
ATOM 3478 C CA . THR A 1 445 ? 19.214 -12.521 -20.702 1.00 97.94 445 THR A CA 1
ATOM 3479 C C . THR A 1 445 ? 18.041 -11.955 -19.914 1.00 97.94 445 THR A C 1
ATOM 3481 O O . THR A 1 445 ? 16.921 -11.988 -20.411 1.00 97.94 445 THR A O 1
ATOM 3484 N N . CYS A 1 446 ? 18.244 -11.378 -18.727 1.00 98.00 446 CYS A N 1
ATOM 3485 C CA . CYS A 1 446 ? 17.157 -10.682 -18.037 1.00 98.00 446 CYS A CA 1
ATOM 3486 C C . CYS A 1 446 ? 17.605 -9.556 -17.117 1.00 98.00 446 CYS A C 1
ATOM 3488 O O . CYS A 1 446 ? 18.752 -9.531 -16.685 1.00 98.00 446 CYS A O 1
ATOM 3490 N N . VAL A 1 447 ? 16.689 -8.636 -16.813 1.00 97.81 447 VAL A N 1
ATOM 3491 C CA . VAL A 1 447 ? 16.857 -7.555 -15.842 1.00 97.81 447 VAL A CA 1
ATOM 3492 C C . VAL A 1 447 ? 15.739 -7.591 -14.799 1.00 97.81 447 VAL A C 1
ATOM 3494 O O . VAL A 1 447 ? 14.572 -7.778 -15.142 1.00 97.81 447 VAL A O 1
ATOM 3497 N N . ALA A 1 448 ? 16.089 -7.378 -13.532 1.00 96.00 448 ALA A N 1
ATOM 3498 C CA . ALA A 1 448 ? 15.133 -7.111 -12.469 1.00 96.00 448 ALA A CA 1
ATOM 3499 C C . ALA A 1 448 ? 15.569 -5.928 -11.599 1.00 96.00 448 ALA A C 1
ATOM 3501 O O . ALA A 1 448 ? 16.743 -5.757 -11.269 1.00 96.00 448 ALA A O 1
ATOM 3502 N N . LEU A 1 449 ? 14.587 -5.134 -11.198 1.00 94.25 449 LEU A N 1
ATOM 3503 C CA . LEU A 1 449 ? 14.704 -4.062 -10.223 1.00 94.25 449 LEU A CA 1
ATOM 3504 C C . LEU A 1 449 ? 14.020 -4.503 -8.928 1.00 94.25 449 LEU A C 1
ATOM 3506 O O . LEU A 1 449 ? 12.989 -5.175 -8.964 1.00 94.25 449 LEU A O 1
ATOM 3510 N N . ALA A 1 450 ? 14.559 -4.089 -7.780 1.00 90.88 450 ALA A N 1
ATOM 3511 C CA . ALA A 1 450 ? 13.955 -4.389 -6.476 1.00 90.88 450 ALA A CA 1
ATOM 3512 C C . ALA A 1 450 ? 12.555 -3.762 -6.308 1.00 90.88 450 ALA A C 1
ATOM 3514 O O . ALA A 1 450 ? 11.756 -4.212 -5.491 1.00 90.88 450 ALA A O 1
ATOM 3515 N N . THR A 1 451 ? 12.247 -2.724 -7.087 1.00 88.62 451 THR A N 1
ATOM 3516 C CA . THR A 1 451 ? 10.926 -2.101 -7.176 1.00 88.62 451 THR A CA 1
ATOM 3517 C C . THR A 1 451 ? 10.727 -1.477 -8.556 1.00 88.62 451 THR A C 1
ATOM 3519 O O . THR A 1 451 ? 11.681 -1.002 -9.174 1.00 88.62 451 THR A O 1
ATOM 3522 N N . THR A 1 452 ? 9.483 -1.454 -9.036 1.00 86.94 452 THR A N 1
ATOM 3523 C CA . THR A 1 452 ? 9.073 -0.697 -10.234 1.00 86.94 452 THR A CA 1
ATOM 3524 C C . THR A 1 452 ? 8.703 0.751 -9.905 1.00 86.94 452 THR A C 1
ATOM 3526 O O . THR A 1 452 ? 8.510 1.566 -10.807 1.00 86.94 452 THR A O 1
ATOM 3529 N N . GLN A 1 453 ? 8.623 1.099 -8.617 1.00 88.69 453 GLN A N 1
ATOM 3530 C CA . GLN A 1 453 ? 8.416 2.473 -8.177 1.00 88.69 453 GLN A CA 1
ATOM 3531 C C . GLN A 1 453 ? 9.737 3.256 -8.217 1.00 88.69 453 GLN A C 1
ATOM 3533 O O . GLN A 1 453 ? 10.796 2.720 -7.880 1.00 88.69 453 GLN A O 1
ATOM 3538 N N . PRO A 1 454 ? 9.719 4.535 -8.619 1.00 90.25 454 PRO A N 1
ATOM 3539 C CA . PRO A 1 454 ? 10.914 5.360 -8.573 1.00 90.25 454 PRO A CA 1
ATOM 3540 C C . PRO A 1 454 ? 11.303 5.623 -7.109 1.00 90.25 454 PRO A C 1
ATOM 3542 O O . PRO A 1 454 ? 10.467 5.964 -6.277 1.00 90.25 454 PRO A O 1
ATOM 3545 N N . VAL A 1 455 ? 12.586 5.437 -6.812 1.00 92.44 455 VAL A N 1
ATOM 3546 C CA . VAL A 1 455 ? 13.233 5.691 -5.511 1.00 92.44 455 VAL A CA 1
ATOM 3547 C C . VAL A 1 455 ? 14.628 6.245 -5.783 1.00 92.44 455 VAL A C 1
ATOM 3549 O O . VAL A 1 455 ? 15.177 5.978 -6.852 1.00 92.44 455 VAL A O 1
ATOM 3552 N N . GLN A 1 456 ? 15.194 6.996 -4.846 1.00 93.44 456 GLN A N 1
ATOM 3553 C CA . GLN A 1 456 ? 16.557 7.516 -4.924 1.00 93.44 456 GLN A CA 1
ATOM 3554 C C . GLN A 1 456 ? 17.251 7.384 -3.558 1.00 93.44 456 GLN A C 1
ATOM 3556 O O . GLN A 1 456 ? 17.224 8.320 -2.748 1.00 93.44 456 GLN A O 1
ATOM 3561 N N . PRO A 1 457 ? 17.857 6.220 -3.276 1.00 92.75 457 PRO A N 1
ATOM 3562 C CA . PRO A 1 457 ? 18.484 5.930 -1.989 1.00 92.75 457 PRO A CA 1
ATOM 3563 C C . PRO A 1 457 ? 19.551 6.941 -1.550 1.00 92.75 457 PRO A C 1
ATOM 3565 O O . PRO A 1 457 ? 19.723 7.158 -0.350 1.00 92.75 457 PRO A O 1
ATOM 3568 N N . SER A 1 458 ? 20.247 7.603 -2.482 1.00 92.00 458 SER A N 1
ATOM 3569 C CA . SER A 1 458 ? 21.270 8.607 -2.148 1.00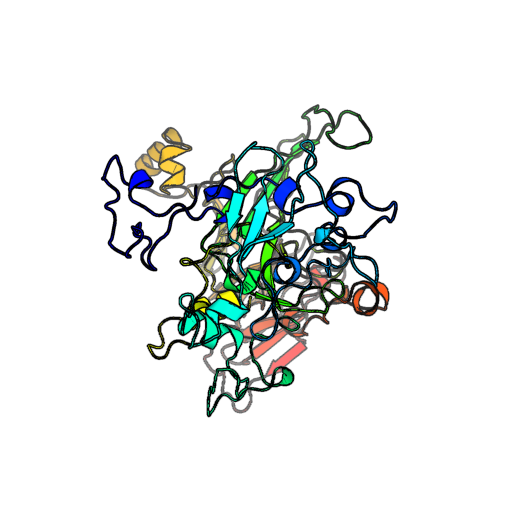 92.00 458 SER A CA 1
ATOM 3570 C C . SER A 1 458 ? 20.728 9.824 -1.389 1.00 92.00 458 SER A C 1
ATOM 3572 O O . SER A 1 458 ? 21.482 10.453 -0.646 1.00 92.00 458 SER A O 1
ATOM 3574 N N . ARG A 1 459 ? 19.422 10.118 -1.476 1.00 92.75 459 ARG A N 1
ATOM 3575 C CA . ARG A 1 459 ? 18.777 11.175 -0.673 1.00 92.75 459 ARG A CA 1
ATOM 3576 C C . ARG A 1 459 ? 18.532 10.786 0.782 1.00 92.75 459 ARG A C 1
ATOM 3578 O O . ARG A 1 459 ? 18.340 11.658 1.624 1.00 92.75 459 ARG A O 1
ATOM 3585 N N . ASN A 1 460 ? 18.532 9.493 1.096 1.00 93.94 460 ASN A N 1
ATOM 3586 C CA . ASN A 1 460 ? 18.218 8.971 2.423 1.00 93.94 460 ASN A CA 1
ATOM 3587 C C . ASN A 1 460 ? 19.447 9.006 3.354 1.00 93.94 460 ASN A C 1
ATOM 3589 O O . ASN A 1 460 ? 19.959 7.986 3.832 1.00 93.94 460 ASN A O 1
ATOM 3593 N N . GLN A 1 461 ? 19.994 10.202 3.560 1.00 92.94 461 GLN A N 1
ATOM 3594 C CA . GLN A 1 461 ? 21.224 10.418 4.318 1.00 92.94 461 GLN A CA 1
ATOM 3595 C C . GLN A 1 461 ? 21.144 11.685 5.177 1.00 92.94 461 GLN A C 1
ATOM 3597 O O . GLN A 1 461 ? 20.330 12.573 4.932 1.00 92.94 461 GLN A O 1
ATOM 3602 N N . GLY A 1 462 ? 22.029 11.771 6.171 1.00 94.31 462 GLY A N 1
ATOM 3603 C CA . GLY A 1 462 ? 22.151 12.928 7.058 1.00 94.31 462 GLY A CA 1
ATOM 3604 C C . GLY A 1 462 ? 21.158 12.948 8.222 1.00 94.31 462 GLY A C 1
ATOM 3605 O O . GLY A 1 462 ? 20.197 12.179 8.262 1.00 94.31 462 GLY A O 1
ATOM 3606 N N . GLU A 1 463 ? 21.421 13.863 9.157 1.00 95.12 463 GLU A N 1
ATOM 3607 C CA . GLU A 1 463 ? 20.688 14.044 10.420 1.00 95.12 463 GLU A CA 1
ATOM 3608 C C . GLU A 1 463 ? 19.191 14.280 10.189 1.00 95.12 463 GLU A C 1
ATOM 3610 O O . GLU A 1 463 ? 18.350 13.632 10.807 1.00 95.12 463 GLU A O 1
ATOM 3615 N N . LEU A 1 464 ? 18.840 15.142 9.226 1.00 93.44 464 LEU A N 1
ATOM 3616 C CA . LEU A 1 464 ? 17.439 15.437 8.929 1.00 93.44 464 LEU A CA 1
ATOM 3617 C C . LEU A 1 464 ? 16.656 14.182 8.521 1.00 93.44 464 LEU A C 1
ATOM 3619 O O . LEU A 1 464 ? 15.536 13.991 8.980 1.00 93.44 464 LEU A O 1
ATOM 3623 N N . MET A 1 465 ? 17.226 13.328 7.667 1.00 94.50 465 MET A N 1
ATOM 3624 C CA . MET A 1 465 ? 16.512 12.144 7.183 1.00 94.50 465 MET A CA 1
ATOM 3625 C C . MET A 1 465 ? 16.521 11.012 8.209 1.00 94.50 465 MET A C 1
ATOM 3627 O O . MET A 1 465 ? 15.474 10.439 8.481 1.00 94.50 465 MET A O 1
ATOM 3631 N N . ARG A 1 466 ? 17.681 10.682 8.782 1.00 92.19 466 ARG A N 1
ATOM 3632 C CA . ARG A 1 466 ? 17.837 9.463 9.595 1.00 92.19 466 ARG A CA 1
ATOM 3633 C C . ARG A 1 466 ? 17.491 9.655 11.067 1.00 92.19 466 ARG A C 1
ATOM 3635 O O . ARG A 1 466 ? 16.986 8.719 11.678 1.00 92.19 466 ARG A O 1
ATOM 3642 N N . ASP A 1 467 ? 17.719 10.850 11.607 1.00 91.62 467 ASP A N 1
ATOM 3643 C CA . ASP A 1 467 ? 17.580 11.104 13.043 1.00 91.62 467 ASP A CA 1
ATOM 3644 C C . ASP A 1 467 ? 16.318 11.921 13.341 1.00 91.62 467 ASP A C 1
ATOM 3646 O O . ASP A 1 467 ? 15.537 11.545 14.207 1.00 91.62 467 ASP A O 1
ATOM 3650 N N . ILE A 1 468 ? 16.075 13.006 12.596 1.00 90.19 468 ILE A N 1
ATOM 3651 C CA . ILE A 1 468 ? 14.902 13.872 12.812 1.00 90.19 468 ILE A CA 1
ATOM 3652 C C . ILE A 1 468 ? 13.635 13.244 12.219 1.00 90.19 468 ILE A C 1
ATOM 3654 O O . ILE A 1 468 ? 12.618 13.153 12.900 1.00 90.19 468 ILE A O 1
ATOM 3658 N N . ASN A 1 469 ? 13.683 12.802 10.958 1.00 88.88 469 ASN A N 1
ATOM 3659 C CA . ASN A 1 469 ? 12.528 12.179 10.300 1.00 88.88 469 ASN A CA 1
ATOM 3660 C C . ASN A 1 469 ? 12.377 10.684 10.629 1.00 88.88 469 ASN A C 1
ATOM 3662 O O . ASN A 1 469 ? 11.380 10.085 10.233 1.00 88.88 469 ASN A O 1
ATOM 3666 N N . LEU A 1 470 ? 13.354 10.082 11.323 1.00 90.50 470 LEU A N 1
ATOM 3667 C CA . LEU A 1 470 ? 13.391 8.653 11.668 1.00 90.50 470 LEU A CA 1
ATOM 3668 C C . LEU A 1 470 ? 13.262 7.715 10.452 1.00 90.50 470 LEU A C 1
ATOM 3670 O O . LEU A 1 470 ? 12.758 6.594 10.566 1.00 90.50 470 LEU A O 1
ATOM 3674 N N . GLU A 1 471 ? 13.715 8.157 9.275 1.00 91.50 471 GLU A N 1
ATOM 3675 C CA . GLU A 1 471 ? 13.669 7.340 8.067 1.00 91.50 471 GLU A CA 1
ATOM 3676 C C . GLU A 1 471 ? 14.624 6.153 8.199 1.00 91.50 471 GLU A C 1
ATOM 3678 O O . GLU A 1 471 ? 15.801 6.303 8.542 1.00 91.50 471 GLU A O 1
ATOM 3683 N N . GLN A 1 472 ? 14.142 4.960 7.853 1.00 89.69 472 GLN A N 1
ATOM 3684 C CA . GLN A 1 472 ? 15.006 3.786 7.802 1.00 89.69 472 GLN A CA 1
ATOM 3685 C C . GLN A 1 472 ? 16.037 3.931 6.673 1.00 89.69 472 GLN A C 1
ATOM 3687 O O . GLN A 1 472 ? 15.707 4.477 5.613 1.00 89.69 472 GLN A O 1
ATOM 3692 N N . PRO A 1 473 ? 17.275 3.438 6.870 1.00 91.88 473 PRO A N 1
ATOM 3693 C CA . PRO A 1 473 ? 18.275 3.434 5.817 1.00 91.88 473 PRO A CA 1
ATOM 3694 C C . PRO A 1 473 ? 17.790 2.574 4.649 1.00 91.88 473 PRO A C 1
ATOM 3696 O O . PRO A 1 473 ? 17.422 1.413 4.835 1.00 91.88 473 PRO A O 1
ATOM 3699 N N . HIS A 1 474 ? 17.834 3.121 3.435 1.00 91.06 474 HIS A N 1
ATOM 3700 C CA . HIS A 1 474 ? 17.555 2.327 2.241 1.00 91.06 474 HIS A CA 1
ATOM 3701 C C . HIS A 1 474 ? 18.540 1.162 2.131 1.00 91.06 474 HIS A C 1
ATOM 3703 O O . HIS A 1 474 ? 19.757 1.337 2.246 1.00 91.06 474 HIS A O 1
ATOM 3709 N N . HIS A 1 475 ? 18.014 -0.028 1.849 1.00 91.44 475 HIS A N 1
ATOM 3710 C CA . HIS A 1 475 ? 18.860 -1.174 1.564 1.00 91.44 475 HIS A CA 1
ATOM 3711 C C . HIS A 1 475 ? 19.619 -0.951 0.235 1.00 91.44 475 HIS A C 1
ATOM 3713 O O . HIS A 1 475 ? 18.991 -0.562 -0.755 1.00 91.44 475 HIS A O 1
ATOM 3719 N N . PRO A 1 476 ? 20.935 -1.237 0.145 1.00 90.81 476 PRO A N 1
ATOM 3720 C CA . PRO A 1 476 ? 21.726 -0.991 -1.068 1.00 90.81 476 PRO A CA 1
ATOM 3721 C C . PRO A 1 476 ? 21.212 -1.686 -2.335 1.00 90.81 476 PRO A C 1
ATOM 3723 O O . PRO A 1 476 ? 21.545 -1.266 -3.437 1.00 90.81 476 PRO A O 1
ATOM 3726 N N . ILE A 1 477 ? 20.378 -2.726 -2.198 1.00 92.25 477 ILE A N 1
ATOM 3727 C CA . ILE A 1 477 ? 19.714 -3.411 -3.324 1.00 92.25 477 ILE A CA 1
ATOM 3728 C C . ILE A 1 477 ? 18.966 -2.431 -4.245 1.00 92.25 477 ILE A C 1
ATOM 3730 O O . ILE A 1 477 ? 18.881 -2.661 -5.444 1.00 92.25 477 ILE A O 1
ATOM 3734 N N . TYR A 1 478 ? 18.465 -1.317 -3.705 1.00 92.69 478 TYR A N 1
ATOM 3735 C CA . TYR A 1 478 ? 17.709 -0.316 -4.457 1.00 92.69 478 TYR A CA 1
ATOM 3736 C C . TYR A 1 478 ? 18.546 0.579 -5.370 1.00 92.69 478 TYR A C 1
ATOM 3738 O O . TYR A 1 478 ? 17.976 1.250 -6.234 1.00 92.69 478 TYR A O 1
ATOM 3746 N N . ASN A 1 479 ? 19.870 0.567 -5.207 1.00 93.25 479 ASN A N 1
ATOM 3747 C CA . ASN A 1 479 ? 20.789 1.316 -6.063 1.00 93.25 479 ASN A CA 1
ATOM 3748 C C . ASN A 1 479 ? 20.984 0.636 -7.420 1.00 93.25 479 ASN A C 1
ATOM 3750 O O . ASN A 1 479 ? 21.454 1.273 -8.356 1.00 93.25 479 ASN A O 1
ATOM 3754 N N . TYR A 1 480 ? 20.661 -0.658 -7.523 1.00 95.56 480 TYR A N 1
ATOM 3755 C CA . TYR A 1 480 ? 21.118 -1.483 -8.630 1.00 95.56 480 TYR A CA 1
ATOM 3756 C C . TYR A 1 480 ? 19.981 -2.008 -9.505 1.00 95.56 480 TYR A C 1
ATOM 3758 O O . TYR A 1 480 ? 18.930 -2.439 -9.023 1.00 95.56 480 TYR A O 1
ATOM 3766 N N . ALA A 1 481 ? 20.243 -2.054 -10.809 1.00 97.31 481 ALA A N 1
ATOM 3767 C CA . ALA A 1 481 ? 19.613 -3.016 -11.698 1.00 97.31 481 ALA A CA 1
ATOM 3768 C C . ALA A 1 481 ? 20.383 -4.341 -11.628 1.00 97.31 481 ALA A C 1
ATOM 3770 O O . ALA A 1 481 ? 21.611 -4.369 -11.749 1.00 97.31 481 ALA A O 1
ATOM 3771 N N . PHE A 1 482 ? 19.653 -5.439 -11.451 1.00 97.81 482 PHE A N 1
ATOM 3772 C CA . PHE A 1 482 ? 20.195 -6.793 -11.445 1.00 97.81 482 PHE A CA 1
ATOM 3773 C C . PHE A 1 482 ? 20.044 -7.350 -12.849 1.00 97.81 482 PHE A C 1
ATOM 3775 O O . PHE A 1 482 ? 18.929 -7.424 -13.358 1.00 97.81 482 PHE A O 1
ATOM 3782 N N . VAL A 1 483 ? 21.148 -7.727 -13.480 1.00 98.44 483 VAL A N 1
ATOM 3783 C CA . VAL A 1 483 ? 21.165 -8.244 -14.847 1.00 98.44 483 VAL A CA 1
ATOM 3784 C C . VAL A 1 483 ? 21.741 -9.650 -14.834 1.00 98.44 483 VAL A C 1
ATOM 3786 O O . VAL A 1 483 ? 22.809 -9.889 -14.282 1.00 98.44 483 VAL A O 1
ATOM 3789 N N . THR A 1 484 ? 21.037 -10.583 -15.455 1.00 98.38 484 THR A N 1
ATOM 3790 C CA . THR A 1 484 ? 21.560 -11.922 -15.742 1.00 98.38 484 THR A CA 1
ATOM 3791 C C . THR A 1 484 ? 22.173 -11.943 -17.130 1.00 98.38 484 THR A C 1
ATOM 3793 O O . THR A 1 484 ? 21.630 -11.361 -18.069 1.00 98.38 484 THR A O 1
ATOM 3796 N N . ASP A 1 485 ? 23.314 -12.606 -17.244 1.00 98.50 485 ASP A N 1
ATOM 3797 C CA . ASP A 1 485 ? 24.037 -12.867 -18.476 1.00 98.50 485 ASP A CA 1
ATOM 3798 C C . ASP A 1 485 ? 24.360 -14.362 -18.539 1.00 98.50 485 ASP A C 1
ATOM 3800 O O . ASP A 1 485 ? 24.845 -14.941 -17.563 1.00 98.50 485 ASP A O 1
ATOM 3804 N N . SER A 1 486 ? 24.082 -15.009 -19.671 1.00 98.25 486 SER A N 1
ATOM 3805 C CA . SER A 1 486 ? 24.212 -16.468 -19.773 1.00 98.25 486 SER A CA 1
ATOM 3806 C C . SER A 1 486 ? 25.661 -16.966 -19.766 1.00 98.25 486 SER A C 1
ATOM 3808 O O . SER A 1 486 ? 25.877 -18.173 -19.672 1.00 98.25 486 SER A O 1
ATOM 3810 N N . GLU A 1 487 ? 26.648 -16.081 -19.911 1.00 98.19 487 GLU A N 1
ATOM 3811 C CA . GLU A 1 487 ? 28.076 -16.414 -19.858 1.00 98.19 487 GLU A CA 1
ATOM 3812 C C . GLU A 1 487 ? 28.785 -15.749 -18.671 1.00 98.19 487 GLU A C 1
ATOM 3814 O O . GLU A 1 487 ? 29.656 -16.346 -18.038 1.00 98.19 487 GLU A O 1
ATOM 3819 N N . GLU A 1 488 ? 28.432 -14.500 -18.366 1.00 98.19 488 GLU A N 1
ATOM 3820 C CA . GLU A 1 488 ? 29.079 -13.696 -17.324 1.00 98.19 488 GLU A CA 1
ATOM 3821 C C . GLU A 1 488 ? 28.396 -13.800 -15.950 1.00 98.19 488 GLU A C 1
ATOM 3823 O O . GLU A 1 488 ? 28.962 -13.327 -14.965 1.00 98.19 488 GLU A O 1
ATOM 3828 N N . GLY A 1 489 ? 27.220 -14.432 -15.865 1.00 98.19 489 GLY A N 1
ATOM 3829 C CA . GLY A 1 489 ? 26.441 -14.625 -14.640 1.00 98.19 489 GLY A CA 1
ATOM 3830 C C . GLY A 1 489 ? 25.676 -13.381 -14.195 1.00 98.19 489 GLY A C 1
ATOM 3831 O O . GLY A 1 489 ? 24.932 -12.794 -14.974 1.00 98.19 489 GLY A O 1
ATOM 3832 N N . LEU A 1 490 ? 25.790 -13.002 -12.921 1.00 98.12 490 LEU A N 1
ATOM 3833 C CA . LEU A 1 490 ? 25.076 -11.858 -12.352 1.00 98.12 490 LEU A CA 1
ATOM 3834 C C . LEU A 1 490 ? 25.905 -10.579 -12.496 1.00 98.12 490 LEU A C 1
ATOM 3836 O O . LEU A 1 490 ? 27.025 -10.495 -11.993 1.00 98.12 490 LEU A O 1
ATOM 3840 N N . ILE A 1 491 ? 25.325 -9.558 -13.116 1.00 98.56 491 ILE A N 1
ATOM 3841 C CA . ILE A 1 491 ? 25.881 -8.212 -13.241 1.00 98.56 491 ILE A CA 1
ATOM 3842 C C . ILE A 1 491 ? 25.001 -7.253 -12.434 1.00 98.56 491 ILE A C 1
ATOM 3844 O O . ILE A 1 491 ? 23.782 -7.240 -12.599 1.00 98.56 491 ILE A O 1
ATOM 3848 N N . LEU A 1 492 ? 25.613 -6.434 -11.578 1.00 98.00 492 LEU A N 1
ATOM 3849 C CA . LEU A 1 492 ? 24.930 -5.308 -10.933 1.00 98.00 492 LEU A CA 1
ATOM 3850 C C . LEU A 1 492 ? 25.330 -4.018 -11.631 1.00 98.00 492 LEU A C 1
ATOM 3852 O O . LEU A 1 492 ? 26.519 -3.783 -11.852 1.00 98.00 492 LEU A O 1
ATOM 3856 N N . VAL A 1 493 ? 24.346 -3.188 -11.955 1.00 98.06 493 VAL A N 1
ATOM 3857 C CA . VAL A 1 493 ? 24.547 -1.882 -12.589 1.00 98.06 493 VAL A CA 1
ATOM 3858 C C . VAL A 1 493 ? 23.996 -0.816 -11.660 1.00 98.06 493 VAL A C 1
ATOM 3860 O O . VAL A 1 493 ? 22.826 -0.902 -11.296 1.00 98.06 493 VAL A O 1
ATOM 3863 N N . ASP A 1 494 ? 24.821 0.150 -11.259 1.00 95.31 494 ASP A N 1
ATOM 3864 C CA . ASP A 1 494 ? 24.348 1.306 -10.488 1.00 95.31 494 ASP A CA 1
ATOM 3865 C C . ASP A 1 494 ? 23.464 2.174 -11.387 1.00 95.31 494 ASP A C 1
ATOM 3867 O O . ASP A 1 494 ? 23.848 2.496 -12.511 1.00 95.31 494 ASP A O 1
ATOM 3871 N N . ILE A 1 495 ? 22.259 2.482 -10.916 1.00 95.06 495 ILE A N 1
ATOM 3872 C CA . ILE A 1 495 ? 21.235 3.227 -11.654 1.00 95.06 495 ILE A CA 1
ATOM 3873 C C . ILE A 1 495 ? 20.756 4.467 -10.893 1.00 95.06 495 ILE A C 1
ATOM 3875 O O . ILE A 1 495 ? 19.773 5.080 -11.304 1.00 95.06 495 ILE A O 1
ATOM 3879 N N . ASP A 1 496 ? 21.412 4.845 -9.791 1.00 91.50 496 ASP A N 1
ATOM 3880 C CA . ASP A 1 496 ? 21.008 6.007 -8.989 1.00 91.50 496 ASP A CA 1
ATOM 3881 C C . ASP A 1 496 ? 21.214 7.333 -9.746 1.00 91.50 496 ASP A C 1
ATOM 3883 O O . ASP A 1 496 ? 20.410 8.256 -9.602 1.00 91.50 496 ASP A O 1
ATOM 3887 N N . THR A 1 497 ? 22.213 7.391 -10.638 1.00 91.69 497 THR A N 1
ATOM 3888 C CA . THR A 1 497 ? 22.486 8.546 -11.520 1.00 91.69 497 THR A CA 1
ATOM 3889 C C . THR A 1 497 ? 21.306 8.908 -12.419 1.00 91.69 497 THR A C 1
ATOM 3891 O O . THR A 1 497 ? 21.071 10.074 -12.709 1.00 91.69 497 THR A O 1
ATOM 3894 N N . LEU A 1 498 ? 20.454 7.939 -12.770 1.00 92.38 498 LEU A N 1
ATOM 3895 C CA . LEU A 1 498 ? 19.248 8.202 -13.561 1.00 92.38 498 LEU A CA 1
ATOM 3896 C C . LEU A 1 498 ? 18.227 9.091 -12.826 1.00 92.38 498 LEU A C 1
ATOM 3898 O O . LEU A 1 498 ? 17.285 9.589 -13.443 1.00 92.38 498 LEU A O 1
ATOM 3902 N N . HIS A 1 499 ? 18.380 9.284 -11.514 1.00 88.69 499 HIS A N 1
ATOM 3903 C CA . HIS A 1 499 ? 17.422 9.987 -10.662 1.00 88.69 499 HIS A CA 1
ATOM 3904 C C . HIS A 1 499 ? 18.032 11.151 -9.867 1.00 88.69 499 HIS A C 1
ATOM 3906 O O . HIS A 1 499 ? 17.320 11.796 -9.094 1.00 88.69 499 HIS A O 1
ATOM 3912 N N . ASP A 1 500 ? 19.312 11.469 -10.064 1.00 88.00 500 ASP A N 1
ATOM 3913 C CA . ASP A 1 500 ? 20.035 12.477 -9.278 1.00 88.00 500 ASP A CA 1
ATOM 3914 C C . ASP A 1 500 ? 19.905 13.923 -9.789 1.00 88.00 500 ASP A C 1
ATOM 3916 O O . ASP A 1 500 ? 20.435 14.850 -9.175 1.00 88.00 500 ASP A O 1
ATOM 3920 N N . PHE A 1 501 ? 19.130 14.116 -10.861 1.00 85.06 501 PHE A N 1
ATOM 3921 C CA . PHE A 1 501 ? 18.959 15.377 -11.591 1.00 85.06 501 PHE A CA 1
ATOM 3922 C C . PHE A 1 501 ? 20.221 15.898 -12.296 1.00 85.06 501 PHE A C 1
ATOM 3924 O O . PHE A 1 501 ? 20.260 17.067 -12.691 1.00 85.06 501 PHE A O 1
ATOM 3931 N N . GLU A 1 502 ? 21.224 15.051 -12.516 1.00 89.62 502 GLU A N 1
ATOM 3932 C CA . GLU A 1 502 ? 22.444 15.368 -13.248 1.00 89.62 502 GLU A CA 1
ATOM 3933 C C . GLU A 1 502 ? 22.535 14.551 -14.550 1.00 89.62 502 GLU A C 1
ATOM 3935 O O . GLU A 1 502 ? 23.276 13.582 -14.648 1.00 89.62 502 GLU A O 1
ATOM 3940 N N . PRO A 1 503 ? 21.852 14.949 -15.637 1.00 82.62 503 PRO A N 1
ATOM 3941 C CA . PRO A 1 503 ? 21.813 14.139 -16.857 1.00 82.62 503 PRO A CA 1
ATOM 3942 C C . PRO A 1 503 ? 23.183 13.947 -17.536 1.00 82.62 503 PRO A C 1
ATOM 3944 O O . PRO A 1 503 ? 23.304 13.111 -18.431 1.00 82.62 503 PRO A O 1
ATOM 3947 N N . ARG A 1 504 ? 24.217 14.714 -17.152 1.00 85.88 504 ARG A N 1
ATOM 3948 C CA . ARG A 1 504 ? 25.567 14.626 -17.733 1.00 85.88 504 ARG A CA 1
ATOM 3949 C C . ARG A 1 504 ? 26.394 13.474 -17.168 1.00 85.88 504 ARG A C 1
ATOM 3951 O O . ARG A 1 504 ? 27.471 13.226 -17.701 1.00 85.88 504 ARG A O 1
ATOM 3958 N N . ASN A 1 505 ? 25.957 12.815 -16.094 1.00 90.50 505 ASN A N 1
ATOM 3959 C CA . ASN A 1 505 ? 26.698 11.712 -15.474 1.00 90.50 505 ASN A CA 1
ATOM 3960 C C . ASN A 1 505 ? 26.082 10.330 -15.759 1.00 90.50 505 ASN A C 1
ATOM 3962 O O . ASN A 1 505 ? 26.530 9.341 -15.184 1.00 90.50 505 ASN A O 1
ATOM 3966 N N . ASN A 1 506 ? 25.104 10.253 -16.670 1.00 92.56 506 ASN A N 1
ATOM 3967 C CA . ASN A 1 506 ? 24.423 9.022 -17.076 1.00 92.56 506 ASN A CA 1
ATOM 3968 C C . ASN A 1 506 ? 25.326 8.112 -17.935 1.00 92.56 506 ASN A C 1
ATOM 3970 O O . ASN A 1 506 ? 25.036 7.829 -19.099 1.00 92.56 506 ASN A O 1
ATOM 3974 N N . PHE A 1 507 ? 26.436 7.663 -17.354 1.00 94.12 507 PHE A N 1
ATOM 3975 C CA . PHE A 1 507 ? 27.365 6.674 -17.887 1.00 94.12 507 PHE A CA 1
ATOM 3976 C C . PHE A 1 507 ? 27.321 5.469 -16.956 1.00 94.12 507 PHE A C 1
ATOM 3978 O O . PHE A 1 507 ? 27.994 5.441 -15.930 1.00 94.12 507 PHE A O 1
ATOM 3985 N N . LEU A 1 508 ? 26.447 4.513 -17.270 1.00 95.56 508 LEU A N 1
ATOM 3986 C CA . LEU A 1 508 ? 26.193 3.398 -16.363 1.00 95.56 508 LEU A CA 1
ATOM 3987 C C . LEU A 1 508 ? 27.385 2.441 -16.351 1.00 95.56 508 LEU A C 1
ATOM 3989 O O . LEU A 1 508 ? 27.881 2.023 -17.400 1.00 95.56 508 LEU A O 1
ATOM 3993 N N . GLU A 1 509 ? 27.803 2.048 -15.153 1.00 94.62 509 GLU A N 1
ATOM 3994 C CA . GLU A 1 509 ? 28.930 1.148 -14.941 1.00 94.62 509 GLU A CA 1
ATOM 3995 C C . GLU A 1 509 ? 28.502 -0.112 -14.190 1.00 94.62 509 GLU A C 1
ATOM 3997 O O . GLU A 1 509 ? 27.516 -0.145 -13.448 1.00 94.62 509 GLU A O 1
ATOM 4002 N N . ARG A 1 510 ? 29.270 -1.185 -14.389 1.00 96.69 510 ARG A N 1
ATOM 4003 C CA . ARG A 1 510 ? 29.100 -2.410 -13.611 1.00 96.69 510 ARG A CA 1
ATOM 4004 C C . ARG A 1 510 ? 29.652 -2.176 -12.208 1.00 96.69 510 ARG A C 1
ATOM 4006 O O . ARG A 1 510 ? 30.850 -1.966 -12.054 1.00 96.69 510 ARG A O 1
ATOM 4013 N N . ALA A 1 511 ? 28.806 -2.308 -11.196 1.00 96.88 511 ALA A N 1
ATOM 4014 C CA . ALA A 1 511 ? 29.235 -2.355 -9.803 1.00 96.88 511 ALA A CA 1
ATOM 4015 C C . ALA A 1 511 ? 29.798 -3.738 -9.428 1.00 96.88 511 ALA A C 1
ATOM 4017 O O . ALA A 1 511 ? 30.691 -3.854 -8.591 1.00 96.88 511 ALA A O 1
ATOM 4018 N N . LEU A 1 512 ? 29.281 -4.800 -10.057 1.00 96.44 512 LEU A N 1
ATOM 4019 C CA . LEU A 1 512 ? 29.685 -6.183 -9.809 1.00 96.44 512 LEU A CA 1
ATOM 4020 C C . LEU A 1 512 ? 29.516 -7.034 -11.071 1.00 96.44 512 LEU A C 1
ATOM 4022 O O . LEU A 1 512 ? 28.617 -6.809 -11.881 1.00 96.44 512 LEU A O 1
ATOM 4026 N N . THR A 1 513 ? 30.355 -8.057 -11.214 1.00 97.81 513 THR A N 1
ATOM 4027 C CA . THR A 1 513 ? 30.098 -9.217 -12.076 1.00 97.81 513 THR A CA 1
ATOM 4028 C C . THR A 1 513 ? 30.480 -10.474 -11.301 1.00 97.81 513 THR A C 1
ATOM 4030 O O . THR A 1 513 ? 31.592 -10.553 -10.780 1.00 97.81 513 THR A O 1
ATOM 4033 N N . TRP A 1 514 ? 29.560 -11.430 -11.181 1.00 97.94 514 TRP A N 1
ATOM 4034 C CA . TRP A 1 514 ? 29.737 -12.631 -10.368 1.00 97.94 514 TRP A CA 1
ATOM 4035 C C . TRP A 1 514 ? 29.195 -13.877 -11.072 1.00 97.94 514 TRP A C 1
ATOM 4037 O O . TRP A 1 514 ? 28.020 -13.949 -11.427 1.00 97.94 514 TRP A O 1
ATOM 4047 N N . ASN A 1 515 ? 30.060 -14.877 -11.234 1.00 97.62 515 ASN A N 1
ATOM 4048 C CA . ASN A 1 515 ? 29.714 -16.194 -11.767 1.00 97.62 515 ASN A CA 1
ATOM 4049 C C . ASN A 1 515 ? 30.714 -17.242 -11.269 1.00 97.62 515 ASN A C 1
ATOM 4051 O O . ASN A 1 515 ? 31.502 -17.806 -12.032 1.00 97.62 515 ASN A O 1
ATOM 4055 N N . GLU A 1 516 ? 30.763 -17.435 -9.954 1.00 97.12 516 GLU A N 1
ATOM 4056 C CA . GLU A 1 516 ? 31.712 -18.366 -9.353 1.00 97.12 516 GLU A CA 1
ATOM 4057 C C . GLU A 1 516 ? 31.517 -19.778 -9.922 1.00 97.12 516 GLU A C 1
ATOM 4059 O O . GLU A 1 516 ? 30.402 -20.289 -9.970 1.00 97.12 516 GLU A O 1
ATOM 4064 N N . ASN A 1 517 ? 32.594 -20.408 -10.397 1.00 96.62 517 ASN A N 1
ATOM 4065 C CA . ASN A 1 517 ? 32.570 -21.752 -10.992 1.00 96.62 517 ASN A CA 1
ATOM 4066 C C . ASN A 1 517 ? 31.550 -21.944 -12.138 1.00 96.62 517 ASN A C 1
ATOM 4068 O O . ASN A 1 517 ? 31.204 -23.079 -12.462 1.00 96.62 517 ASN A O 1
ATOM 4072 N N . GLY A 1 518 ? 31.067 -20.861 -12.761 1.00 97.12 518 GLY A N 1
ATOM 4073 C CA . GLY A 1 518 ? 30.066 -20.940 -13.823 1.00 97.12 518 GLY A CA 1
ATOM 4074 C C . GLY A 1 518 ? 28.668 -21.351 -13.350 1.00 97.12 518 GLY A C 1
ATOM 4075 O O . GLY A 1 518 ? 27.891 -21.843 -14.166 1.00 97.12 518 GLY A O 1
ATOM 4076 N N . VAL A 1 519 ? 28.331 -21.187 -12.061 1.00 97.75 519 VAL A N 1
ATOM 4077 C CA . VAL A 1 519 ? 27.025 -21.612 -11.512 1.00 97.75 519 VAL A CA 1
ATOM 4078 C C . VAL A 1 519 ? 25.819 -20.934 -12.173 1.00 97.75 519 VAL A C 1
ATOM 4080 O O . VAL A 1 519 ? 24.714 -21.464 -12.099 1.00 97.75 519 VAL A O 1
ATOM 4083 N N . LEU A 1 520 ? 26.023 -19.785 -12.824 1.00 97.94 520 LEU A N 1
ATOM 4084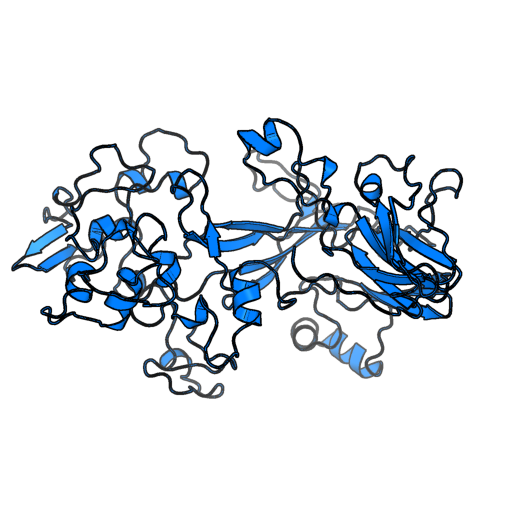 C CA . LEU A 1 520 ? 24.992 -19.031 -13.539 1.00 97.94 520 LEU A CA 1
ATOM 4085 C C . LEU A 1 520 ? 25.110 -19.151 -15.069 1.00 97.94 520 LEU A C 1
ATOM 4087 O O . LEU A 1 520 ? 24.428 -18.427 -15.794 1.00 97.94 520 LEU A O 1
ATOM 4091 N N . ASN A 1 521 ? 25.940 -20.063 -15.585 1.00 98.19 521 ASN A N 1
ATOM 4092 C CA . ASN A 1 521 ? 26.002 -20.320 -17.024 1.00 98.19 521 ASN A CA 1
ATOM 4093 C C . ASN A 1 521 ? 24.636 -20.791 -17.542 1.00 98.19 521 ASN A C 1
ATOM 4095 O O . ASN A 1 521 ? 24.041 -21.726 -17.009 1.00 98.19 521 ASN A O 1
ATOM 4099 N N . GLY A 1 522 ? 24.148 -20.154 -18.605 1.00 97.56 522 GLY A N 1
ATOM 4100 C CA . GLY A 1 522 ? 22.821 -20.420 -19.160 1.00 97.56 522 GLY A CA 1
ATOM 4101 C C . GLY A 1 522 ? 21.667 -19.776 -18.388 1.00 97.56 522 GLY A C 1
ATOM 4102 O O . GLY A 1 522 ? 20.519 -20.097 -18.681 1.00 97.56 522 GLY A O 1
ATOM 4103 N N . ALA A 1 523 ? 21.926 -18.880 -17.426 1.00 97.31 523 ALA A N 1
ATOM 4104 C CA . ALA A 1 523 ? 20.866 -18.135 -16.751 1.00 97.31 523 ALA A CA 1
ATOM 4105 C C . ALA A 1 523 ? 20.029 -17.345 -17.770 1.00 97.31 523 ALA A C 1
ATOM 4107 O O . ALA A 1 523 ? 20.572 -16.560 -18.547 1.00 97.31 523 ALA A O 1
ATOM 4108 N N . THR A 1 524 ? 18.709 -17.546 -17.761 1.00 96.19 524 THR A N 1
ATOM 4109 C CA . THR A 1 524 ? 17.763 -16.877 -18.675 1.00 96.19 524 THR A CA 1
ATOM 4110 C C . THR A 1 524 ? 16.796 -15.930 -17.973 1.00 96.19 524 THR A C 1
ATOM 4112 O O . THR A 1 524 ? 16.118 -15.142 -18.626 1.00 96.19 524 THR A O 1
ATOM 4115 N N . HIS A 1 525 ? 16.694 -16.017 -16.648 1.00 95.50 525 HIS A N 1
ATOM 4116 C CA . HIS A 1 525 ? 15.715 -15.275 -15.872 1.00 95.50 525 HIS A CA 1
ATOM 4117 C C . HIS A 1 525 ? 16.225 -14.993 -14.460 1.00 95.50 525 HIS A C 1
ATOM 4119 O O . HIS A 1 525 ? 17.110 -15.677 -13.947 1.00 95.50 525 HIS A O 1
ATOM 4125 N N . LEU A 1 526 ? 15.625 -13.991 -13.826 1.00 93.75 526 LEU A N 1
ATOM 4126 C CA . LEU A 1 526 ? 15.957 -13.529 -12.488 1.00 93.75 526 LEU A CA 1
ATOM 4127 C C . LEU A 1 526 ? 14.685 -13.011 -11.819 1.00 93.75 526 LEU A C 1
ATOM 4129 O O . LEU A 1 526 ? 13.832 -12.390 -12.448 1.00 93.75 526 LEU A O 1
ATOM 4133 N N . SER A 1 527 ? 14.578 -13.243 -10.519 1.00 90.56 527 SER A N 1
ATOM 4134 C CA . SER A 1 527 ? 13.561 -12.644 -9.663 1.00 90.56 527 SER A CA 1
ATOM 4135 C C . SER A 1 527 ? 14.202 -12.259 -8.338 1.00 90.56 527 SER A C 1
ATOM 4137 O O . SER A 1 527 ? 15.095 -12.951 -7.853 1.00 90.56 527 SER A O 1
ATOM 4139 N N . ILE A 1 528 ? 13.743 -11.153 -7.760 1.00 87.00 528 ILE A N 1
ATOM 4140 C CA . ILE A 1 528 ? 14.170 -10.681 -6.442 1.00 87.00 528 ILE A CA 1
ATOM 4141 C C . ILE A 1 528 ? 13.050 -11.039 -5.464 1.00 87.00 528 ILE A C 1
ATOM 4143 O O . ILE A 1 528 ? 11.892 -10.700 -5.709 1.00 87.00 528 ILE A O 1
ATOM 4147 N N . ALA A 1 529 ? 13.380 -11.753 -4.388 1.00 75.44 529 ALA A N 1
ATOM 4148 C CA . ALA A 1 529 ? 12.421 -12.187 -3.377 1.00 75.44 529 ALA A CA 1
ATOM 4149 C C . ALA A 1 529 ? 12.969 -11.906 -1.974 1.00 75.44 529 ALA A C 1
ATOM 4151 O O . ALA A 1 529 ? 13.977 -12.493 -1.589 1.00 75.44 529 ALA A O 1
ATOM 4152 N N . GLY A 1 530 ? 12.272 -11.043 -1.226 1.00 62.22 530 GLY A N 1
ATOM 4153 C CA . GLY A 1 530 ? 12.658 -10.619 0.121 1.00 62.22 530 GLY A CA 1
ATOM 4154 C C . GLY A 1 530 ? 13.883 -9.695 0.147 1.00 62.22 530 GLY A C 1
ATOM 4155 O O . GLY A 1 530 ? 14.875 -9.934 -0.539 1.00 62.22 530 GLY A O 1
ATOM 4156 N N . TYR A 1 531 ? 13.810 -8.637 0.951 1.00 52.25 531 TYR A N 1
ATOM 4157 C CA . TYR A 1 531 ? 14.965 -7.892 1.455 1.00 52.25 531 TYR A CA 1
ATOM 4158 C C . TYR A 1 531 ? 14.686 -7.477 2.899 1.00 52.25 531 TYR A C 1
ATOM 4160 O O . TYR A 1 531 ? 13.492 -7.274 3.229 1.00 52.25 531 TYR A O 1
#

Foldseek 3Di:
DDFDADPVRFFAAPVGDGQDPPPPCSVVRTDDLFFPCVVLPADPCLQADDCLVPNPPDDDPDNQLSGQAAPCCCANALVDWHPVFGDANRADPRGDRQQPDAAPVRDRQWDQDPNWIKGDHNPDPPRIDGHHHLNLCLDPVHPNHDPQSQLQRAFFPPPVPRDTGPVRDQVRGPDHVLAAGPLLWFALWDKAQLAWEWEWEAQDFDFDPDPVTDTDRIDIDTHRLDIDGPFWAWFQAPPSSPRHIATKHFDHQYFYWYAYPVRFTQFGRFWDADLLFHTSGDMHGDDPNSGDDRSTDHCVLADQDPVNPCPLSNCRHHVVDNVPDDDCGQFHWDFAAFKIKTFGQFDPDPPGDGALDPCCCPVPVPSNVVCVVVVVDGDDMAMDTAARFLEWAAAGQWIWTQRFQQGIFIWGQRQVRGPVDPRRIHRAPPDVQQAHRGDGDRTWQYKDASDSYGGQQVSNDDCVRCPVVVHDRDDCSRQWIWIQGQQQGTWTKGDNVVPPPRSRPNYIDTPDTDQVVNPRHHPNDDDDGDD

Secondary structure (DSSP, 8-state):
--B-B-TT--EE-TTSPEEPTT-TTHHHHSPB---HHHHTT--HHHHS-HHHHH--S---SSGGGG----HHHHH--SSS---SB--STTS-TT--BGGG-B-TTS-BSEEEETTEEEEE-SSSTT-EEEPPPHHHHH-TTSTT--HHHHHHHH-BS-TTT---STTS-GGGBTT-TTTB-THHHHBS-B-EEEEEEEEEEEEEEEE--STT--EEEEEE--EEEEEESB--EEEE--GGGTT-EEEEEEEEEEEEEEE-TT--EEEEEEPPB-TTS-BSEEEEE---S-B-SSS---HHHHS--TTS--HHHHHHHTTS--SSS----SEEEEEEEEEEEEEE-B-SSSS-PBTTSHHHHHH-HHHHHHHHHTTT----EEEEEEEE--EEEEETTEEEEE-BTT-EEEEE-TTTT-TT-SS-SBS-SS-TTT-B-EE--S-EEEEEES-SS---GGGS-HHIIIIIS-PPPPPGGGGEEEEEETTTEEEEEE-GGGGSS-GGG-B--EEEEE-GGGTTTT---------